Protein AF-A0A935DJ49-F1 (afdb_monomer_lite)

Radius of gyration: 26.98 Å; chains: 1; bounding box: 98×71×63 Å

Structure (mmCIF, N/CA/C/O backbone):
data_AF-A0A935DJ49-F1
#
_entry.id   AF-A0A935DJ49-F1
#
loop_
_atom_site.group_PDB
_atom_site.id
_atom_site.type_symbol
_atom_site.label_atom_id
_atom_site.label_alt_id
_atom_site.label_comp_id
_atom_site.label_asym_id
_atom_site.label_entity_id
_atom_site.label_seq_id
_atom_site.pdbx_PDB_ins_code
_atom_site.Cartn_x
_atom_site.Cartn_y
_atom_site.Cartn_z
_atom_site.occupancy
_atom_site.B_iso_or_equiv
_atom_site.auth_seq_id
_atom_site.auth_comp_id
_atom_site.auth_asym_id
_atom_site.auth_atom_id
_atom_site.pdbx_PDB_model_num
ATOM 1 N N . MET A 1 1 ? 67.390 17.756 31.911 1.00 33.75 1 MET A N 1
ATOM 2 C CA . MET A 1 1 ? 68.077 18.635 30.942 1.00 33.75 1 MET A CA 1
ATOM 3 C C . MET A 1 1 ? 67.073 19.658 30.453 1.00 33.75 1 MET A C 1
ATOM 5 O O . MET A 1 1 ? 66.155 19.300 29.731 1.00 33.75 1 MET A O 1
ATOM 9 N N . ALA A 1 2 ? 67.195 20.887 30.945 1.00 29.69 2 ALA A N 1
ATOM 10 C CA . ALA A 1 2 ? 66.489 22.046 30.417 1.00 29.69 2 ALA A CA 1
ATOM 11 C C . ALA A 1 2 ? 67.155 22.497 29.107 1.00 29.69 2 ALA A C 1
ATOM 13 O O . ALA A 1 2 ? 68.348 22.257 28.943 1.00 29.69 2 ALA A O 1
ATOM 14 N N . ILE A 1 3 ? 66.407 23.162 28.224 1.00 24.52 3 ILE A N 1
ATOM 15 C CA . ILE A 1 3 ? 66.715 24.508 27.707 1.00 24.52 3 ILE A CA 1
ATOM 16 C C . ILE A 1 3 ? 65.558 24.952 26.797 1.00 24.52 3 ILE A C 1
ATOM 18 O O . ILE A 1 3 ? 65.216 24.312 25.807 1.00 24.52 3 ILE A O 1
ATOM 22 N N . VAL A 1 4 ? 64.959 26.066 27.205 1.00 26.98 4 VAL A N 1
ATOM 23 C CA . VAL A 1 4 ? 64.055 26.952 26.466 1.00 26.98 4 VAL A CA 1
ATOM 24 C C . VAL A 1 4 ? 64.914 27.930 25.660 1.00 26.98 4 VAL A C 1
ATOM 26 O O . VAL A 1 4 ? 65.897 28.411 26.215 1.00 26.98 4 VAL A O 1
ATOM 29 N N . PHE A 1 5 ? 64.525 28.311 24.436 1.00 23.11 5 PHE A N 1
ATOM 30 C CA . PHE A 1 5 ? 64.880 29.628 23.883 1.00 23.11 5 PHE A CA 1
ATOM 31 C C . PHE A 1 5 ? 63.825 30.181 22.907 1.00 23.11 5 PHE A C 1
ATOM 33 O O . PHE A 1 5 ? 63.095 29.442 22.254 1.00 23.11 5 PHE A O 1
ATOM 40 N N . TRP A 1 6 ? 63.747 31.512 22.913 1.00 22.95 6 TRP A N 1
ATOM 41 C CA . TRP A 1 6 ? 62.678 32.421 22.493 1.00 22.95 6 TRP A CA 1
ATOM 42 C C . TRP A 1 6 ? 62.769 32.948 21.039 1.00 22.95 6 TRP A C 1
ATOM 44 O O . TRP A 1 6 ? 63.859 33.157 20.524 1.00 22.95 6 TRP A O 1
ATOM 54 N N . ILE A 1 7 ? 61.587 33.211 20.454 1.00 27.03 7 ILE A N 1
ATOM 55 C CA . ILE A 1 7 ? 61.077 34.393 19.697 1.00 27.03 7 ILE A CA 1
ATOM 56 C C . ILE A 1 7 ? 62.074 35.383 19.037 1.00 27.03 7 ILE A C 1
ATOM 58 O O . ILE A 1 7 ? 62.896 35.954 19.743 1.00 27.03 7 ILE A O 1
ATOM 62 N N . ALA A 1 8 ? 61.842 35.758 17.758 1.00 23.67 8 ALA A N 1
ATOM 63 C CA . ALA A 1 8 ? 61.531 37.148 17.329 1.00 23.67 8 ALA A CA 1
ATOM 64 C C . ALA A 1 8 ? 61.262 37.342 15.815 1.00 23.67 8 ALA A C 1
ATOM 66 O O . ALA A 1 8 ? 61.704 36.584 14.961 1.00 23.67 8 ALA A O 1
ATOM 67 N N . ILE A 1 9 ? 60.483 38.400 15.571 1.00 27.84 9 ILE A N 1
ATOM 68 C CA . ILE A 1 9 ? 59.769 38.921 14.391 1.00 27.84 9 ILE A CA 1
ATOM 69 C C . ILE A 1 9 ? 60.650 39.811 13.487 1.00 27.84 9 ILE A C 1
ATOM 71 O O . ILE A 1 9 ? 61.538 40.468 14.019 1.00 27.84 9 ILE A O 1
ATOM 75 N N . ALA A 1 10 ? 60.302 39.921 12.184 1.00 23.78 10 ALA A N 1
ATOM 76 C CA . ALA A 1 10 ? 60.216 41.146 11.330 1.00 23.78 10 ALA A CA 1
ATOM 77 C C . ALA A 1 10 ? 60.457 40.808 9.831 1.00 23.78 10 ALA A C 1
ATOM 79 O O . ALA A 1 10 ? 61.258 39.927 9.556 1.00 23.78 10 ALA A O 1
ATOM 80 N N . LEU A 1 11 ? 59.926 41.449 8.775 1.00 23.69 11 LEU A N 1
ATOM 81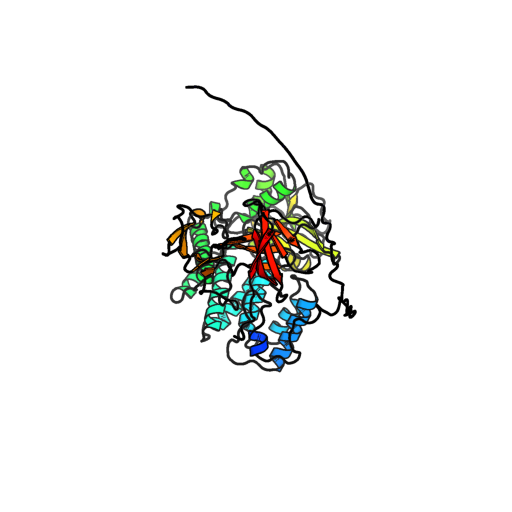 C CA . LEU A 1 11 ? 58.821 42.385 8.480 1.00 23.69 11 LEU A CA 1
ATOM 82 C C . LEU A 1 11 ? 58.802 42.582 6.930 1.00 23.69 11 LEU A C 1
ATOM 84 O O . LEU A 1 11 ? 59.857 42.551 6.308 1.00 23.69 11 LEU A O 1
ATOM 88 N N . MET A 1 12 ? 57.623 42.908 6.371 1.00 23.84 12 MET A N 1
ATOM 89 C CA . MET A 1 12 ? 57.362 43.748 5.169 1.00 23.84 12 MET A CA 1
ATOM 90 C C . MET A 1 12 ? 57.567 43.194 3.736 1.00 23.84 12 MET A C 1
ATOM 92 O O . MET A 1 12 ? 58.690 43.079 3.258 1.00 23.84 12 MET A O 1
ATOM 96 N N . SER A 1 13 ? 56.471 43.106 2.958 1.00 24.27 13 SER A N 1
ATOM 97 C CA . SER A 1 13 ? 56.093 44.084 1.895 1.00 24.27 13 SER A CA 1
ATOM 98 C C . SER A 1 13 ? 55.241 43.453 0.779 1.00 24.27 13 SER A C 1
ATOM 100 O O . SER A 1 13 ? 55.626 42.429 0.227 1.00 24.27 13 SER A O 1
ATOM 102 N N . GLY A 1 14 ? 54.163 44.132 0.356 1.00 23.94 14 GLY A N 1
ATOM 103 C CA . GLY A 1 14 ? 53.674 44.036 -1.031 1.00 23.94 14 GLY A CA 1
ATOM 104 C C . GLY A 1 14 ? 52.169 43.849 -1.234 1.00 23.94 14 GLY A C 1
ATOM 105 O O . GLY A 1 14 ? 51.689 42.732 -1.372 1.00 23.94 14 GLY A O 1
ATOM 106 N N . CYS A 1 15 ? 51.438 44.962 -1.331 1.00 23.39 15 CYS A N 1
ATOM 107 C CA . CYS A 1 15 ? 50.070 45.042 -1.850 1.00 23.39 15 CYS A CA 1
ATOM 108 C C . CYS A 1 15 ? 49.938 44.499 -3.284 1.00 23.39 15 CYS A C 1
ATOM 110 O O . CYS A 1 15 ? 50.751 44.819 -4.147 1.00 23.39 15 CYS A O 1
ATOM 112 N N . GLY A 1 16 ? 48.818 43.829 -3.564 1.00 24.50 16 GLY A N 1
ATOM 113 C CA . GLY A 1 16 ? 48.353 43.537 -4.919 1.00 24.50 16 GLY A CA 1
ATOM 114 C C . GLY A 1 16 ? 46.878 43.143 -4.929 1.00 24.50 16 GLY A C 1
ATOM 115 O O . GLY A 1 16 ? 46.548 41.965 -4.943 1.00 24.50 16 GLY A O 1
ATOM 116 N N . ARG A 1 17 ? 45.979 44.136 -4.902 1.00 29.77 17 ARG A N 1
ATOM 117 C CA . ARG A 1 17 ? 44.556 43.947 -5.226 1.00 29.77 17 ARG A CA 1
ATOM 118 C C . ARG A 1 17 ? 44.451 43.465 -6.674 1.00 29.77 17 ARG A C 1
ATOM 120 O O . ARG A 1 17 ? 44.937 44.151 -7.567 1.00 29.77 17 ARG A O 1
ATOM 127 N N . THR A 1 18 ? 43.761 42.357 -6.918 1.00 25.70 18 THR A N 1
ATOM 128 C CA . THR A 1 18 ? 43.187 42.065 -8.238 1.00 25.70 18 THR A CA 1
ATOM 129 C C . THR A 1 18 ? 41.728 41.676 -8.085 1.00 25.70 18 THR A C 1
ATOM 131 O O . THR A 1 18 ? 41.335 40.963 -7.167 1.00 25.70 18 THR A O 1
ATOM 134 N N . ALA A 1 19 ? 40.934 42.310 -8.937 1.00 23.75 19 ALA A N 1
ATOM 135 C CA . ALA A 1 19 ? 39.502 42.457 -8.845 1.00 23.75 19 ALA A CA 1
ATOM 136 C C . ALA A 1 19 ? 38.754 41.157 -9.149 1.00 23.75 19 ALA A C 1
ATOM 138 O O . ALA A 1 19 ? 39.134 40.399 -10.042 1.00 23.75 19 ALA A O 1
ATOM 139 N N . LEU A 1 20 ? 37.634 40.986 -8.444 1.00 28.36 20 LEU A N 1
ATOM 140 C CA . LEU A 1 20 ? 36.473 40.246 -8.921 1.00 28.36 20 LEU A CA 1
ATOM 141 C C . LEU A 1 20 ? 36.170 40.700 -10.354 1.00 28.36 20 LEU A C 1
ATOM 143 O O . LEU A 1 20 ? 35.945 41.887 -10.595 1.00 28.36 20 LEU A O 1
ATOM 147 N N . ARG A 1 21 ? 36.210 39.763 -11.300 1.00 22.92 21 ARG A N 1
ATOM 148 C CA . ARG A 1 21 ? 35.606 39.944 -12.615 1.00 22.92 21 ARG A CA 1
ATOM 149 C C . ARG A 1 21 ? 34.290 39.193 -12.626 1.00 22.92 21 ARG A C 1
ATOM 151 O O . ARG A 1 21 ? 34.273 37.967 -12.546 1.00 22.92 21 ARG A O 1
ATOM 158 N N . ASP A 1 22 ? 33.234 39.986 -12.725 1.00 26.08 22 ASP A N 1
ATOM 159 C CA . ASP A 1 22 ? 31.904 39.595 -13.156 1.00 26.08 22 ASP A CA 1
ATOM 160 C C . ASP A 1 22 ? 31.997 38.709 -14.403 1.00 26.08 22 ASP A C 1
ATOM 162 O O . ASP A 1 22 ? 32.525 39.117 -15.441 1.00 26.08 22 ASP A O 1
ATOM 166 N N . ALA A 1 23 ? 31.479 37.487 -14.293 1.00 25.34 23 ALA A N 1
ATOM 167 C CA . ALA A 1 23 ? 31.025 36.742 -15.452 1.00 25.34 23 ALA A CA 1
ATOM 168 C C . ALA A 1 23 ? 29.587 37.192 -15.699 1.00 25.34 23 ALA A C 1
ATOM 170 O O . ALA A 1 23 ? 28.657 36.837 -14.977 1.00 25.34 23 ALA A O 1
ATOM 171 N N . THR A 1 24 ? 29.474 38.068 -16.686 1.00 24.20 24 THR A N 1
ATOM 172 C CA . THR A 1 24 ? 28.256 38.659 -17.213 1.00 24.20 24 THR A CA 1
ATOM 173 C C . THR A 1 24 ? 27.217 37.603 -17.556 1.00 24.20 24 THR A C 1
ATOM 175 O O . THR A 1 24 ? 27.500 36.626 -18.253 1.00 24.20 24 THR A O 1
ATOM 178 N N . SER A 1 25 ? 26.002 37.881 -17.102 1.00 28.88 25 SER A N 1
ATOM 179 C CA . SER A 1 25 ? 24.752 37.373 -17.635 1.00 28.88 25 SER A CA 1
ATOM 180 C C . SER A 1 25 ? 24.723 37.415 -19.167 1.00 28.88 25 SER A C 1
ATOM 182 O O . SER A 1 25 ? 25.029 38.429 -19.791 1.00 28.88 25 SER A O 1
ATOM 184 N N . SER A 1 26 ? 24.281 36.313 -19.767 1.00 25.38 26 SER A N 1
ATOM 185 C CA . SER A 1 26 ? 23.452 36.390 -20.968 1.00 25.38 26 SER A CA 1
ATOM 186 C C . SER A 1 26 ? 22.130 35.723 -20.618 1.00 25.38 26 SER A C 1
ATOM 188 O O . SER A 1 26 ? 21.976 34.506 -20.654 1.00 25.38 26 SER A O 1
ATOM 190 N N . GLU A 1 27 ? 21.221 36.565 -20.133 1.00 30.17 27 GLU A N 1
ATOM 191 C CA . GLU A 1 27 ? 19.792 36.321 -20.196 1.00 30.17 27 GLU A CA 1
ATOM 192 C C . GLU A 1 27 ? 19.414 36.341 -21.678 1.00 30.17 27 GLU A C 1
ATOM 194 O O . GLU A 1 27 ? 19.455 37.393 -22.308 1.00 30.17 27 GLU A O 1
ATOM 199 N N . ASP A 1 28 ? 19.033 35.192 -22.223 1.00 25.48 28 ASP A N 1
ATOM 200 C CA . ASP A 1 28 ? 17.935 35.166 -23.182 1.00 25.48 28 ASP A CA 1
ATOM 201 C C . ASP A 1 28 ? 16.747 34.562 -22.436 1.00 25.48 28 ASP A C 1
ATOM 203 O O . ASP A 1 28 ? 16.471 33.362 -22.455 1.00 25.48 28 ASP A O 1
ATOM 207 N N . ALA A 1 29 ? 16.091 35.439 -21.674 1.00 31.44 29 ALA A N 1
ATOM 208 C CA . ALA A 1 29 ? 14.797 35.202 -21.064 1.00 31.44 29 ALA A CA 1
ATOM 209 C C . ALA A 1 29 ? 13.737 35.152 -22.174 1.00 31.44 29 ALA A C 1
ATOM 211 O O . ALA A 1 29 ? 12.980 36.096 -22.402 1.00 31.44 29 ALA A O 1
ATOM 212 N N . GLY A 1 30 ? 13.683 34.021 -22.876 1.00 24.80 30 GLY A N 1
ATOM 213 C CA . GLY A 1 30 ? 12.467 33.597 -23.544 1.00 24.80 30 GLY A CA 1
ATOM 214 C C . GLY A 1 30 ? 11.434 33.308 -22.463 1.00 24.80 30 GLY A C 1
ATOM 215 O O . GLY A 1 30 ? 11.563 32.343 -21.719 1.00 24.80 30 GLY A O 1
ATOM 216 N N . THR A 1 31 ? 10.427 34.167 -22.355 1.00 31.95 31 THR A N 1
ATOM 217 C CA . THR A 1 31 ? 9.243 33.976 -21.513 1.00 31.95 31 THR A CA 1
ATOM 218 C C . THR A 1 31 ? 8.425 32.791 -22.037 1.00 31.95 31 THR A C 1
ATOM 220 O O . THR A 1 31 ? 7.358 32.949 -22.628 1.00 31.95 31 THR A O 1
ATOM 223 N N . SER A 1 32 ? 8.921 31.567 -21.845 1.00 30.00 32 SER A N 1
ATOM 224 C CA . SER A 1 32 ? 8.104 30.369 -21.987 1.00 30.00 32 SER A CA 1
ATOM 225 C C . SER A 1 32 ? 7.261 30.251 -20.730 1.00 30.00 32 SER A C 1
ATOM 227 O O . SER A 1 32 ? 7.734 29.825 -19.689 1.00 30.00 32 SER A O 1
ATOM 229 N N . ASN A 1 33 ? 6.021 30.707 -20.845 1.00 30.30 33 ASN A N 1
ATOM 230 C CA . ASN A 1 33 ? 4.882 30.407 -19.988 1.00 30.30 33 ASN A CA 1
ATOM 231 C C . ASN A 1 33 ? 5.116 29.180 -19.064 1.00 30.30 33 ASN A C 1
ATOM 233 O O . ASN A 1 33 ? 4.889 28.044 -19.477 1.00 30.30 33 ASN A O 1
ATOM 237 N N . ASP A 1 34 ? 5.559 29.401 -17.819 1.00 32.19 34 ASP A N 1
ATOM 238 C CA . ASP A 1 34 ? 5.919 28.345 -16.848 1.00 32.19 34 ASP A CA 1
ATOM 239 C C . ASP A 1 34 ? 4.732 27.441 -16.453 1.00 32.19 34 ASP A C 1
ATOM 241 O O . ASP A 1 34 ? 4.893 26.392 -15.832 1.00 32.19 34 ASP A O 1
ATOM 245 N N . ALA A 1 35 ? 3.514 27.802 -16.866 1.00 27.73 35 ALA A N 1
ATOM 246 C CA . ALA A 1 35 ? 2.332 26.953 -16.759 1.00 27.73 35 ALA A CA 1
ATOM 247 C C . ALA A 1 35 ? 2.246 25.867 -17.856 1.00 27.73 35 ALA A C 1
ATOM 249 O O . ALA A 1 35 ? 1.513 24.894 -17.686 1.00 27.73 35 ALA A O 1
ATOM 250 N N . ALA A 1 36 ? 2.973 26.010 -18.971 1.00 27.17 36 ALA A N 1
ATOM 251 C CA . ALA A 1 36 ? 2.923 25.098 -20.118 1.00 27.17 36 ALA A CA 1
ATOM 252 C C . ALA A 1 36 ? 4.004 24.001 -20.086 1.00 27.17 36 ALA A C 1
ATOM 254 O O . ALA A 1 36 ? 3.791 22.931 -20.649 1.00 27.17 36 ALA A O 1
ATOM 255 N N . ALA A 1 37 ? 5.125 24.217 -19.388 1.00 31.08 37 ALA A N 1
ATOM 256 C CA . ALA A 1 37 ? 6.254 23.275 -19.361 1.00 31.08 37 ALA A CA 1
ATOM 257 C C . ALA A 1 37 ? 5.952 21.940 -18.646 1.00 31.08 37 ALA A C 1
ATOM 259 O O . ALA A 1 37 ? 6.693 20.977 -18.792 1.00 31.08 37 ALA A O 1
ATOM 260 N N . TYR A 1 38 ? 4.840 21.864 -17.910 1.00 37.03 38 TYR A N 1
ATOM 261 C CA . TYR A 1 38 ? 4.446 20.689 -17.129 1.00 37.03 38 TYR A CA 1
ATOM 262 C C . TYR A 1 38 ? 3.087 20.094 -17.540 1.00 37.03 38 TYR A C 1
ATOM 264 O O . TYR A 1 38 ? 2.445 19.402 -16.743 1.00 37.03 38 TYR A O 1
ATOM 272 N N . ALA A 1 39 ? 2.602 20.421 -18.741 1.00 40.47 39 ALA A N 1
ATOM 273 C CA . ALA A 1 39 ? 1.349 19.885 -19.280 1.00 40.47 39 ALA A CA 1
ATOM 274 C C . ALA A 1 39 ? 1.555 18.680 -20.211 1.00 40.47 39 ALA A C 1
ATOM 276 O O . ALA A 1 39 ? 0.587 17.984 -20.517 1.00 40.47 39 ALA A O 1
ATOM 277 N N . ASP A 1 40 ? 2.790 18.412 -20.638 1.00 55.97 40 ASP A N 1
ATOM 278 C CA . ASP A 1 40 ? 3.089 17.274 -21.492 1.00 55.97 40 ASP A CA 1
ATOM 279 C C . ASP A 1 40 ? 3.688 16.139 -20.658 1.00 55.97 40 ASP A C 1
ATOM 281 O O . ASP A 1 40 ? 4.811 16.214 -20.171 1.00 55.97 40 ASP A O 1
ATOM 285 N N . VAL A 1 41 ? 2.910 15.073 -20.482 1.00 65.69 41 VAL A N 1
ATOM 286 C CA . VAL A 1 41 ? 3.333 13.797 -19.878 1.00 65.69 41 VAL A CA 1
ATOM 287 C C . VAL A 1 41 ? 4.375 13.087 -20.776 1.00 65.69 41 VAL A C 1
ATOM 289 O O . VAL A 1 41 ? 4.796 11.974 -20.482 1.00 65.69 41 VAL A O 1
ATOM 292 N N . GLY A 1 42 ? 4.795 13.713 -21.884 1.00 75.88 42 GLY A N 1
ATOM 293 C CA . GLY A 1 42 ? 5.776 13.188 -22.832 1.00 75.88 42 GLY A CA 1
ATOM 294 C C . GLY A 1 42 ? 5.216 12.053 -23.686 1.00 75.88 42 GLY A C 1
ATOM 295 O O . GLY A 1 42 ? 5.970 11.342 -24.344 1.00 75.88 42 GLY A O 1
ATOM 296 N N . LEU A 1 43 ? 3.893 11.859 -23.657 1.00 86.06 43 LEU A N 1
ATOM 297 C CA . LEU A 1 43 ? 3.201 10.813 -24.395 1.00 86.06 43 LEU A CA 1
ATOM 298 C C . LEU A 1 43 ? 2.682 11.364 -25.728 1.00 86.06 43 LEU A C 1
ATOM 300 O O . LEU A 1 43 ? 1.843 12.270 -25.705 1.00 86.06 43 LEU A O 1
ATOM 304 N N . PRO A 1 44 ? 3.082 10.776 -26.872 1.00 89.06 44 PRO A N 1
ATOM 305 C CA . PRO A 1 44 ? 2.505 11.110 -28.168 1.00 89.06 44 PRO A CA 1
ATOM 306 C C . PRO A 1 44 ? 0.982 10.929 -28.187 1.00 89.06 44 PRO A C 1
ATOM 308 O O . PRO A 1 44 ? 0.425 10.104 -27.458 1.00 89.06 44 PRO A O 1
ATOM 311 N N . ASP A 1 45 ? 0.296 11.660 -29.069 1.00 89.50 45 ASP A N 1
ATOM 312 C CA . ASP A 1 45 ? -1.143 11.461 -29.282 1.00 89.50 45 ASP A CA 1
ATOM 313 C C . ASP A 1 45 ? -1.459 10.080 -29.874 1.00 89.50 45 ASP A C 1
ATOM 315 O O . ASP A 1 45 ? -2.495 9.500 -29.543 1.00 89.50 45 ASP A O 1
ATOM 319 N N . ASP A 1 46 ? -0.529 9.535 -30.665 1.00 93.94 46 ASP A N 1
ATOM 320 C CA . ASP A 1 46 ? -0.643 8.271 -31.394 1.00 93.94 46 ASP A CA 1
ATOM 321 C C . ASP A 1 46 ? 0.470 7.281 -31.001 1.00 93.94 46 ASP A C 1
ATOM 323 O O . ASP A 1 46 ? 1.286 6.917 -31.850 1.00 93.94 46 ASP A O 1
ATOM 327 N N . PRO A 1 47 ? 0.554 6.852 -29.730 1.00 95.38 47 PRO A N 1
ATOM 328 C CA . PRO A 1 47 ? 1.716 6.115 -29.272 1.00 95.38 47 PRO A CA 1
ATOM 329 C C . PRO A 1 47 ? 1.706 4.661 -29.753 1.00 95.38 47 PRO A C 1
ATOM 331 O O . PRO A 1 47 ? 0.678 3.975 -29.800 1.00 95.38 47 PRO A O 1
ATOM 334 N N . THR A 1 48 ? 2.894 4.180 -30.079 1.00 96.06 48 THR A N 1
ATOM 335 C CA . THR A 1 48 ? 3.213 2.776 -30.325 1.00 96.06 48 THR A CA 1
ATOM 336 C C . THR A 1 48 ? 3.254 1.979 -29.019 1.00 96.06 48 THR A C 1
ATOM 338 O O . THR A 1 48 ? 3.306 2.539 -27.920 1.00 96.06 48 THR A O 1
ATOM 341 N N . ASP A 1 49 ? 3.260 0.650 -29.140 1.00 96.00 49 ASP A N 1
ATOM 342 C CA . ASP A 1 49 ? 3.470 -0.241 -27.994 1.00 96.00 49 ASP A CA 1
ATOM 343 C C . ASP A 1 49 ? 4.795 0.078 -27.293 1.00 96.00 49 ASP A C 1
ATOM 345 O O . ASP A 1 49 ? 4.822 0.239 -26.076 1.00 96.00 49 ASP A O 1
ATOM 349 N N . ASP A 1 50 ? 5.873 0.254 -28.061 1.00 94.06 50 ASP A N 1
ATOM 350 C CA . ASP A 1 50 ? 7.209 0.533 -27.530 1.00 94.06 50 ASP A CA 1
ATOM 351 C C . ASP A 1 50 ? 7.280 1.861 -26.772 1.00 94.06 50 ASP A C 1
ATOM 353 O O . ASP A 1 50 ? 7.937 1.937 -25.733 1.00 94.06 50 ASP A O 1
ATOM 357 N N . GLU A 1 51 ? 6.596 2.902 -27.248 1.00 92.75 51 GLU A N 1
ATOM 358 C CA . GLU A 1 51 ? 6.533 4.186 -26.544 1.00 92.75 51 GLU A CA 1
ATOM 359 C C . GLU A 1 51 ? 5.830 4.040 -25.193 1.00 92.75 51 GLU A C 1
ATOM 361 O O . GLU A 1 51 ? 6.344 4.529 -24.191 1.00 92.75 51 GLU A O 1
ATOM 366 N N . LEU A 1 52 ? 4.719 3.297 -25.117 1.00 93.56 52 LEU A N 1
ATOM 367 C CA . LEU A 1 52 ? 4.038 3.041 -23.843 1.00 93.56 52 LEU A CA 1
ATOM 368 C C . LEU A 1 52 ? 4.851 2.124 -22.914 1.00 93.56 52 LEU A C 1
ATOM 370 O O . LEU A 1 52 ? 4.911 2.380 -21.709 1.00 93.56 52 LEU A O 1
ATOM 374 N N . LEU A 1 53 ? 5.520 1.097 -23.451 1.00 92.50 53 LEU A N 1
ATOM 375 C CA . LEU A 1 53 ? 6.370 0.166 -22.690 1.00 92.50 53 LEU A CA 1
ATOM 376 C C . LEU A 1 53 ? 7.591 0.840 -22.047 1.00 92.50 53 LEU A C 1
ATOM 378 O O . LEU A 1 53 ? 8.120 0.323 -21.057 1.00 92.50 53 LEU A O 1
ATOM 382 N N . ARG A 1 54 ? 8.065 1.956 -22.613 1.00 86.94 54 ARG A N 1
ATOM 383 C CA . ARG A 1 54 ? 9.215 2.722 -22.104 1.00 86.94 54 ARG A CA 1
ATOM 384 C C . ARG A 1 54 ? 8.852 3.689 -20.977 1.00 86.94 54 ARG A C 1
ATOM 386 O O . ARG A 1 54 ? 9.752 4.164 -20.293 1.00 86.94 54 ARG A O 1
ATOM 393 N N . THR A 1 55 ? 7.567 3.960 -20.765 1.00 86.75 55 THR A N 1
ATOM 394 C CA . THR A 1 55 ? 7.118 4.924 -19.751 1.00 86.75 55 THR A CA 1
ATOM 395 C C . THR A 1 55 ? 7.319 4.415 -18.324 1.00 86.75 55 THR A C 1
ATOM 397 O O . THR A 1 55 ? 7.239 3.214 -18.051 1.00 86.75 55 THR A O 1
ATOM 400 N N . SER A 1 56 ? 7.532 5.340 -17.382 1.00 83.88 56 SER A N 1
ATOM 401 C CA . SER A 1 56 ? 7.773 5.029 -15.964 1.00 83.88 56 SER A CA 1
ATOM 402 C C . SER A 1 56 ? 6.722 5.638 -15.021 1.00 83.88 56 SER A C 1
ATOM 404 O O . SER A 1 56 ? 7.024 5.984 -13.882 1.00 83.88 56 SER A O 1
ATOM 406 N N . PHE A 1 57 ? 5.462 5.754 -15.463 1.00 87.31 57 PHE A N 1
ATOM 407 C CA . PHE A 1 57 ? 4.404 6.403 -14.668 1.00 87.31 57 PHE A CA 1
ATOM 408 C C . PHE A 1 57 ? 3.930 5.597 -13.456 1.00 87.31 57 PHE A C 1
ATOM 410 O O . PHE A 1 57 ? 3.334 6.154 -12.534 1.00 87.31 57 PHE A O 1
ATOM 417 N N . PHE A 1 58 ? 4.129 4.283 -13.477 1.00 89.88 58 PHE A N 1
ATOM 418 C CA . PHE A 1 58 ? 3.548 3.355 -12.515 1.00 89.88 58 PHE A CA 1
ATOM 419 C C . PHE A 1 58 ? 4.615 2.657 -11.663 1.00 89.88 58 PHE A C 1
ATOM 421 O O . PHE A 1 58 ? 5.818 2.692 -11.953 1.00 89.88 58 PHE A O 1
ATOM 428 N N . HIS A 1 59 ? 4.167 1.985 -10.596 1.00 88.56 59 HIS A N 1
ATOM 429 C CA . HIS A 1 59 ? 5.055 1.192 -9.752 1.00 88.56 59 HIS A CA 1
ATOM 430 C C . HIS A 1 59 ? 5.673 0.036 -10.546 1.00 88.56 59 HIS A C 1
ATOM 432 O O . HIS A 1 59 ? 6.895 -0.092 -10.574 1.00 88.56 59 HIS A O 1
ATOM 438 N N . GLU A 1 60 ? 4.851 -0.794 -11.187 1.00 92.62 60 GLU A N 1
ATOM 439 C CA . GLU A 1 60 ? 5.303 -1.775 -12.174 1.00 92.62 60 GLU A CA 1
ATOM 440 C C . GLU A 1 60 ? 5.222 -1.174 -13.580 1.00 92.62 60 GLU A C 1
ATOM 442 O O . GLU A 1 60 ? 4.258 -0.461 -13.868 1.00 92.62 60 GLU A O 1
ATOM 447 N N . PRO A 1 61 ? 6.161 -1.484 -14.486 1.00 92.19 61 PRO A N 1
ATOM 448 C CA . PRO A 1 61 ? 6.043 -1.068 -15.878 1.00 92.19 61 PRO A CA 1
ATOM 449 C C . PRO A 1 61 ? 4.771 -1.602 -16.534 1.00 92.19 61 PRO A C 1
ATOM 451 O O . PRO A 1 61 ? 4.259 -2.666 -16.168 1.00 92.19 61 PRO A O 1
ATOM 454 N N . LEU A 1 62 ? 4.299 -0.891 -17.556 1.00 94.88 62 LEU A N 1
ATOM 455 C CA . LEU A 1 62 ? 3.299 -1.444 -18.459 1.00 94.88 62 LEU A CA 1
ATOM 456 C C . LEU A 1 62 ? 3.879 -2.656 -19.190 1.00 94.88 62 LEU A C 1
ATOM 458 O O . LEU A 1 62 ? 5.067 -2.702 -19.515 1.00 94.88 62 LEU A O 1
ATOM 462 N N . ALA A 1 63 ? 3.020 -3.638 -19.443 1.00 95.50 63 ALA A N 1
ATOM 463 C CA . ALA A 1 63 ? 3.369 -4.811 -20.222 1.00 95.50 63 ALA A CA 1
ATOM 464 C C . ALA A 1 63 ? 2.145 -5.361 -20.955 1.00 95.50 63 ALA A C 1
ATOM 466 O O . ALA A 1 63 ? 1.010 -5.258 -20.476 1.00 95.50 63 ALA A O 1
ATOM 467 N N . LEU A 1 64 ? 2.411 -5.970 -22.106 1.00 95.81 64 LEU A N 1
ATOM 468 C CA . LEU A 1 64 ? 1.414 -6.597 -22.961 1.00 95.81 64 LEU A CA 1
ATOM 469 C C . LEU A 1 64 ? 1.239 -8.066 -22.569 1.00 95.81 64 LEU A C 1
ATOM 471 O O . LEU A 1 64 ? 2.198 -8.838 -22.535 1.00 95.81 64 LEU A O 1
ATOM 475 N N . VAL A 1 65 ? -0.000 -8.475 -22.313 1.00 95.50 65 VAL A N 1
ATOM 476 C CA . VAL A 1 65 ? -0.364 -9.875 -22.075 1.00 95.50 65 VAL A CA 1
ATOM 477 C C . VAL A 1 65 ? -1.384 -10.300 -23.123 1.00 95.50 65 VAL A C 1
ATOM 479 O O . VAL A 1 65 ? -2.455 -9.716 -23.228 1.00 95.50 65 VAL A O 1
ATOM 482 N N . GLY A 1 66 ? -1.062 -11.346 -23.885 1.00 87.94 66 GLY A N 1
ATOM 483 C CA . GLY A 1 66 ? -1.970 -11.902 -24.896 1.00 87.94 66 GLY A CA 1
ATOM 484 C C . GLY A 1 66 ? -1.782 -11.374 -26.323 1.00 87.94 66 GLY A C 1
ATOM 485 O O . GLY A 1 66 ? -2.559 -11.757 -27.191 1.00 87.94 66 GLY A O 1
ATOM 486 N N . GLY A 1 67 ? -0.749 -10.566 -26.593 1.00 89.56 67 GLY A N 1
ATOM 487 C CA . GLY A 1 67 ? -0.375 -10.128 -27.945 1.00 89.56 67 GLY A CA 1
ATOM 488 C C . GLY A 1 67 ? -0.082 -8.630 -28.045 1.00 89.56 67 GLY A C 1
ATOM 489 O O . GLY A 1 67 ? -0.065 -7.935 -27.032 1.00 89.56 67 GLY A O 1
ATOM 490 N N . ALA A 1 68 ? 0.156 -8.154 -29.270 1.00 91.69 68 ALA A N 1
ATOM 491 C CA . ALA A 1 68 ? 0.312 -6.730 -29.569 1.00 91.69 68 ALA A CA 1
ATOM 492 C C . ALA A 1 68 ? -1.011 -5.980 -29.381 1.00 91.69 68 ALA A C 1
ATOM 494 O O . ALA A 1 68 ? -2.089 -6.559 -29.557 1.00 91.69 68 ALA A O 1
ATOM 495 N N . SER A 1 69 ? -0.931 -4.698 -29.035 1.00 95.00 69 SER A N 1
ATOM 496 C CA . SER A 1 69 ? -2.126 -3.872 -28.878 1.00 95.00 69 SER A CA 1
ATOM 497 C C . SER A 1 69 ? -2.631 -3.326 -30.226 1.00 95.00 69 SER A C 1
ATOM 499 O O . SER A 1 69 ? -2.084 -3.606 -31.296 1.00 95.00 69 SER A O 1
ATOM 501 N N . THR A 1 70 ? -3.700 -2.529 -30.180 1.00 96.38 70 THR A N 1
ATOM 502 C CA . THR A 1 70 ? -4.145 -1.724 -31.320 1.00 96.38 70 THR A CA 1
ATOM 503 C C . THR A 1 70 ? -3.817 -0.249 -31.094 1.00 96.38 70 THR A C 1
ATOM 505 O O . THR A 1 70 ? -3.884 0.246 -29.971 1.00 96.38 70 THR A O 1
ATOM 508 N N . LEU A 1 71 ? -3.580 0.510 -32.172 1.00 95.38 71 LEU A N 1
ATOM 509 C CA . LEU A 1 71 ? -3.400 1.968 -32.074 1.00 95.38 71 LEU A CA 1
ATOM 510 C C . LEU A 1 71 ? -4.593 2.656 -31.383 1.00 95.38 71 LEU A C 1
ATOM 512 O O . LEU A 1 71 ? -4.424 3.648 -30.680 1.00 95.38 71 LEU A O 1
ATOM 516 N N . SER A 1 72 ? -5.808 2.127 -31.563 1.00 95.44 72 SER A N 1
ATOM 517 C CA . SER A 1 72 ? -7.000 2.636 -30.879 1.00 95.44 72 SER A CA 1
ATOM 518 C C . SER A 1 72 ? -6.916 2.448 -29.363 1.00 95.44 72 SER A C 1
ATOM 520 O O . SER A 1 72 ? -7.231 3.382 -28.623 1.00 95.44 72 SER A O 1
ATOM 522 N N . ASP A 1 73 ? -6.479 1.273 -28.899 1.00 95.19 73 ASP A N 1
ATOM 523 C CA . ASP A 1 73 ? -6.265 1.017 -27.472 1.00 95.19 73 ASP A CA 1
ATOM 524 C C . ASP A 1 73 ? -5.156 1.911 -26.916 1.00 95.19 73 ASP A C 1
ATOM 526 O O . ASP A 1 73 ? -5.348 2.527 -25.871 1.00 95.19 73 ASP A O 1
ATOM 530 N N . ASN A 1 74 ? -4.043 2.063 -27.637 1.00 97.56 74 ASN A N 1
ATOM 531 C CA . ASN A 1 74 ? -2.930 2.912 -27.209 1.00 97.56 74 ASN A CA 1
ATOM 532 C C . ASN A 1 74 ? -3.328 4.382 -27.084 1.00 97.56 74 ASN A C 1
ATOM 534 O O . ASN A 1 74 ? -3.054 5.010 -26.063 1.00 97.56 74 ASN A O 1
ATOM 538 N N . ARG A 1 75 ? -4.050 4.922 -28.073 1.00 97.00 75 ARG A N 1
ATOM 539 C CA . ARG A 1 75 ? -4.620 6.279 -28.015 1.00 97.00 75 ARG A CA 1
ATOM 540 C C . ARG A 1 75 ? -5.558 6.451 -26.824 1.00 97.00 75 ARG A C 1
ATOM 542 O O . ARG A 1 75 ? -5.573 7.499 -26.176 1.00 97.00 75 ARG A O 1
ATOM 549 N N . ALA A 1 76 ? -6.396 5.454 -26.546 1.00 97.38 76 ALA A N 1
ATOM 550 C CA . ALA A 1 76 ? -7.323 5.499 -25.421 1.00 97.38 76 ALA A CA 1
ATOM 551 C C . ALA A 1 76 ? -6.586 5.442 -24.072 1.00 97.38 76 ALA A C 1
ATOM 553 O O . ALA A 1 76 ? -6.863 6.276 -23.208 1.00 97.38 76 ALA A O 1
ATOM 554 N N . LEU A 1 77 ? -5.594 4.559 -23.928 1.00 97.69 77 LEU A N 1
ATOM 555 C CA . LEU A 1 77 ? -4.770 4.453 -22.726 1.00 97.69 77 LEU A CA 1
ATOM 556 C C . LEU A 1 77 ? -3.956 5.727 -22.481 1.00 97.69 77 LEU A C 1
ATOM 558 O O . LEU A 1 77 ? -3.990 6.280 -21.385 1.00 97.69 77 LEU A O 1
ATOM 562 N N . ALA A 1 78 ? -3.280 6.248 -23.505 1.00 96.00 78 ALA A N 1
ATOM 563 C CA . ALA A 1 78 ? -2.490 7.469 -23.392 1.00 96.00 78 ALA A CA 1
ATOM 564 C C . ALA A 1 78 ? -3.347 8.681 -23.006 1.00 96.00 78 ALA A C 1
ATOM 566 O O . ALA A 1 78 ? -2.926 9.509 -22.198 1.00 96.00 78 ALA A O 1
ATOM 567 N N . ARG A 1 79 ? -4.578 8.783 -23.528 1.00 95.69 79 ARG A N 1
ATOM 568 C CA . ARG A 1 79 ? -5.539 9.807 -23.084 1.00 95.69 79 ARG A CA 1
ATOM 569 C C . ARG A 1 79 ? -5.954 9.618 -21.629 1.00 95.69 79 ARG A C 1
ATOM 571 O O . ARG A 1 79 ? -6.034 10.615 -20.914 1.00 95.69 79 ARG A O 1
ATOM 578 N N . ALA A 1 80 ? -6.201 8.387 -21.184 1.00 96.62 80 ALA A N 1
ATOM 579 C CA . ALA A 1 80 ? -6.549 8.108 -19.792 1.00 96.62 80 ALA A CA 1
ATOM 580 C C . ALA A 1 80 ? -5.408 8.496 -18.835 1.00 96.62 80 ALA A C 1
ATOM 582 O O . ALA A 1 80 ? -5.639 9.245 -17.887 1.00 96.62 80 ALA A O 1
ATOM 583 N N . ILE A 1 81 ? -4.171 8.091 -19.149 1.00 94.44 81 ILE A N 1
ATOM 584 C CA . ILE A 1 81 ? -2.963 8.456 -18.392 1.00 94.44 81 ILE A CA 1
ATOM 585 C C . ILE A 1 81 ? -2.806 9.978 -18.328 1.00 94.44 81 ILE A C 1
ATOM 587 O O . ILE A 1 81 ? -2.702 10.532 -17.236 1.00 94.44 81 ILE A O 1
ATOM 591 N N . ARG A 1 82 ? -2.851 10.673 -19.477 1.00 92.31 82 ARG A N 1
ATOM 592 C CA . ARG A 1 82 ? -2.756 12.142 -19.522 1.00 92.31 82 ARG A CA 1
ATOM 593 C C . ARG A 1 82 ? -3.841 12.811 -18.686 1.00 92.31 82 ARG A C 1
ATOM 595 O O . ARG A 1 82 ? -3.551 13.747 -17.952 1.00 92.31 82 ARG A O 1
ATOM 602 N N . THR A 1 83 ? -5.075 12.322 -18.778 1.00 92.94 83 THR A N 1
ATOM 603 C CA . THR A 1 83 ? -6.219 12.897 -18.060 1.00 92.94 83 THR A CA 1
ATOM 604 C C . THR A 1 83 ? -6.049 12.784 -16.550 1.00 92.94 83 THR A C 1
ATOM 606 O O . THR A 1 83 ? -6.255 13.770 -15.846 1.00 92.94 83 THR A O 1
ATOM 609 N N . ASP A 1 84 ? -5.672 11.610 -16.041 1.00 92.25 84 ASP A N 1
ATOM 610 C CA . ASP A 1 84 ? -5.507 11.416 -14.600 1.00 92.25 84 ASP A CA 1
ATOM 611 C C . ASP A 1 84 ? -4.240 12.117 -14.072 1.00 92.25 84 ASP A C 1
ATOM 613 O O . ASP A 1 84 ? -4.312 12.804 -13.052 1.00 92.25 84 ASP A O 1
ATOM 617 N N . LEU A 1 85 ? -3.109 12.064 -14.791 1.00 88.12 85 LEU A N 1
ATOM 618 C CA . LEU A 1 85 ? -1.877 12.755 -14.380 1.00 88.12 85 LEU A CA 1
ATOM 619 C C . LEU A 1 85 ? -1.999 14.284 -14.427 1.00 88.12 85 LEU A C 1
ATOM 621 O O . LEU A 1 85 ? -1.470 14.963 -13.545 1.00 88.12 85 LEU A O 1
ATOM 625 N N . ALA A 1 86 ? -2.746 14.843 -15.386 1.00 87.56 86 ALA A N 1
ATOM 626 C CA . ALA A 1 86 ? -2.988 16.286 -15.465 1.00 87.56 86 ALA A CA 1
ATOM 627 C C . ALA A 1 86 ? -3.712 16.839 -14.226 1.00 87.56 86 ALA A C 1
ATOM 629 O O . ALA A 1 86 ? -3.541 18.012 -13.891 1.00 87.56 86 ALA A O 1
ATOM 630 N N . ARG A 1 87 ? -4.480 16.006 -13.505 1.00 84.56 87 ARG A N 1
ATOM 631 C CA . ARG A 1 87 ? -5.127 16.409 -12.245 1.00 84.56 87 ARG A CA 1
ATOM 632 C C . ARG A 1 87 ? -4.139 16.580 -11.094 1.00 84.56 87 ARG A C 1
ATOM 634 O O . ARG A 1 87 ? -4.471 17.267 -10.131 1.00 84.56 87 ARG A O 1
ATOM 641 N N . ARG A 1 88 ? -2.938 15.990 -11.197 1.00 78.38 88 ARG A N 1
ATOM 642 C CA . ARG A 1 88 ? -1.886 15.998 -10.160 1.00 78.38 88 ARG A CA 1
ATOM 643 C C . ARG A 1 88 ? -2.411 15.562 -8.799 1.00 78.38 88 ARG A C 1
ATOM 645 O O . ARG A 1 88 ? -2.118 16.160 -7.764 1.00 78.38 88 ARG A O 1
ATOM 652 N N . ASP A 1 89 ? -3.228 14.525 -8.842 1.00 78.56 89 ASP A N 1
ATOM 653 C CA . ASP A 1 89 ? -4.044 14.091 -7.734 1.00 78.56 89 ASP A CA 1
ATOM 654 C C . ASP A 1 89 ? -3.988 12.569 -7.640 1.00 78.56 89 ASP A C 1
ATOM 656 O O . ASP A 1 89 ? -4.588 11.846 -8.436 1.00 78.56 89 ASP A O 1
ATOM 660 N N . ARG A 1 90 ? -3.275 12.077 -6.626 1.00 79.50 90 ARG A N 1
ATOM 661 C CA . ARG A 1 90 ? -3.088 10.639 -6.416 1.00 79.50 90 ARG A CA 1
ATOM 662 C C . ARG A 1 90 ? -4.384 9.878 -6.119 1.00 79.50 90 ARG A C 1
ATOM 664 O O . ARG A 1 90 ? -4.397 8.653 -6.165 1.00 79.50 90 ARG A O 1
ATOM 671 N N . TYR A 1 91 ? -5.468 10.576 -5.782 1.00 83.75 91 TYR A N 1
ATOM 672 C CA . TYR A 1 91 ? -6.759 9.960 -5.485 1.00 83.75 91 TYR A CA 1
ATOM 673 C C . TYR A 1 91 ? -7.657 9.833 -6.716 1.00 83.75 91 TYR A C 1
ATOM 675 O O . TYR A 1 91 ? -8.737 9.248 -6.599 1.00 83.75 91 TYR A O 1
ATOM 683 N N . THR A 1 92 ? -7.245 10.371 -7.869 1.00 83.88 92 THR A N 1
ATOM 684 C CA . THR A 1 92 ? -8.004 10.285 -9.120 1.00 83.88 92 THR A CA 1
ATOM 685 C C . THR A 1 92 ? -7.403 9.254 -10.055 1.00 83.88 92 THR A C 1
ATOM 687 O O . THR A 1 92 ? -6.297 9.412 -10.557 1.00 83.88 92 THR A O 1
ATOM 690 N N . THR A 1 93 ? -8.185 8.211 -10.297 1.00 92.50 93 THR A N 1
ATOM 691 C CA . THR A 1 93 ? -7.926 7.140 -11.270 1.00 92.50 93 THR A CA 1
ATOM 692 C C . THR A 1 93 ? -9.130 6.966 -12.198 1.00 92.50 93 THR A C 1
ATOM 694 O O . THR A 1 93 ? -9.265 5.947 -12.858 1.00 92.50 93 THR A O 1
ATOM 697 N N . ASP A 1 94 ? -10.050 7.942 -12.234 1.00 94.44 94 ASP A N 1
ATOM 698 C CA . ASP A 1 94 ? -11.351 7.796 -12.895 1.00 94.44 94 ASP A CA 1
ATOM 699 C C . ASP A 1 94 ? -11.215 7.527 -14.407 1.00 94.44 94 ASP A C 1
ATOM 701 O O . ASP A 1 94 ? -12.011 6.765 -14.957 1.00 94.44 94 ASP A O 1
ATOM 705 N N . ALA A 1 95 ? -10.223 8.115 -15.093 1.00 97.25 95 ALA A N 1
ATOM 706 C CA . ALA A 1 95 ? -10.034 7.875 -16.525 1.00 97.25 95 ALA A CA 1
ATOM 707 C C . ALA A 1 95 ? -9.410 6.498 -16.799 1.00 97.25 95 ALA A C 1
ATOM 709 O O . ALA A 1 95 ? -9.805 5.830 -17.756 1.00 97.25 95 ALA A O 1
ATOM 710 N N . LEU A 1 96 ? -8.472 6.049 -15.959 1.00 97.44 96 LEU A N 1
ATOM 711 C CA . LEU A 1 96 ? -7.931 4.690 -16.023 1.00 97.44 96 LEU A CA 1
ATOM 712 C C . LEU A 1 96 ? -8.981 3.628 -15.666 1.00 97.44 96 LEU A C 1
ATOM 714 O O . LEU A 1 96 ? -9.080 2.619 -16.366 1.00 97.44 96 LEU A O 1
ATOM 718 N N . ASP A 1 97 ? -9.792 3.867 -14.633 1.00 97.00 97 ASP A N 1
ATOM 719 C CA . ASP A 1 97 ? -10.907 3.004 -14.225 1.00 97.00 97 ASP A CA 1
ATOM 720 C C . ASP A 1 97 ? -11.890 2.832 -15.398 1.00 97.00 97 ASP A C 1
ATOM 722 O O . ASP A 1 97 ? -12.307 1.715 -15.723 1.00 97.00 97 ASP A O 1
ATOM 726 N N . GLU A 1 98 ? -12.215 3.931 -16.084 1.00 98.06 98 GLU A N 1
ATOM 727 C CA . GLU A 1 98 ? -13.063 3.921 -17.275 1.00 98.06 98 GLU A CA 1
ATOM 728 C C . GLU A 1 98 ? -12.420 3.176 -18.449 1.00 98.06 98 GLU A C 1
ATOM 730 O O . GLU A 1 98 ? -13.083 2.352 -19.080 1.00 98.06 98 GLU A O 1
ATOM 735 N N . PHE A 1 99 ? -11.134 3.408 -18.724 1.00 98.25 99 PHE A N 1
ATOM 736 C CA . PHE A 1 99 ? -10.410 2.703 -19.783 1.00 98.25 99 PHE A CA 1
ATOM 737 C C . PHE A 1 99 ? -10.439 1.187 -19.563 1.00 98.25 99 PHE A C 1
ATOM 739 O O . PHE A 1 99 ? -10.825 0.435 -20.458 1.00 98.25 99 PHE A O 1
ATOM 746 N N . VAL A 1 100 ? -10.100 0.729 -18.355 1.00 97.69 100 VAL A N 1
ATOM 747 C CA . VAL A 1 100 ? -10.116 -0.697 -18.006 1.00 97.69 100 VAL A CA 1
ATOM 748 C C . VAL A 1 100 ? -11.527 -1.273 -18.147 1.00 97.69 100 VAL A C 1
ATOM 750 O O . VAL A 1 100 ? -11.685 -2.408 -18.596 1.00 97.69 100 VAL A O 1
ATOM 753 N N . ARG A 1 101 ? -12.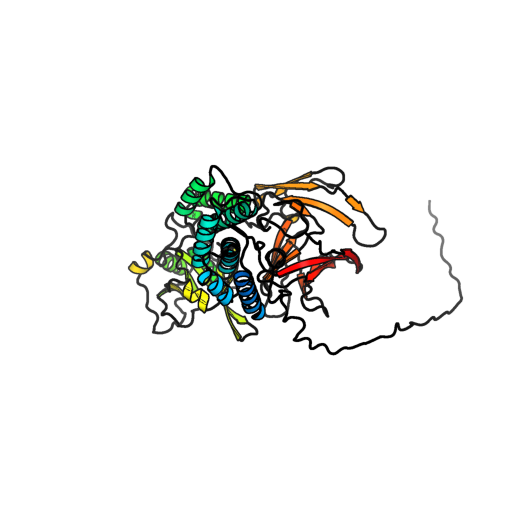575 -0.514 -17.821 1.00 97.06 101 ARG A N 1
ATOM 754 C CA . ARG A 1 101 ? -13.964 -0.955 -18.003 1.00 97.06 101 ARG A CA 1
ATOM 755 C C . ARG A 1 101 ? -14.375 -1.035 -19.479 1.00 97.06 101 ARG A C 1
ATOM 757 O O . ARG A 1 101 ? -15.061 -1.981 -19.862 1.00 97.06 101 ARG A O 1
ATOM 764 N N . ALA A 1 102 ? -13.994 -0.051 -20.289 1.00 97.69 102 ALA A N 1
ATOM 765 C CA . ALA A 1 102 ? -14.389 0.064 -21.693 1.00 97.69 102 ALA A CA 1
ATOM 766 C C . ALA A 1 102 ? -13.572 -0.837 -22.637 1.00 97.69 102 ALA A C 1
ATOM 768 O O . ALA A 1 102 ? -14.071 -1.216 -23.695 1.00 97.69 102 ALA A O 1
ATOM 769 N N . HIS A 1 103 ? -12.355 -1.226 -22.244 1.00 97.00 103 HIS A N 1
ATOM 770 C CA . HIS A 1 103 ? -11.436 -2.036 -23.048 1.00 97.00 103 HIS A CA 1
ATOM 771 C C . HIS A 1 103 ? -11.098 -3.378 -22.359 1.00 97.00 103 HIS A C 1
ATOM 773 O O . HIS A 1 103 ? -9.938 -3.642 -22.042 1.00 97.00 103 HIS A O 1
ATOM 779 N N . PRO A 1 104 ? -12.072 -4.278 -22.113 1.00 95.81 104 PRO A N 1
ATOM 780 C CA . PRO A 1 104 ? -11.838 -5.505 -21.344 1.00 95.81 104 PRO A CA 1
ATOM 781 C C . PRO A 1 104 ? -10.901 -6.515 -22.023 1.00 95.81 104 PRO A C 1
ATOM 783 O O . PRO A 1 104 ? -10.334 -7.365 -21.345 1.00 95.81 104 PRO A O 1
ATOM 786 N N . ALA A 1 105 ? -10.720 -6.426 -23.341 1.00 94.88 105 ALA A N 1
ATOM 787 C CA . ALA A 1 105 ? -9.850 -7.317 -24.109 1.00 94.88 105 ALA A CA 1
ATOM 788 C C . ALA A 1 105 ? -8.458 -6.725 -24.400 1.00 94.88 105 ALA A C 1
ATOM 790 O O . ALA A 1 105 ? -7.668 -7.362 -25.093 1.00 94.88 105 ALA A O 1
ATOM 791 N N . THR A 1 106 ? -8.151 -5.515 -23.914 1.00 96.81 106 THR A N 1
ATOM 792 C CA . THR A 1 106 ? -6.863 -4.876 -24.216 1.00 96.81 106 THR A CA 1
ATOM 793 C C . THR A 1 106 ? -5.691 -5.672 -23.623 1.00 96.81 106 THR A C 1
ATOM 795 O O . THR A 1 106 ? -5.752 -6.049 -22.446 1.00 96.81 106 THR A O 1
ATOM 798 N N . PRO A 1 107 ? -4.589 -5.884 -24.368 1.00 96.81 107 PRO A N 1
ATOM 799 C CA . PRO A 1 107 ? -3.410 -6.567 -23.833 1.00 96.81 107 PRO A CA 1
ATOM 800 C C . PRO A 1 107 ? -2.751 -5.851 -22.644 1.00 96.81 107 PRO A C 1
ATOM 802 O O . PRO A 1 107 ? -2.044 -6.483 -21.860 1.00 96.81 107 PRO A O 1
ATOM 805 N N . TRP A 1 108 ? -3.011 -4.552 -22.457 1.00 97.75 108 TRP A N 1
ATOM 806 C CA . TRP A 1 108 ? -2.520 -3.773 -21.313 1.00 97.75 108 TRP A CA 1
ATOM 807 C C . TRP A 1 108 ? -3.188 -4.138 -19.985 1.00 97.75 108 TRP A C 1
ATOM 809 O O . TRP A 1 108 ? -2.651 -3.834 -18.916 1.00 97.75 108 TRP A O 1
ATOM 819 N N . ARG A 1 109 ? -4.359 -4.790 -20.032 1.00 97.88 109 ARG A N 1
ATOM 820 C CA . ARG A 1 109 ? -5.266 -4.968 -18.891 1.00 97.88 109 ARG A CA 1
ATOM 821 C C . ARG A 1 109 ? -4.574 -5.523 -17.653 1.00 97.88 109 ARG A C 1
ATOM 823 O O . ARG A 1 109 ? -4.735 -4.964 -16.575 1.00 97.88 109 ARG A O 1
ATOM 830 N N . ALA A 1 110 ? -3.798 -6.595 -17.798 1.00 98.00 110 ALA A N 1
ATOM 831 C CA . ALA A 1 110 ? -3.150 -7.245 -16.662 1.00 98.00 110 ALA A CA 1
ATOM 832 C C . ALA A 1 110 ? -2.196 -6.294 -15.915 1.00 98.00 110 ALA A C 1
ATOM 834 O O . ALA A 1 110 ? -2.282 -6.177 -14.694 1.00 98.00 110 ALA A O 1
ATOM 835 N N . SER A 1 111 ? -1.330 -5.576 -16.640 1.00 97.62 111 SER A N 1
ATOM 836 C CA . SER A 1 111 ? -0.399 -4.606 -16.045 1.00 97.62 111 SER A CA 1
ATOM 837 C C . SER A 1 111 ? -1.114 -3.413 -15.401 1.00 97.62 111 SER A C 1
ATOM 839 O O . SER A 1 111 ? -0.712 -2.957 -14.328 1.00 97.62 111 SER A O 1
ATOM 841 N N . LEU A 1 112 ? -2.216 -2.947 -15.998 1.00 98.19 112 LEU A N 1
ATOM 842 C CA . LEU A 1 112 ? -3.021 -1.853 -15.452 1.00 98.19 112 LEU A CA 1
ATOM 843 C C . LEU A 1 112 ? -3.747 -2.261 -14.175 1.00 98.19 112 LEU A C 1
ATOM 845 O O . LEU A 1 112 ? -3.697 -1.525 -13.199 1.00 98.19 112 LEU A O 1
ATOM 849 N N . LEU A 1 113 ? -4.362 -3.444 -14.144 1.00 98.62 113 LEU A N 1
ATOM 850 C CA . LEU A 1 113 ? -5.025 -3.967 -12.949 1.00 98.62 113 LEU A CA 1
ATOM 851 C C . LEU A 1 113 ? -4.038 -4.163 -11.787 1.00 98.62 113 LEU A C 1
ATOM 853 O O . LEU A 1 113 ? -4.354 -3.806 -10.653 1.00 98.62 113 LEU A O 1
ATOM 857 N N . VAL A 1 114 ? -2.820 -4.655 -12.061 1.00 98.50 114 VAL A N 1
ATOM 858 C CA . VAL A 1 114 ? -1.752 -4.743 -11.047 1.00 98.50 114 VAL A CA 1
ATOM 859 C C . VAL A 1 114 ? -1.448 -3.373 -10.447 1.00 98.50 114 VAL A C 1
ATOM 861 O O . VAL A 1 114 ? -1.440 -3.227 -9.223 1.00 98.50 114 VAL A O 1
ATOM 864 N N . ASN A 1 115 ? -1.217 -2.373 -11.298 1.00 96.94 115 ASN A N 1
ATOM 865 C CA . ASN A 1 115 ? -0.846 -1.031 -10.863 1.00 96.94 115 ASN A CA 1
ATOM 866 C C . ASN A 1 115 ? -1.993 -0.276 -10.184 1.00 96.94 115 ASN A C 1
ATOM 868 O O . ASN A 1 115 ? -1.772 0.350 -9.148 1.00 96.94 115 ASN A O 1
ATOM 872 N N . LEU A 1 116 ? -3.219 -0.385 -10.699 1.00 97.44 116 LEU A N 1
ATOM 873 C CA . LEU A 1 116 ? -4.409 0.174 -10.060 1.00 97.44 116 LEU A CA 1
ATOM 874 C C . LEU A 1 116 ? -4.616 -0.423 -8.672 1.00 97.44 116 LEU A C 1
ATOM 876 O O . LEU A 1 116 ? -4.882 0.325 -7.741 1.00 97.44 116 LEU A O 1
ATOM 880 N N . GLY A 1 117 ? -4.412 -1.731 -8.486 1.00 97.44 117 GLY A N 1
ATOM 881 C CA . GLY A 1 117 ? -4.516 -2.337 -7.158 1.00 97.44 117 GLY A CA 1
ATOM 882 C C . GLY A 1 117 ? -3.486 -1.790 -6.162 1.00 97.44 117 GLY A C 1
ATOM 883 O O . GLY A 1 117 ? -3.824 -1.560 -5.000 1.00 97.44 117 GLY A O 1
ATOM 884 N N . ILE A 1 118 ? -2.258 -1.495 -6.615 1.00 93.94 118 ILE A N 1
ATOM 885 C CA . ILE A 1 118 ? -1.223 -0.855 -5.781 1.00 93.94 118 ILE A CA 1
ATOM 886 C C . ILE A 1 118 ? -1.685 0.542 -5.352 1.00 93.94 118 ILE A C 1
ATOM 888 O O . ILE A 1 118 ? -1.696 0.830 -4.155 1.00 93.94 118 ILE A O 1
ATOM 892 N N . LEU A 1 119 ? -2.147 1.362 -6.302 1.00 92.12 119 LEU A N 1
ATOM 893 C CA . LEU A 1 119 ? -2.666 2.707 -6.027 1.00 92.12 119 LEU A CA 1
ATOM 894 C C . LEU A 1 119 ? -3.890 2.669 -5.104 1.00 92.12 119 LEU A C 1
ATOM 896 O O . LEU A 1 119 ? -3.978 3.431 -4.145 1.00 92.12 119 LEU A O 1
ATOM 900 N N . TYR A 1 120 ? -4.824 1.751 -5.353 1.00 94.94 120 TYR A N 1
ATOM 901 C CA . TYR A 1 120 ? -6.022 1.563 -4.543 1.00 94.94 120 TYR A CA 1
ATOM 902 C C . TYR A 1 120 ? -5.683 1.219 -3.098 1.00 94.94 120 TYR A C 1
ATOM 904 O O . TYR A 1 120 ? -6.264 1.814 -2.191 1.00 94.94 120 TYR A O 1
ATOM 912 N N . ARG A 1 121 ? -4.725 0.312 -2.864 1.00 92.50 121 ARG A N 1
ATOM 913 C CA . ARG A 1 121 ? -4.271 -0.004 -1.506 1.00 92.50 121 ARG A CA 1
ATOM 914 C C . ARG A 1 121 ? -3.727 1.238 -0.800 1.00 92.50 121 ARG A C 1
ATOM 916 O O . ARG A 1 121 ? -4.079 1.463 0.353 1.00 92.50 121 ARG A O 1
ATOM 923 N N . GLU A 1 122 ? -2.902 2.040 -1.473 1.00 87.19 122 GLU A N 1
ATOM 924 C CA . GLU A 1 122 ? -2.278 3.237 -0.884 1.00 87.19 122 GLU A CA 1
ATOM 925 C C . GLU A 1 122 ? -3.290 4.302 -0.438 1.00 87.19 122 GLU A C 1
ATOM 927 O O . GLU A 1 122 ? -3.020 5.054 0.501 1.00 87.19 122 GLU A O 1
ATOM 932 N N . ILE A 1 123 ? -4.462 4.352 -1.079 1.00 87.94 123 ILE A N 1
ATOM 933 C CA . ILE A 1 123 ? -5.539 5.303 -0.761 1.00 87.94 123 ILE A CA 1
ATOM 934 C C . ILE A 1 123 ? -6.705 4.677 0.023 1.00 87.94 123 ILE A C 1
ATOM 936 O O . ILE A 1 123 ? -7.742 5.324 0.196 1.00 87.94 123 ILE A O 1
ATOM 940 N N . GLY A 1 124 ? -6.563 3.434 0.493 1.00 90.12 124 GLY A N 1
ATOM 941 C CA . GLY A 1 124 ? -7.550 2.748 1.337 1.00 90.12 124 GLY A CA 1
ATOM 942 C C . GLY A 1 124 ? -8.709 2.075 0.598 1.00 90.12 124 GLY A C 1
ATOM 943 O O . GLY A 1 124 ? -9.668 1.652 1.236 1.00 90.12 124 GLY A O 1
ATOM 944 N N . ARG A 1 125 ? -8.636 1.934 -0.733 1.00 94.56 125 ARG A N 1
ATOM 945 C CA . ARG A 1 125 ? -9.598 1.186 -1.567 1.00 94.56 125 ARG A CA 1
ATOM 946 C C . ARG A 1 125 ? -9.334 -0.325 -1.528 1.00 94.56 125 ARG A C 1
ATOM 948 O O . ARG A 1 125 ? -9.094 -0.955 -2.559 1.00 94.56 125 ARG A O 1
ATOM 955 N N . TYR A 1 126 ? -9.314 -0.913 -0.329 1.00 94.69 126 TYR A N 1
ATOM 956 C CA . TYR A 1 126 ? -8.849 -2.289 -0.113 1.00 94.69 126 TYR A CA 1
ATOM 957 C C . TYR A 1 126 ? -9.674 -3.340 -0.853 1.00 94.69 126 TYR A C 1
ATOM 959 O O . TYR A 1 126 ? -9.101 -4.261 -1.435 1.00 94.69 126 TYR A O 1
ATOM 967 N N . ARG A 1 127 ? -11.007 -3.214 -0.865 1.00 96.25 127 ARG A N 1
ATOM 968 C CA . ARG A 1 127 ? -11.863 -4.163 -1.586 1.00 96.25 127 ARG A CA 1
ATOM 969 C C . ARG A 1 127 ? -11.572 -4.118 -3.080 1.00 96.25 127 ARG A C 1
ATOM 971 O O . ARG A 1 127 ? -11.346 -5.157 -3.688 1.00 96.25 127 ARG A O 1
ATOM 978 N N . ARG A 1 128 ? -11.499 -2.912 -3.650 1.00 96.50 128 ARG A N 1
ATOM 979 C CA . ARG A 1 128 ? -11.170 -2.734 -5.070 1.00 96.50 128 ARG A CA 1
ATOM 980 C C . ARG A 1 128 ? -9.774 -3.245 -5.409 1.00 96.50 128 ARG A C 1
ATOM 982 O O . ARG A 1 128 ? -9.616 -3.832 -6.471 1.00 96.50 128 ARG A O 1
ATOM 989 N N . ALA A 1 129 ? -8.789 -3.050 -4.529 1.00 97.81 129 ALA A N 1
ATOM 990 C CA . ALA A 1 129 ? -7.436 -3.574 -4.713 1.00 97.81 129 ALA A CA 1
ATOM 991 C C . ALA A 1 129 ? -7.428 -5.108 -4.816 1.00 97.81 129 ALA A C 1
ATOM 993 O O . ALA A 1 129 ? -6.823 -5.659 -5.733 1.00 97.81 129 ALA A O 1
ATOM 994 N N . LEU A 1 130 ? -8.155 -5.791 -3.924 1.00 98.25 130 LEU A N 1
ATOM 995 C CA . LEU A 1 130 ? -8.327 -7.245 -3.989 1.00 98.25 130 LEU A CA 1
ATOM 996 C C . LEU A 1 130 ? -9.002 -7.679 -5.296 1.00 98.25 130 LEU A C 1
ATOM 998 O O . LEU A 1 130 ? -8.497 -8.587 -5.950 1.00 98.25 130 LEU A O 1
ATOM 1002 N N . ASP A 1 131 ? -10.092 -7.01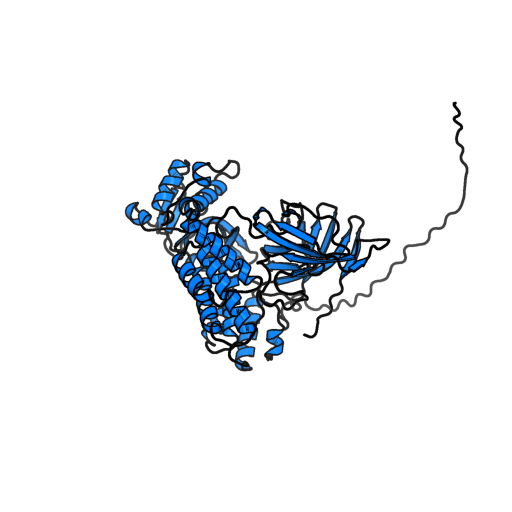5 -5.694 1.00 97.94 131 ASP A N 1
ATOM 1003 C CA . ASP A 1 131 ? -10.847 -7.360 -6.907 1.00 97.94 131 ASP A CA 1
ATOM 1004 C C . ASP A 1 131 ? -9.961 -7.297 -8.167 1.00 97.94 131 ASP A C 1
ATOM 1006 O O . ASP A 1 131 ? -9.912 -8.248 -8.951 1.00 97.94 131 ASP A O 1
ATOM 1010 N N . VAL A 1 132 ? -9.215 -6.199 -8.355 1.00 98.56 132 VAL A N 1
ATOM 1011 C CA . VAL A 1 132 ? -8.367 -6.028 -9.549 1.00 98.56 132 VAL A CA 1
ATOM 1012 C C . VAL A 1 132 ? -7.141 -6.937 -9.534 1.00 98.56 132 VAL A C 1
ATOM 1014 O O . VAL A 1 132 ? -6.717 -7.402 -10.592 1.00 98.56 132 VAL A O 1
ATOM 1017 N N . TRP A 1 133 ? -6.574 -7.245 -8.363 1.00 98.69 133 TRP A N 1
ATOM 1018 C CA . TRP A 1 133 ? -5.459 -8.186 -8.281 1.00 98.69 133 TRP A CA 1
ATOM 1019 C C . TRP A 1 133 ? -5.884 -9.641 -8.500 1.00 98.69 133 TRP A C 1
ATOM 1021 O O . TRP A 1 133 ? -5.131 -10.377 -9.138 1.00 98.69 133 TRP A O 1
ATOM 1031 N N . GLU A 1 134 ? -7.069 -10.059 -8.040 1.00 98.50 134 GLU A N 1
ATOM 1032 C CA . GLU A 1 134 ? -7.647 -11.375 -8.370 1.00 98.50 134 GLU A CA 1
ATOM 1033 C C . GLU A 1 134 ? -7.809 -11.520 -9.885 1.00 98.50 134 GLU A C 1
ATOM 1035 O O . GLU A 1 134 ? -7.389 -12.520 -10.474 1.00 98.50 134 GLU A O 1
ATOM 1040 N N . GLU A 1 135 ? -8.344 -10.488 -10.540 1.00 98.38 135 GLU A N 1
ATOM 1041 C CA . GLU A 1 135 ? -8.494 -10.487 -11.990 1.00 98.38 135 GLU A CA 1
ATOM 1042 C C . GLU A 1 135 ? -7.133 -10.515 -12.709 1.00 98.38 135 GLU A C 1
ATOM 1044 O O . GLU A 1 135 ? -6.918 -11.340 -13.600 1.00 98.38 135 GLU A O 1
ATOM 1049 N N . ALA A 1 136 ? -6.179 -9.673 -12.300 1.00 98.38 136 ALA A N 1
ATOM 1050 C CA . ALA A 1 136 ? -4.835 -9.666 -12.874 1.00 98.38 136 ALA A CA 1
ATOM 1051 C C . ALA A 1 136 ? -4.129 -11.022 -12.717 1.00 98.38 136 ALA A C 1
ATOM 1053 O O . ALA A 1 136 ? -3.492 -11.512 -13.656 1.00 98.38 136 ALA A O 1
ATOM 1054 N N . TYR A 1 137 ? -4.261 -11.654 -11.548 1.00 98.06 137 TYR A N 1
ATOM 1055 C CA . TYR A 1 137 ? -3.729 -12.987 -11.295 1.00 98.06 137 TYR A CA 1
ATOM 1056 C C . TYR A 1 137 ? -4.388 -14.028 -12.206 1.00 98.06 137 TYR A C 1
ATOM 1058 O O . TYR A 1 137 ? -3.686 -14.828 -12.826 1.00 98.06 137 TYR A O 1
ATOM 1066 N N . ALA A 1 138 ? -5.713 -13.990 -12.367 1.00 96.94 138 ALA A N 1
ATOM 1067 C CA . ALA A 1 138 ? -6.436 -14.898 -13.255 1.00 96.94 138 ALA A CA 1
ATOM 1068 C C . ALA A 1 138 ? -5.989 -14.769 -14.724 1.00 96.94 138 ALA A C 1
ATOM 1070 O O . ALA A 1 138 ? -5.722 -15.789 -15.365 1.00 96.94 138 ALA A O 1
ATOM 1071 N N . LEU A 1 139 ? -5.840 -13.537 -15.228 1.00 96.94 139 LEU A N 1
ATOM 1072 C CA . LEU A 1 139 ? -5.394 -13.246 -16.599 1.00 96.94 139 LEU A CA 1
ATOM 1073 C C . LEU A 1 139 ? -3.967 -13.741 -16.876 1.00 96.94 139 LEU A C 1
ATOM 1075 O O . LEU A 1 139 ? -3.656 -14.185 -17.979 1.00 96.94 139 LEU A O 1
ATOM 1079 N N . THR A 1 140 ? -3.091 -13.680 -15.875 1.00 97.00 140 THR A N 1
ATOM 1080 C CA . THR A 1 140 ? -1.657 -13.971 -16.036 1.00 97.00 140 THR A CA 1
ATOM 1081 C C . THR A 1 140 ? -1.271 -15.400 -15.652 1.00 97.00 140 THR A C 1
ATOM 1083 O O . THR A 1 140 ? -0.202 -15.875 -16.038 1.00 97.00 140 THR A O 1
ATOM 1086 N N . ARG A 1 141 ? -2.136 -16.132 -14.937 1.00 92.62 141 ARG A N 1
ATOM 1087 C CA . ARG A 1 141 ? -1.846 -17.467 -14.382 1.00 92.62 141 ARG A CA 1
ATOM 1088 C C . ARG A 1 141 ? -1.346 -18.477 -15.417 1.00 92.62 141 ARG A C 1
ATOM 1090 O O . ARG A 1 141 ? -0.395 -19.206 -15.134 1.00 92.62 141 ARG A O 1
ATOM 1097 N N . ALA A 1 142 ? -1.987 -18.525 -16.585 1.00 89.81 142 ALA A N 1
ATOM 1098 C CA . ALA A 1 142 ? -1.652 -19.446 -17.677 1.00 89.81 142 ALA A CA 1
ATOM 1099 C C . ALA A 1 142 ? -0.985 -18.752 -18.876 1.00 89.81 142 ALA A C 1
ATOM 1101 O O . ALA A 1 142 ? -0.618 -19.419 -19.842 1.00 89.81 142 ALA A O 1
ATOM 1102 N N . ALA A 1 143 ? -0.823 -17.428 -18.825 1.00 93.00 143 ALA A N 1
ATOM 1103 C CA . ALA A 1 143 ? -0.225 -16.680 -19.918 1.00 93.00 143 ALA A CA 1
ATOM 1104 C C . ALA A 1 143 ? 1.289 -16.974 -20.014 1.00 93.00 143 ALA A C 1
ATOM 1106 O O . ALA A 1 143 ? 1.983 -17.034 -18.989 1.00 93.00 143 ALA A O 1
ATOM 1107 N N . PRO A 1 144 ? 1.818 -17.194 -21.231 1.00 92.25 144 PRO A N 1
ATOM 1108 C CA . PRO A 1 144 ? 3.240 -17.424 -21.440 1.00 92.25 144 PRO A CA 1
ATOM 1109 C C . PRO A 1 144 ? 4.033 -16.110 -21.370 1.00 92.25 144 PRO A C 1
ATOM 1111 O O . PRO A 1 144 ? 3.476 -15.019 -21.456 1.00 92.25 144 PRO A O 1
ATOM 1114 N N . GLY A 1 145 ? 5.357 -16.226 -21.268 1.00 92.06 145 GLY A N 1
ATOM 1115 C CA . GLY A 1 145 ? 6.273 -15.083 -21.306 1.00 92.06 145 GLY A CA 1
ATOM 1116 C C . GLY A 1 145 ? 6.744 -14.601 -19.932 1.00 92.06 145 GLY A C 1
ATOM 1117 O O . GLY A 1 145 ? 6.185 -14.947 -18.886 1.00 92.06 145 GLY A O 1
ATOM 1118 N N . ALA A 1 146 ? 7.835 -13.834 -19.946 1.00 91.44 146 ALA A N 1
ATOM 1119 C CA . ALA A 1 146 ? 8.448 -13.289 -18.739 1.00 91.44 146 ALA A CA 1
ATOM 1120 C C . ALA A 1 146 ? 7.558 -12.220 -18.090 1.00 91.44 146 ALA A C 1
ATOM 1122 O O . ALA A 1 146 ? 7.333 -12.283 -16.886 1.00 91.44 146 ALA A O 1
ATOM 1123 N N . ASP A 1 147 ? 6.969 -11.324 -18.882 1.00 92.62 147 ASP A N 1
ATOM 1124 C CA . ASP A 1 147 ? 6.117 -10.244 -18.372 1.00 92.62 147 ASP A CA 1
ATOM 1125 C C . ASP A 1 147 ? 4.863 -10.774 -17.673 1.00 92.62 147 ASP A C 1
ATOM 1127 O O . ASP A 1 147 ? 4.573 -10.402 -16.536 1.00 92.62 147 ASP A O 1
ATOM 1131 N N . ALA A 1 148 ? 4.163 -11.728 -18.296 1.00 95.81 148 ALA A N 1
ATOM 1132 C CA . ALA A 1 148 ? 3.019 -12.389 -17.676 1.00 95.81 148 ALA A CA 1
ATOM 1133 C C . ALA A 1 148 ? 3.405 -13.082 -16.360 1.00 95.81 148 ALA A C 1
ATOM 1135 O O . ALA A 1 148 ? 2.674 -12.993 -15.374 1.00 95.81 148 ALA A O 1
ATOM 1136 N N . ARG A 1 149 ? 4.575 -13.736 -16.308 1.00 95.38 149 ARG A N 1
ATOM 1137 C CA . ARG A 1 149 ? 5.095 -14.338 -15.071 1.00 95.38 149 ARG A CA 1
ATOM 1138 C C . ARG A 1 149 ? 5.350 -13.280 -13.996 1.00 95.38 149 ARG A C 1
ATOM 1140 O O . ARG A 1 149 ? 4.929 -13.494 -12.865 1.00 95.38 149 ARG A O 1
ATOM 1147 N N . SER A 1 150 ? 6.004 -12.173 -14.334 1.00 94.69 150 SER A N 1
ATOM 1148 C CA . SER A 1 150 ? 6.308 -11.094 -13.389 1.00 94.69 150 SER A CA 1
ATOM 1149 C C . SER A 1 150 ? 5.039 -10.445 -12.837 1.00 94.69 150 SER A C 1
ATOM 1151 O O . SER A 1 150 ? 4.907 -10.286 -11.625 1.00 94.69 150 SER A O 1
ATOM 1153 N N . LEU A 1 151 ? 4.060 -10.148 -13.698 1.00 97.69 151 LEU A N 1
ATOM 1154 C CA . LEU A 1 151 ? 2.765 -9.597 -13.286 1.00 97.69 151 LEU A CA 1
ATOM 1155 C C . LEU A 1 151 ? 1.972 -10.570 -12.410 1.00 97.69 151 LEU A C 1
ATOM 1157 O O . LEU A 1 151 ? 1.394 -10.159 -11.406 1.00 97.69 151 LEU A O 1
ATOM 1161 N N . ARG A 1 152 ? 1.983 -11.863 -12.748 1.00 97.62 152 ARG A N 1
ATOM 1162 C CA . ARG A 1 152 ? 1.375 -12.916 -11.929 1.00 97.62 152 ARG A CA 1
ATOM 1163 C C . ARG A 1 152 ? 1.986 -12.957 -10.535 1.00 97.62 152 ARG A C 1
ATOM 1165 O O . ARG A 1 152 ? 1.252 -13.007 -9.553 1.00 97.62 152 ARG A O 1
ATOM 1172 N N . ASP A 1 153 ? 3.315 -12.959 -10.454 1.00 97.44 153 ASP A N 1
ATOM 1173 C CA . ASP A 1 153 ? 4.051 -13.029 -9.190 1.00 97.44 153 ASP A CA 1
ATOM 1174 C C . ASP A 1 153 ? 3.752 -11.799 -8.332 1.00 97.44 153 ASP A C 1
ATOM 1176 O O . ASP A 1 153 ? 3.439 -11.931 -7.147 1.00 97.44 153 ASP A O 1
ATOM 1180 N N . ARG A 1 154 ? 3.748 -10.612 -8.951 1.00 97.12 154 ARG A N 1
ATOM 1181 C CA . ARG A 1 154 ? 3.340 -9.364 -8.308 1.00 97.12 154 ARG A CA 1
ATOM 1182 C C . ARG A 1 154 ? 1.920 -9.451 -7.755 1.00 97.12 154 ARG A C 1
ATOM 1184 O O . ARG A 1 154 ? 1.759 -9.298 -6.547 1.00 97.12 154 ARG A O 1
ATOM 1191 N N . ALA A 1 155 ? 0.929 -9.734 -8.604 1.00 98.19 155 ALA A N 1
ATOM 1192 C CA . ALA A 1 155 ? -0.482 -9.802 -8.221 1.00 98.19 155 ALA A CA 1
ATOM 1193 C C . ALA A 1 155 ? -0.716 -10.820 -7.097 1.00 98.19 155 ALA A C 1
ATOM 1195 O O . ALA A 1 155 ? -1.335 -10.498 -6.088 1.00 98.19 155 ALA A O 1
ATOM 1196 N N . ALA A 1 156 ? -0.155 -12.025 -7.227 1.00 97.94 156 ALA A N 1
ATOM 1197 C CA . ALA A 1 156 ? -0.286 -13.079 -6.227 1.00 97.94 156 ALA A CA 1
ATOM 1198 C C . ALA A 1 156 ? 0.331 -12.688 -4.879 1.00 97.94 156 ALA A C 1
ATOM 1200 O O . ALA A 1 156 ? -0.250 -12.953 -3.828 1.00 97.94 156 ALA A O 1
ATOM 1201 N N . SER A 1 157 ? 1.504 -12.048 -4.901 1.00 97.06 157 SER A N 1
ATOM 1202 C CA . SER A 1 157 ? 2.170 -11.604 -3.677 1.00 97.06 157 SER A CA 1
ATOM 1203 C C . SER A 1 157 ? 1.447 -10.440 -2.995 1.00 97.06 157 SER A C 1
ATOM 1205 O O . SER A 1 157 ? 1.407 -10.396 -1.769 1.00 97.06 157 SER A O 1
ATOM 1207 N N . GLU A 1 158 ? 0.828 -9.541 -3.767 1.00 97.31 158 GLU A N 1
ATOM 1208 C CA . GLU A 1 158 ? 0.009 -8.449 -3.237 1.00 97.31 158 GLU A CA 1
ATOM 1209 C C . GLU A 1 158 ? -1.312 -8.954 -2.648 1.00 97.31 158 GLU A C 1
ATOM 1211 O O . GLU A 1 158 ? -1.689 -8.549 -1.547 1.00 97.31 158 GLU A O 1
ATOM 1216 N N . LEU A 1 159 ? -1.968 -9.912 -3.316 1.00 97.88 159 LEU A N 1
ATOM 1217 C CA . LEU A 1 159 ? -3.121 -10.621 -2.759 1.00 97.88 159 LEU A CA 1
ATOM 1218 C C . LEU A 1 159 ? -2.761 -11.310 -1.450 1.00 97.88 159 LEU A C 1
ATOM 1220 O O . LEU A 1 159 ? -3.492 -11.166 -0.473 1.00 97.88 159 LEU A O 1
ATOM 1224 N N . ALA A 1 160 ? -1.652 -12.050 -1.416 1.00 97.00 160 ALA A N 1
ATOM 1225 C CA . ALA A 1 160 ? -1.218 -12.737 -0.210 1.00 97.00 160 ALA A CA 1
ATOM 1226 C C . ALA A 1 160 ? -0.958 -11.735 0.922 1.00 97.00 160 ALA A C 1
ATOM 1228 O O . ALA A 1 160 ? -1.494 -11.894 2.014 1.00 97.00 160 ALA A O 1
ATOM 1229 N N . LEU A 1 161 ? -0.210 -10.663 0.656 1.00 94.19 161 LEU A N 1
ATOM 1230 C CA . LEU A 1 161 ? 0.114 -9.669 1.674 1.00 94.19 161 LEU A CA 1
ATOM 1231 C C . LEU A 1 161 ? -1.136 -8.961 2.215 1.00 94.19 161 LEU A C 1
ATOM 1233 O O . LEU A 1 161 ? -1.312 -8.889 3.428 1.00 94.19 161 LEU A O 1
ATOM 1237 N N . LEU A 1 162 ? -2.039 -8.498 1.344 1.00 94.88 162 LEU A N 1
ATOM 1238 C CA . LEU A 1 162 ? -3.253 -7.810 1.790 1.00 94.88 162 LEU A CA 1
ATOM 1239 C C . LEU A 1 162 ? -4.223 -8.763 2.509 1.00 94.88 162 LEU A C 1
ATOM 1241 O O . LEU A 1 162 ? -4.840 -8.375 3.497 1.00 94.88 162 LEU A O 1
ATOM 1245 N N . ASN A 1 163 ? -4.342 -10.024 2.079 1.00 95.69 163 ASN A N 1
ATOM 1246 C CA . ASN A 1 163 ? -5.149 -11.008 2.810 1.00 95.69 163 ASN A CA 1
ATOM 1247 C C . ASN A 1 163 ? -4.543 -11.352 4.179 1.00 95.69 163 ASN A C 1
ATOM 1249 O O . ASN A 1 163 ? -5.304 -11.579 5.118 1.00 95.69 163 ASN A O 1
ATOM 1253 N N . ALA A 1 164 ? -3.213 -11.354 4.316 1.00 93.31 164 ALA A N 1
ATOM 1254 C CA . ALA A 1 164 ? -2.550 -11.513 5.608 1.00 93.31 164 ALA A CA 1
ATOM 1255 C C . ALA A 1 164 ? -2.861 -10.321 6.522 1.00 93.31 164 ALA A C 1
ATOM 1257 O O . ALA A 1 164 ? -3.438 -10.492 7.592 1.00 93.31 164 ALA A O 1
ATOM 1258 N N . GLN A 1 165 ? -2.669 -9.101 6.027 1.00 91.06 165 GLN A N 1
ATOM 1259 C CA . GLN A 1 165 ? -3.012 -7.882 6.761 1.00 91.06 165 GLN A CA 1
ATOM 1260 C C . GLN A 1 165 ? -4.487 -7.847 7.189 1.00 91.06 165 GLN A C 1
ATOM 1262 O O . GLN A 1 165 ? -4.787 -7.470 8.312 1.00 91.06 165 GLN A O 1
ATOM 1267 N N . LEU A 1 166 ? -5.417 -8.324 6.360 1.00 92.50 166 LEU A N 1
ATOM 1268 C CA . LEU A 1 166 ? -6.851 -8.385 6.682 1.00 92.50 166 LEU A CA 1
ATOM 1269 C C . LEU A 1 166 ? -7.270 -9.624 7.497 1.00 92.50 166 LEU A C 1
ATOM 1271 O O . LEU A 1 166 ? -8.458 -9.843 7.731 1.00 92.50 166 LEU A O 1
ATOM 1275 N N . GLY A 1 167 ? -6.333 -10.484 7.904 1.00 91.56 167 GLY A N 1
ATOM 1276 C CA . GLY A 1 167 ? -6.643 -11.682 8.685 1.00 91.56 167 GLY A CA 1
ATOM 1277 C C . GLY A 1 167 ? -7.431 -12.764 7.932 1.00 91.56 167 GLY A C 1
ATOM 1278 O O . GLY A 1 167 ? -8.085 -13.610 8.546 1.00 91.56 167 GLY A O 1
ATOM 1279 N N . ARG A 1 168 ? -7.404 -12.757 6.595 1.00 92.75 168 ARG A N 1
ATOM 1280 C CA . ARG A 1 168 ? -8.179 -13.655 5.721 1.00 92.75 168 ARG A CA 1
ATOM 1281 C C . ARG A 1 168 ? -7.447 -14.974 5.483 1.00 92.75 168 ARG A C 1
ATOM 1283 O O . ARG A 1 168 ? -7.103 -15.317 4.352 1.00 92.75 168 ARG A O 1
ATOM 1290 N N . LYS A 1 169 ? -7.231 -15.735 6.560 1.00 90.94 169 LYS A N 1
ATOM 1291 C CA . LYS A 1 169 ? -6.444 -16.982 6.553 1.00 90.94 169 LYS A CA 1
ATOM 1292 C C . LYS A 1 169 ? -6.865 -17.975 5.458 1.00 90.94 169 LYS A C 1
ATOM 1294 O O . LYS A 1 169 ? -6.000 -18.494 4.764 1.00 90.94 169 LYS A O 1
ATOM 1299 N N . SER A 1 170 ? -8.165 -18.184 5.242 1.00 92.00 170 SER A N 1
ATOM 1300 C CA . SER A 1 170 ? -8.654 -19.115 4.209 1.00 92.00 170 SER A CA 1
ATOM 1301 C C . SER A 1 170 ? -8.185 -18.744 2.800 1.00 92.00 170 SER A C 1
ATOM 1303 O O . SER A 1 170 ? -7.772 -19.613 2.040 1.00 92.00 170 SER A O 1
ATOM 1305 N N . ARG A 1 171 ? -8.161 -17.450 2.460 1.00 95.12 171 ARG A N 1
ATOM 1306 C CA . ARG A 1 171 ? -7.634 -16.980 1.170 1.00 95.12 171 ARG A CA 1
ATOM 1307 C C . ARG A 1 171 ? -6.131 -17.210 1.047 1.00 95.12 171 ARG A C 1
ATOM 1309 O O . ARG A 1 171 ? -5.651 -17.507 -0.042 1.00 95.12 171 ARG A O 1
ATOM 1316 N N . LEU A 1 172 ? -5.391 -17.111 2.151 1.00 94.88 172 LEU A N 1
ATOM 1317 C CA . LEU A 1 172 ? -3.965 -17.444 2.170 1.00 94.88 172 LEU A CA 1
ATOM 1318 C C . LEU A 1 172 ? -3.733 -18.944 1.974 1.00 94.88 172 LEU A C 1
ATOM 1320 O O . LEU A 1 172 ? -2.792 -19.322 1.282 1.00 94.88 172 LEU A O 1
ATOM 1324 N N . ASP A 1 173 ? -4.587 -19.794 2.547 1.00 94.62 173 ASP A N 1
ATOM 1325 C CA . ASP A 1 173 ? -4.530 -21.245 2.345 1.00 94.62 173 ASP A CA 1
ATOM 1326 C C . ASP A 1 173 ? -4.769 -21.605 0.869 1.00 94.62 173 ASP A C 1
ATOM 1328 O O . ASP A 1 173 ? -3.986 -22.361 0.287 1.00 94.62 173 ASP A O 1
ATOM 1332 N N . ASP A 1 174 ? -5.772 -20.988 0.235 1.00 95.56 174 ASP A N 1
ATOM 1333 C CA . ASP A 1 174 ? -6.053 -21.152 -1.197 1.00 95.56 174 ASP A CA 1
ATOM 1334 C C . ASP A 1 174 ? -4.858 -20.721 -2.066 1.00 95.56 174 ASP A C 1
ATOM 1336 O O . ASP A 1 174 ? -4.430 -21.454 -2.965 1.00 95.56 174 ASP A O 1
ATOM 1340 N N . LEU A 1 175 ? -4.277 -19.547 -1.783 1.00 95.62 175 LEU A N 1
ATOM 1341 C CA . LEU A 1 175 ? -3.096 -19.043 -2.494 1.00 95.62 175 LEU A CA 1
ATOM 1342 C C . LEU A 1 175 ? -1.878 -19.950 -2.288 1.00 95.62 175 LEU A C 1
ATOM 1344 O O . LEU A 1 175 ? -1.142 -20.208 -3.241 1.00 95.62 175 LEU A O 1
ATOM 1348 N N . ALA A 1 176 ? -1.682 -20.486 -1.082 1.00 95.19 176 ALA A N 1
ATOM 1349 C CA . ALA A 1 176 ? -0.575 -21.389 -0.791 1.00 95.19 176 ALA A CA 1
ATOM 1350 C C . ALA A 1 176 ? -0.671 -22.710 -1.559 1.00 95.19 176 ALA A C 1
ATOM 1352 O O . ALA A 1 176 ? 0.349 -23.252 -1.992 1.00 95.19 176 ALA A O 1
ATOM 1353 N N . VAL A 1 177 ? -1.888 -23.215 -1.775 1.00 95.94 177 VAL A N 1
ATOM 1354 C CA . VAL A 1 177 ? -2.122 -24.355 -2.666 1.00 95.94 177 VAL A CA 1
ATOM 1355 C C . VAL A 1 177 ? -1.834 -23.964 -4.116 1.00 95.94 177 VAL A C 1
ATOM 1357 O O . VAL A 1 177 ? -1.076 -24.664 -4.786 1.00 95.94 177 VAL A O 1
ATOM 1360 N N . ALA A 1 178 ? -2.374 -22.837 -4.586 1.00 94.06 178 ALA A N 1
ATOM 1361 C CA . ALA A 1 178 ? -2.238 -22.395 -5.975 1.00 94.06 178 ALA A CA 1
ATOM 1362 C C . ALA A 1 178 ? -0.787 -22.082 -6.392 1.00 94.06 178 ALA A C 1
ATOM 1364 O O . ALA A 1 178 ? -0.429 -22.238 -7.560 1.00 94.06 178 ALA A O 1
ATOM 1365 N N . LEU A 1 179 ? 0.051 -21.635 -5.454 1.00 95.19 179 LEU A N 1
ATOM 1366 C CA . LEU A 1 179 ? 1.434 -21.223 -5.712 1.00 95.19 179 LEU A CA 1
ATOM 1367 C C . LEU A 1 179 ? 2.473 -22.306 -5.398 1.00 95.19 179 LEU A C 1
ATOM 1369 O O . LEU A 1 179 ? 3.655 -22.077 -5.647 1.00 95.19 179 LEU A O 1
ATOM 1373 N N . ARG A 1 180 ? 2.062 -23.475 -4.890 1.00 94.31 180 ARG A N 1
ATOM 1374 C CA . ARG A 1 180 ? 2.965 -24.540 -4.417 1.00 94.31 180 ARG A CA 1
ATOM 1375 C C . ARG A 1 180 ? 4.041 -24.920 -5.434 1.00 94.31 180 ARG A C 1
ATOM 1377 O O . ARG A 1 180 ? 5.221 -24.922 -5.101 1.00 94.31 180 ARG A O 1
ATOM 1384 N N . ASP A 1 181 ? 3.630 -25.214 -6.663 1.00 93.19 181 ASP A N 1
ATOM 1385 C CA . ASP A 1 181 ? 4.532 -25.741 -7.696 1.00 93.19 181 ASP A CA 1
ATOM 1386 C C . ASP A 1 181 ? 5.269 -24.634 -8.459 1.00 93.19 181 ASP A C 1
ATOM 1388 O O . ASP A 1 181 ? 6.199 -24.891 -9.224 1.00 93.19 181 ASP A O 1
ATOM 1392 N N . ARG A 1 182 ? 4.842 -23.379 -8.288 1.00 91.19 182 ARG A N 1
ATOM 1393 C CA . ARG A 1 182 ? 5.422 -22.237 -8.994 1.00 91.19 182 ARG A CA 1
ATOM 1394 C C . ARG A 1 182 ? 5.369 -20.980 -8.121 1.00 91.19 182 ARG A C 1
ATOM 1396 O O . ARG A 1 182 ? 4.639 -20.045 -8.484 1.00 91.19 182 ARG A O 1
ATOM 1403 N N . PRO A 1 183 ? 6.131 -20.957 -7.009 1.00 93.88 183 PRO A N 1
ATOM 1404 C CA . PRO A 1 183 ? 6.134 -19.838 -6.079 1.00 93.88 183 PRO A CA 1
ATOM 1405 C C . PRO A 1 183 ? 6.594 -18.549 -6.775 1.00 93.88 183 PRO A C 1
ATOM 1407 O O . PRO A 1 183 ? 7.295 -18.622 -7.793 1.00 93.88 183 PRO A O 1
ATOM 1410 N N . PRO A 1 184 ? 6.205 -17.373 -6.250 1.00 95.12 184 PRO A N 1
ATOM 1411 C CA . PRO A 1 184 ? 6.701 -16.103 -6.762 1.00 95.12 184 PRO A CA 1
ATOM 1412 C C . PRO A 1 184 ? 8.228 -16.020 -6.667 1.00 95.12 184 PRO A C 1
ATOM 1414 O O . PRO A 1 184 ? 8.832 -16.690 -5.831 1.00 95.12 184 PRO A O 1
ATOM 1417 N N . LEU A 1 185 ? 8.852 -15.186 -7.497 1.00 92.12 185 LEU A N 1
ATOM 1418 C CA . LEU A 1 185 ? 10.295 -14.924 -7.462 1.00 92.12 185 LEU A CA 1
ATOM 1419 C C . LEU A 1 185 ? 10.600 -13.468 -7.082 1.00 92.12 185 LEU A C 1
ATOM 1421 O O . LEU A 1 185 ? 9.700 -12.640 -6.939 1.00 92.12 185 LEU A O 1
ATOM 1425 N N . GLY A 1 186 ? 11.883 -13.161 -6.865 1.00 91.06 186 GLY A N 1
ATOM 1426 C CA . GLY A 1 186 ? 12.354 -11.791 -6.642 1.00 91.06 186 GLY A CA 1
ATOM 1427 C C . GLY A 1 186 ? 11.638 -11.072 -5.485 1.00 91.06 186 GLY A C 1
ATOM 1428 O O . GLY A 1 186 ? 11.319 -11.693 -4.464 1.00 91.06 186 GLY A O 1
ATOM 1429 N N . PRO A 1 187 ? 11.350 -9.767 -5.606 1.00 90.69 187 PRO A N 1
ATOM 1430 C CA . PRO A 1 187 ? 10.640 -9.015 -4.569 1.00 90.69 187 PRO A CA 1
ATOM 1431 C C . PRO A 1 187 ? 9.239 -9.566 -4.238 1.00 90.69 187 PRO A C 1
ATOM 1433 O O . PRO A 1 187 ? 8.707 -9.302 -3.161 1.00 90.69 187 PRO A O 1
ATOM 1436 N N . ALA A 1 188 ? 8.602 -10.330 -5.137 1.00 95.31 188 ALA A N 1
ATOM 1437 C CA . ALA A 1 188 ? 7.281 -10.920 -4.881 1.00 95.31 188 ALA A CA 1
ATOM 1438 C C . ALA A 1 188 ? 7.390 -12.128 -3.951 1.00 95.31 188 ALA A C 1
ATOM 1440 O O . ALA A 1 188 ? 6.530 -12.318 -3.093 1.00 95.31 188 ALA A O 1
ATOM 1441 N N . ALA A 1 189 ? 8.472 -12.906 -4.060 1.00 94.06 189 ALA A N 1
ATOM 1442 C CA . ALA A 1 189 ? 8.750 -13.989 -3.116 1.00 94.06 189 ALA A CA 1
ATOM 1443 C C . ALA A 1 189 ? 8.840 -13.484 -1.673 1.00 94.06 189 ALA A C 1
ATOM 1445 O O . ALA A 1 189 ? 8.435 -14.198 -0.766 1.00 94.06 189 ALA A O 1
ATOM 1446 N N . GLU A 1 190 ? 9.350 -12.270 -1.452 1.00 91.44 190 GLU A N 1
ATOM 1447 C CA . GLU A 1 190 ? 9.510 -11.728 -0.101 1.00 91.44 190 GLU A CA 1
ATOM 1448 C C . GLU A 1 190 ? 8.166 -11.269 0.469 1.00 91.44 190 GLU A C 1
ATOM 1450 O O . GLU A 1 190 ? 7.798 -11.644 1.579 1.00 91.44 190 GLU A O 1
ATOM 1455 N N . ARG A 1 191 ? 7.375 -10.539 -0.329 1.00 92.00 191 ARG A N 1
ATOM 1456 C CA . ARG A 1 191 ? 5.988 -10.188 0.026 1.00 92.00 191 ARG A CA 1
ATOM 1457 C C . ARG A 1 191 ? 5.165 -11.430 0.360 1.00 92.00 191 ARG A C 1
ATOM 1459 O O . ARG A 1 191 ? 4.453 -11.455 1.360 1.00 92.00 191 ARG A O 1
ATOM 1466 N N . TYR A 1 192 ? 5.306 -12.476 -0.451 1.00 95.12 192 TYR A N 1
ATOM 1467 C CA . TYR A 1 192 ? 4.639 -13.748 -0.218 1.00 95.12 192 TYR A CA 1
ATOM 1468 C C . TYR A 1 192 ? 5.156 -14.452 1.045 1.00 95.12 192 TYR A C 1
ATOM 1470 O O . TYR A 1 192 ? 4.351 -14.884 1.862 1.00 95.12 192 TYR A O 1
ATOM 1478 N N . ALA A 1 193 ? 6.472 -14.523 1.265 1.00 92.25 193 ALA A N 1
ATOM 1479 C CA . ALA A 1 193 ? 7.043 -15.110 2.478 1.00 92.25 193 ALA A CA 1
ATOM 1480 C C . ALA A 1 193 ? 6.519 -14.421 3.750 1.00 92.25 193 ALA A C 1
ATOM 1482 O O . ALA A 1 193 ? 6.125 -15.103 4.695 1.00 92.25 193 ALA A O 1
ATOM 1483 N N . ARG A 1 194 ? 6.411 -13.088 3.741 1.00 89.44 194 ARG A N 1
ATOM 1484 C CA . ARG A 1 194 ? 5.813 -12.307 4.835 1.00 89.44 194 ARG A CA 1
ATOM 1485 C C . ARG A 1 194 ? 4.349 -12.649 5.064 1.00 89.44 194 ARG A C 1
ATOM 1487 O O . ARG A 1 194 ? 3.966 -12.909 6.199 1.00 89.44 194 ARG A O 1
ATOM 1494 N N . ALA A 1 195 ? 3.555 -12.746 4.000 1.00 92.81 195 ALA A N 1
ATOM 1495 C CA . ALA A 1 195 ? 2.170 -13.198 4.109 1.00 92.81 195 ALA A CA 1
ATOM 1496 C C . ALA A 1 195 ? 2.063 -14.599 4.740 1.00 92.81 195 ALA A C 1
ATOM 1498 O O . ALA A 1 195 ? 1.159 -14.861 5.533 1.00 92.81 195 ALA A O 1
ATOM 1499 N N . GLN A 1 196 ? 3.011 -15.496 4.445 1.00 91.94 196 GLN A N 1
ATOM 1500 C CA . GLN A 1 196 ? 3.050 -16.831 5.043 1.00 91.94 196 GLN A CA 1
ATOM 1501 C C . GLN A 1 196 ? 3.482 -16.819 6.516 1.00 91.94 196 GLN A C 1
ATOM 1503 O O . GLN A 1 196 ? 2.965 -17.630 7.286 1.00 91.94 196 GLN A O 1
ATOM 1508 N N . ILE A 1 197 ? 4.375 -15.910 6.923 1.00 89.31 197 ILE A N 1
ATOM 1509 C CA . ILE A 1 197 ? 4.701 -15.670 8.339 1.00 89.31 197 ILE A CA 1
ATOM 1510 C C . ILE A 1 197 ? 3.456 -15.172 9.077 1.00 89.31 197 ILE A C 1
ATOM 1512 O O . ILE A 1 197 ? 3.120 -15.706 10.135 1.00 89.31 197 ILE A O 1
ATOM 1516 N N . GLY A 1 198 ? 2.724 -14.224 8.491 1.00 88.38 198 GLY A N 1
ATOM 1517 C CA . GLY A 1 198 ? 1.467 -13.741 9.052 1.00 88.38 198 GLY A CA 1
ATOM 1518 C C . GLY A 1 198 ? 0.418 -14.835 9.178 1.00 88.38 198 GLY A C 1
ATOM 1519 O O . GLY A 1 198 ? -0.152 -15.038 10.249 1.00 88.38 198 GLY A O 1
ATOM 1520 N N . ARG A 1 199 ? 0.250 -15.656 8.136 1.00 91.12 199 ARG A N 1
ATOM 1521 C CA . ARG A 1 199 ? -0.612 -16.849 8.166 1.00 91.12 199 ARG A CA 1
ATOM 1522 C C . ARG A 1 199 ? -0.227 -17.822 9.284 1.00 91.12 199 ARG A C 1
ATOM 1524 O O . ARG A 1 199 ? -1.103 -18.328 9.980 1.00 91.12 199 ARG A O 1
ATOM 1531 N N . ALA A 1 200 ? 1.066 -18.102 9.450 1.00 89.88 200 ALA A N 1
ATOM 1532 C CA . ALA A 1 200 ? 1.558 -18.980 10.510 1.00 89.88 200 ALA A CA 1
ATOM 1533 C C . ALA A 1 200 ? 1.316 -18.376 11.903 1.00 89.88 200 ALA A C 1
ATOM 1535 O O . ALA A 1 200 ? 0.939 -19.093 12.826 1.00 89.88 200 ALA A O 1
ATOM 1536 N N . THR A 1 201 ? 1.462 -17.058 12.037 1.00 88.31 201 THR A N 1
ATOM 1537 C CA . THR A 1 201 ? 1.207 -16.322 13.282 1.00 88.31 201 THR A CA 1
ATOM 1538 C C . THR A 1 201 ? -0.274 -16.341 13.648 1.00 88.31 201 THR A C 1
ATOM 1540 O O . THR A 1 201 ? -0.606 -16.571 14.805 1.00 88.31 201 THR A O 1
ATOM 1543 N N . MET A 1 202 ? -1.175 -16.189 12.675 1.00 88.81 202 MET A N 1
ATOM 1544 C CA . MET A 1 202 ? -2.619 -16.349 12.888 1.00 88.81 202 MET A CA 1
ATOM 1545 C C . MET A 1 202 ? -2.997 -17.736 13.401 1.00 88.81 202 MET A C 1
ATOM 1547 O O . MET A 1 202 ? -3.955 -17.856 14.159 1.00 88.81 202 MET A O 1
ATOM 1551 N N . GLU A 1 203 ? -2.273 -18.771 12.974 1.00 88.94 203 GLU A N 1
ATOM 1552 C CA . GLU A 1 203 ? -2.527 -20.144 13.407 1.00 88.94 203 GLU A CA 1
ATOM 1553 C C . GLU A 1 203 ? -1.959 -20.432 14.796 1.00 88.94 203 GLU A C 1
ATOM 1555 O O . GLU A 1 203 ? -2.636 -21.014 15.639 1.00 88.94 203 GLU A O 1
ATOM 1560 N N . ALA A 1 204 ? -0.712 -20.029 15.036 1.00 90.81 204 ALA A N 1
ATOM 1561 C CA . ALA A 1 204 ? -0.013 -20.327 16.280 1.00 90.81 204 ALA A CA 1
ATOM 1562 C C . ALA A 1 204 ? -0.428 -19.403 17.437 1.00 90.81 204 ALA A C 1
ATOM 1564 O O . ALA A 1 204 ? -0.449 -19.839 18.587 1.00 90.81 204 ALA A O 1
ATOM 1565 N N . HIS A 1 205 ? -0.737 -18.140 17.130 1.00 90.31 205 HIS A N 1
ATOM 1566 C CA . HIS A 1 205 ? -0.957 -17.060 18.095 1.00 90.31 205 HIS A CA 1
ATOM 1567 C C . HIS A 1 205 ? -2.137 -16.147 17.700 1.00 90.31 205 HIS A C 1
ATOM 1569 O O . HIS A 1 205 ? -1.961 -14.928 17.547 1.00 90.31 205 HIS A O 1
ATOM 1575 N N . PRO A 1 206 ? -3.360 -16.684 17.513 1.00 88.44 206 PRO A N 1
ATOM 1576 C CA . PRO A 1 206 ? -4.529 -15.887 17.127 1.00 88.44 206 PRO A CA 1
ATOM 1577 C C . PRO A 1 206 ? -4.835 -14.745 18.112 1.00 88.44 206 PRO A C 1
ATOM 1579 O O . PRO A 1 206 ? -5.319 -13.685 17.713 1.00 88.44 206 PRO A O 1
ATOM 1582 N N . GLU A 1 207 ? -4.498 -14.916 19.390 1.00 87.62 207 GLU A N 1
ATOM 1583 C CA . GLU A 1 207 ? -4.658 -13.914 20.442 1.00 87.62 207 GLU A CA 1
ATOM 1584 C C . GLU A 1 207 ? -3.777 -12.675 20.247 1.00 87.62 207 GLU A C 1
ATOM 1586 O O . GLU A 1 207 ? -4.100 -11.602 20.763 1.00 87.62 207 GLU A O 1
ATOM 1591 N N . ARG A 1 208 ? -2.693 -12.805 19.472 1.00 85.06 208 ARG A N 1
ATOM 1592 C CA . ARG A 1 208 ? -1.765 -11.720 19.129 1.00 85.06 208 ARG A CA 1
ATOM 1593 C C . ARG A 1 208 ? -1.856 -11.282 17.670 1.00 85.06 208 ARG A C 1
ATOM 1595 O O . ARG A 1 208 ? -1.443 -10.171 17.360 1.00 85.06 208 ARG A O 1
ATOM 1602 N N . ALA A 1 209 ? -2.397 -12.120 16.790 1.00 83.69 209 ALA A N 1
ATOM 1603 C CA . ALA A 1 209 ? -2.470 -11.818 15.369 1.00 83.69 209 ALA A CA 1
ATOM 1604 C C . ALA A 1 209 ? -3.565 -10.791 15.049 1.00 83.69 209 ALA A C 1
ATOM 1606 O O . ALA A 1 209 ? -3.297 -9.836 14.337 1.00 83.69 209 ALA A O 1
ATOM 1607 N N . PHE A 1 210 ? -4.783 -10.939 15.581 1.00 89.62 210 PHE A N 1
ATOM 1608 C CA . PHE A 1 210 ? -5.958 -10.201 15.091 1.00 89.62 210 PHE A CA 1
ATOM 1609 C C . PHE A 1 210 ? -6.309 -8.942 15.905 1.00 89.62 210 PHE A C 1
ATOM 1611 O O . PHE A 1 210 ? -7.393 -8.868 16.489 1.00 89.62 210 PHE A O 1
ATOM 1618 N N . ARG A 1 211 ? -5.418 -7.944 15.969 1.00 90.44 211 ARG A N 1
ATOM 1619 C CA . ARG A 1 211 ? -5.527 -6.824 16.937 1.00 90.44 211 ARG A CA 1
ATOM 1620 C C . ARG A 1 211 ? -5.896 -5.461 16.339 1.00 90.44 211 ARG A C 1
ATOM 1622 O O . ARG A 1 211 ? -5.808 -4.455 17.041 1.00 90.44 211 ARG A O 1
ATOM 1629 N N . CYS A 1 212 ? -6.358 -5.411 15.086 1.00 93.12 212 CYS A N 1
ATOM 1630 C CA . CYS A 1 212 ? -6.771 -4.155 14.437 1.00 93.12 212 CYS A CA 1
ATOM 1631 C C . CYS A 1 212 ? -7.756 -3.319 15.284 1.00 93.12 212 CYS A C 1
ATOM 1633 O O . CYS A 1 212 ? -7.570 -2.118 15.444 1.00 93.12 212 CYS A O 1
ATOM 1635 N N . GLY A 1 213 ? -8.752 -3.957 15.912 1.00 94.56 213 GLY A N 1
ATOM 1636 C CA . GLY A 1 213 ? -9.747 -3.289 16.755 1.00 94.56 213 GLY A CA 1
ATOM 1637 C C . GLY A 1 213 ? -9.146 -2.626 18.000 1.00 94.56 213 GLY A C 1
ATOM 1638 O O . GLY A 1 213 ? -9.246 -1.405 18.138 1.00 94.56 213 GLY A O 1
ATOM 1639 N N . PRO A 1 214 ? -8.501 -3.385 18.907 1.00 94.44 214 PRO A N 1
ATOM 1640 C CA . PRO A 1 214 ? -7.867 -2.809 20.089 1.00 94.44 214 PRO A CA 1
ATOM 1641 C C . PRO A 1 214 ? -6.834 -1.723 19.774 1.00 94.44 214 PRO A C 1
ATOM 1643 O O . PRO A 1 214 ? -6.815 -0.688 20.440 1.00 94.44 214 PRO A O 1
ATOM 1646 N N . LEU A 1 215 ? -6.021 -1.906 18.727 1.00 93.12 215 LEU A N 1
ATOM 1647 C CA . LEU A 1 215 ? -5.035 -0.900 18.333 1.00 93.12 215 LEU A CA 1
ATOM 1648 C C . LEU A 1 215 ? -5.660 0.337 17.665 1.00 93.12 215 LEU A C 1
ATOM 1650 O O . LEU A 1 215 ? -5.107 1.435 17.774 1.00 93.12 215 LEU A O 1
ATOM 1654 N N . ALA A 1 216 ? -6.829 0.210 17.033 1.00 95.38 216 ALA A N 1
ATOM 1655 C CA . ALA A 1 216 ? -7.600 1.366 16.587 1.00 95.38 216 ALA A CA 1
ATOM 1656 C C . ALA A 1 216 ? -8.145 2.164 17.784 1.00 95.38 216 ALA A C 1
ATOM 1658 O O . ALA A 1 216 ? -8.047 3.391 17.799 1.00 95.38 216 ALA A O 1
ATOM 1659 N N . VAL A 1 217 ? -8.642 1.494 18.832 1.00 96.94 217 VAL A N 1
ATOM 1660 C CA . VAL A 1 217 ? -9.045 2.170 20.082 1.00 96.94 217 VAL A CA 1
ATOM 1661 C C . VAL A 1 217 ? -7.841 2.857 20.737 1.00 96.94 217 VAL A C 1
ATOM 1663 O O . VAL A 1 217 ? -7.949 4.014 21.136 1.00 96.94 217 VAL A O 1
ATOM 1666 N N . ALA A 1 218 ? -6.681 2.193 20.780 1.00 94.81 218 ALA A N 1
ATOM 1667 C CA . ALA A 1 218 ? -5.426 2.781 21.253 1.00 94.81 218 ALA A CA 1
ATOM 1668 C C . ALA A 1 218 ? -5.045 4.046 20.463 1.00 94.81 218 ALA A C 1
ATOM 1670 O O . ALA A 1 218 ? -4.744 5.078 21.052 1.00 94.81 218 ALA A O 1
ATOM 1671 N N . SER A 1 219 ? -5.156 4.007 19.134 1.00 94.06 219 SER A N 1
ATOM 1672 C CA . SER A 1 219 ? -4.845 5.152 18.269 1.00 94.06 219 SER A CA 1
ATOM 1673 C C . SER A 1 219 ? -5.816 6.327 18.457 1.00 94.06 219 SER A C 1
ATOM 1675 O O . SER A 1 219 ? -5.402 7.485 18.389 1.00 94.06 219 SER A O 1
ATOM 1677 N N . VAL A 1 220 ? -7.103 6.054 18.713 1.00 96.25 220 VAL A N 1
ATOM 1678 C CA . VAL A 1 220 ? -8.077 7.089 19.107 1.00 96.25 220 VAL A CA 1
ATOM 1679 C C . VAL A 1 220 ? -7.727 7.660 20.479 1.00 96.25 220 VAL A C 1
ATOM 1681 O O . VAL A 1 220 ? -7.776 8.876 20.658 1.00 96.25 220 VAL A O 1
ATOM 1684 N N . TRP A 1 221 ? -7.346 6.810 21.434 1.00 96.38 221 TRP A N 1
ATOM 1685 C CA . TRP A 1 221 ? -6.927 7.245 22.762 1.00 96.38 221 TRP A CA 1
ATOM 1686 C C . TRP A 1 221 ? -5.715 8.180 22.683 1.00 96.38 221 TRP A C 1
ATOM 1688 O O . TRP A 1 221 ? -5.755 9.254 23.281 1.00 96.38 221 TRP A O 1
ATOM 1698 N N . ASP A 1 222 ? -4.702 7.837 21.882 1.00 93.69 222 ASP A N 1
ATOM 1699 C CA . ASP A 1 222 ? -3.504 8.663 21.672 1.00 93.69 222 ASP A CA 1
ATOM 1700 C C . ASP A 1 222 ? -3.844 10.020 21.047 1.00 93.69 222 ASP A C 1
ATOM 1702 O O . ASP A 1 222 ? -3.259 11.044 21.399 1.00 93.69 222 ASP A O 1
ATOM 1706 N N . ALA A 1 223 ? -4.813 10.046 20.126 1.00 93.00 223 ALA A N 1
ATOM 1707 C CA . ALA A 1 223 ? -5.295 11.286 19.526 1.00 93.00 223 ALA A CA 1
ATOM 1708 C C . ALA A 1 223 ? -6.022 12.187 20.543 1.00 93.00 223 ALA A C 1
ATOM 1710 O O . ALA A 1 223 ? -5.960 13.411 20.435 1.00 93.00 223 ALA A O 1
ATOM 1711 N N . LEU A 1 224 ? -6.699 11.595 21.533 1.00 94.88 224 LEU A N 1
ATOM 1712 C CA . LEU A 1 224 ? -7.395 12.317 22.602 1.00 94.88 224 LEU A CA 1
ATOM 1713 C C . LEU A 1 224 ? -6.456 12.749 23.742 1.00 94.88 224 LEU A C 1
ATOM 1715 O O . LEU A 1 224 ? -6.708 13.783 24.360 1.00 94.88 224 LEU A O 1
ATOM 1719 N N . HIS A 1 225 ? -5.374 12.003 23.989 1.00 95.00 225 HIS A N 1
ATOM 1720 C CA . HIS A 1 225 ? -4.452 12.206 25.114 1.00 95.00 225 HIS A CA 1
ATOM 1721 C C . HIS A 1 225 ? -2.983 12.290 24.657 1.00 95.00 225 HIS A C 1
ATOM 1723 O O . HIS A 1 225 ? -2.141 11.510 25.100 1.00 95.00 225 HIS A O 1
ATOM 1729 N N . PRO A 1 226 ? -2.604 13.275 23.821 1.00 91.69 226 PRO A N 1
ATOM 1730 C CA . PRO A 1 226 ? -1.290 13.320 23.163 1.00 91.69 226 PRO A CA 1
ATOM 1731 C C . PRO A 1 226 ? -0.084 13.493 24.106 1.00 91.69 226 PRO A C 1
ATOM 1733 O O . PRO A 1 226 ? 1.058 13.496 23.652 1.00 91.69 226 PRO A O 1
ATOM 1736 N N . ARG A 1 227 ? -0.315 13.709 25.406 1.00 94.06 227 ARG A N 1
ATOM 1737 C CA . ARG A 1 227 ? 0.726 13.896 26.432 1.00 94.06 227 ARG A CA 1
ATOM 1738 C C . ARG A 1 227 ? 0.790 12.752 27.438 1.00 94.06 227 ARG A C 1
ATOM 1740 O O . ARG A 1 227 ? 1.589 12.815 28.369 1.00 94.06 227 ARG A O 1
ATOM 1747 N N . GLU A 1 228 ? -0.054 11.745 27.279 1.00 93.69 228 GLU A N 1
ATOM 1748 C CA . GLU A 1 228 ? -0.143 10.617 28.190 1.00 93.69 228 GLU A CA 1
ATOM 1749 C C . GLU A 1 228 ? 0.271 9.337 27.461 1.00 93.69 228 GLU A C 1
ATOM 1751 O O . GLU A 1 228 ? 0.151 9.223 26.244 1.00 93.69 228 GLU A O 1
ATOM 1756 N N . ALA A 1 229 ? 0.804 8.372 28.207 1.00 92.31 229 ALA A N 1
ATOM 1757 C CA . ALA A 1 229 ? 1.160 7.081 27.639 1.00 92.31 229 ALA A CA 1
ATOM 1758 C C . ALA A 1 229 ? -0.093 6.216 27.478 1.00 92.31 229 ALA A C 1
ATOM 1760 O O . ALA A 1 229 ? -0.864 6.073 28.430 1.00 92.31 229 ALA A O 1
ATOM 1761 N N . THR A 1 230 ? -0.253 5.585 26.314 1.00 92.12 230 THR A N 1
ATOM 1762 C CA . THR A 1 230 ? -1.384 4.697 26.037 1.00 92.12 230 THR A CA 1
ATOM 1763 C C . THR A 1 230 ? -1.502 3.603 27.106 1.00 92.12 230 THR A C 1
ATOM 1765 O O . THR A 1 230 ? -0.509 2.905 27.380 1.00 92.12 230 THR A O 1
ATOM 1768 N N . PRO A 1 231 ? -2.697 3.392 27.693 1.00 94.62 231 PRO A N 1
ATOM 1769 C CA . PRO A 1 231 ? -2.910 2.380 28.713 1.00 94.62 231 PRO A CA 1
ATOM 1770 C C . PRO A 1 231 ? -2.444 1.002 28.244 1.00 94.62 231 PRO A C 1
ATOM 1772 O O . PRO A 1 231 ? -2.798 0.555 27.151 1.00 94.62 231 PRO A O 1
ATOM 1775 N N . ALA A 1 232 ? -1.691 0.297 29.094 1.00 92.56 232 ALA A N 1
ATOM 1776 C CA . ALA A 1 232 ? -1.206 -1.053 28.793 1.00 92.56 232 ALA A CA 1
ATOM 1777 C C . ALA A 1 232 ? -2.359 -2.005 28.427 1.00 92.56 232 ALA A C 1
ATOM 1779 O O . ALA A 1 232 ? -2.244 -2.772 27.484 1.00 92.56 232 ALA A O 1
ATOM 1780 N N . GLY A 1 233 ? -3.521 -1.865 29.076 1.00 92.00 233 GLY A N 1
ATOM 1781 C CA . GLY A 1 233 ? -4.717 -2.646 28.745 1.00 92.00 233 GLY A CA 1
ATOM 1782 C C . GLY A 1 233 ? -5.225 -2.470 27.306 1.00 92.00 233 GLY A C 1
ATOM 1783 O O . GLY A 1 233 ? -5.834 -3.395 26.789 1.00 92.00 233 GLY A O 1
ATOM 1784 N N . LEU A 1 234 ? -4.957 -1.333 26.647 1.00 91.75 234 LEU A N 1
ATOM 1785 C CA . LEU A 1 234 ? -5.223 -1.144 25.214 1.00 91.75 234 LEU A CA 1
ATOM 1786 C C . LEU A 1 234 ? -4.070 -1.682 24.361 1.00 91.75 234 LEU A C 1
ATOM 1788 O O . LEU A 1 234 ? -4.299 -2.429 23.412 1.00 91.75 234 LEU A O 1
ATOM 1792 N N . ARG A 1 235 ? -2.828 -1.322 24.715 1.00 87.44 235 ARG A N 1
ATOM 1793 C CA . ARG A 1 235 ? -1.624 -1.700 23.954 1.00 87.44 235 ARG A CA 1
ATOM 1794 C C . ARG A 1 235 ? -1.349 -3.193 23.939 1.00 87.44 235 ARG A C 1
ATOM 1796 O O . ARG A 1 235 ? -0.784 -3.664 22.961 1.00 87.44 235 ARG A O 1
ATOM 1803 N N . ASP A 1 236 ? -1.740 -3.912 24.985 1.00 89.62 236 ASP A N 1
ATOM 1804 C CA . ASP A 1 236 ? -1.458 -5.335 25.208 1.00 89.62 236 ASP A CA 1
ATOM 1805 C C . ASP A 1 236 ? -2.736 -6.189 25.103 1.00 89.62 236 ASP A C 1
ATOM 1807 O O . ASP A 1 236 ? -2.701 -7.399 25.321 1.00 89.62 236 ASP A O 1
ATOM 1811 N N . ALA A 1 237 ? -3.868 -5.575 24.726 1.00 91.38 237 ALA A N 1
ATOM 1812 C CA . ALA A 1 237 ? -5.138 -6.263 24.523 1.00 91.38 237 ALA A CA 1
ATOM 1813 C C . ALA A 1 237 ? -4.981 -7.433 23.545 1.00 91.38 237 ALA A C 1
ATOM 1815 O O . ALA A 1 237 ? -4.458 -7.264 22.435 1.00 91.38 237 ALA A O 1
ATOM 1816 N N . THR A 1 238 ? -5.458 -8.601 23.963 1.00 90.81 238 THR A N 1
ATOM 1817 C CA . THR A 1 238 ? -5.496 -9.814 23.150 1.00 90.81 238 THR A CA 1
ATOM 1818 C C . THR A 1 238 ? -6.804 -9.916 22.371 1.00 90.81 238 THR A C 1
ATOM 1820 O O . THR A 1 238 ? -7.787 -9.232 22.661 1.00 90.81 238 THR A O 1
ATOM 1823 N N . SER A 1 239 ? -6.800 -10.770 21.353 1.00 90.94 239 SER A N 1
ATOM 1824 C CA . SER A 1 239 ? -7.941 -11.029 20.476 1.00 90.94 239 SER A CA 1
ATOM 1825 C C . SER A 1 239 ? -8.318 -12.515 20.470 1.00 90.94 239 SER A C 1
ATOM 1827 O O . SER A 1 239 ? -7.854 -13.295 21.301 1.00 90.94 239 SER A O 1
ATOM 1829 N N . SER A 1 240 ? -9.179 -12.912 19.539 1.00 90.81 240 SER A N 1
ATOM 1830 C CA . SER A 1 240 ? -9.589 -14.299 19.308 1.00 90.81 240 SER A CA 1
ATOM 1831 C C . SER A 1 240 ? -9.309 -14.713 17.857 1.00 90.81 240 SER A C 1
ATOM 1833 O O . SER A 1 240 ? -9.049 -13.841 17.025 1.00 90.81 240 SER A O 1
ATOM 1835 N N . PRO A 1 241 ? -9.427 -16.004 17.492 1.00 89.44 241 PRO A N 1
ATOM 1836 C CA . PRO A 1 241 ? -9.380 -16.429 16.088 1.00 89.44 241 PRO A CA 1
ATOM 1837 C C . PRO A 1 241 ? -10.416 -15.734 15.183 1.00 89.44 241 PRO A C 1
ATOM 1839 O O . PRO A 1 241 ? -10.218 -15.627 13.975 1.00 89.44 241 PRO A O 1
ATOM 1842 N N . GLN A 1 242 ? -11.526 -15.255 15.752 1.00 89.94 242 GLN A N 1
ATOM 1843 C CA . GLN A 1 242 ? -12.555 -14.483 15.051 1.00 89.94 242 GLN A CA 1
ATOM 1844 C C . GLN A 1 242 ? -12.207 -12.988 14.945 1.00 89.94 242 GLN A C 1
ATOM 1846 O O . GLN A 1 242 ? -12.871 -12.257 14.215 1.00 89.94 242 GLN A O 1
ATOM 1851 N N . GLY A 1 243 ? -11.159 -12.532 15.633 1.00 93.25 243 GLY A N 1
ATOM 1852 C CA . GLY A 1 243 ? -10.812 -11.127 15.796 1.00 93.25 243 GLY A CA 1
ATOM 1853 C C . GLY A 1 243 ? -11.472 -10.505 17.021 1.00 93.25 243 GLY A C 1
ATOM 1854 O O . GLY A 1 243 ? -11.654 -11.160 18.052 1.00 93.25 243 GLY A O 1
ATOM 1855 N N . THR A 1 244 ? -11.806 -9.222 16.909 1.00 95.00 244 THR A N 1
ATOM 1856 C CA . THR A 1 244 ? -12.502 -8.456 17.950 1.00 95.00 244 THR A CA 1
ATOM 1857 C C . THR A 1 244 ? -13.810 -7.909 17.387 1.00 95.00 244 THR A C 1
ATOM 1859 O O . THR A 1 244 ? -13.843 -7.459 16.244 1.00 95.00 244 THR A O 1
ATOM 1862 N N . SER A 1 245 ? -14.885 -7.940 18.169 1.00 97.31 245 SER A N 1
ATOM 1863 C CA . SER A 1 245 ? -16.179 -7.357 17.800 1.00 97.31 245 SER A CA 1
ATOM 1864 C C . SER A 1 245 ? -16.298 -5.897 18.237 1.00 97.31 245 SER A C 1
ATOM 1866 O O . SER A 1 245 ? -15.643 -5.457 19.185 1.00 97.31 245 SER A O 1
ATOM 1868 N N . LEU A 1 246 ? -17.192 -5.139 17.601 1.00 98.12 246 LEU A N 1
ATOM 1869 C CA . LEU A 1 246 ? -17.479 -3.754 17.977 1.00 98.12 246 LEU A CA 1
ATOM 1870 C C . LEU A 1 246 ? -17.953 -3.639 19.439 1.00 98.12 246 LEU A C 1
ATOM 1872 O O . LEU A 1 246 ? -17.564 -2.700 20.132 1.00 98.12 246 LEU A O 1
ATOM 1876 N N . ALA A 1 247 ? -18.718 -4.615 19.940 1.00 98.19 247 ALA A N 1
ATOM 1877 C CA . ALA A 1 247 ? -19.130 -4.674 21.347 1.00 98.19 247 ALA A CA 1
ATOM 1878 C C . ALA A 1 247 ? -17.936 -4.845 22.304 1.00 98.19 247 ALA A C 1
ATOM 1880 O O . ALA A 1 247 ? -17.855 -4.172 23.334 1.00 98.19 247 ALA A O 1
ATOM 1881 N N . GLN A 1 248 ? -16.965 -5.693 21.947 1.00 97.69 248 GLN A N 1
ATOM 1882 C CA . GLN A 1 248 ? -15.728 -5.836 22.721 1.00 97.69 248 GLN A CA 1
ATOM 1883 C C . GLN A 1 248 ? -14.915 -4.536 22.730 1.00 97.69 248 GLN A C 1
ATOM 1885 O O . GLN A 1 248 ? -14.344 -4.195 23.763 1.00 97.69 248 GLN A O 1
ATOM 1890 N N . LEU A 1 249 ? -14.906 -3.772 21.632 1.00 97.94 249 LEU A N 1
ATOM 1891 C CA . LEU A 1 249 ? -14.238 -2.466 21.592 1.00 97.94 249 LEU A CA 1
ATOM 1892 C C . LEU A 1 249 ? -14.925 -1.422 22.483 1.00 97.94 249 LEU A C 1
ATOM 1894 O O . LEU A 1 249 ? -14.232 -0.655 23.153 1.00 97.94 249 LEU A O 1
ATOM 1898 N N . VAL A 1 250 ? -16.262 -1.423 22.560 1.00 98.38 250 VAL A N 1
ATOM 1899 C CA . VAL A 1 250 ? -17.010 -0.602 23.533 1.00 98.38 250 VAL A CA 1
ATOM 1900 C C . VAL A 1 250 ? -16.545 -0.928 24.955 1.00 98.38 250 VAL A C 1
ATOM 1902 O O . VAL A 1 250 ? -16.123 -0.028 25.684 1.00 98.38 250 VAL A O 1
ATOM 1905 N N . ALA A 1 251 ? -16.547 -2.208 25.336 1.00 97.75 251 ALA A N 1
ATOM 1906 C CA . ALA A 1 251 ? -16.127 -2.641 26.670 1.00 97.75 251 ALA A CA 1
ATOM 1907 C C . ALA A 1 251 ? -14.656 -2.295 26.968 1.00 97.75 251 ALA A C 1
ATOM 1909 O O . ALA A 1 251 ? -14.339 -1.796 28.050 1.00 97.75 251 ALA A O 1
ATOM 1910 N N . LEU A 1 252 ? -13.769 -2.503 25.992 1.00 97.31 252 LEU A N 1
ATOM 1911 C CA . LEU A 1 252 ? -12.344 -2.203 26.100 1.00 97.31 252 LEU A CA 1
ATOM 1912 C C . LEU A 1 252 ? -12.095 -0.702 26.322 1.00 97.31 252 LEU A C 1
ATOM 1914 O O . LEU A 1 252 ? -11.312 -0.327 27.195 1.00 97.31 252 LEU A O 1
ATOM 1918 N N . SER A 1 253 ? -12.799 0.159 25.584 1.00 97.69 253 SER A N 1
ATOM 1919 C CA . SER A 1 253 ? -12.698 1.616 25.736 1.00 97.69 253 SER A CA 1
ATOM 1920 C C . SER A 1 253 ? -13.152 2.093 27.125 1.00 97.69 253 SER A C 1
ATOM 1922 O O . SER A 1 253 ? -12.483 2.908 27.766 1.00 97.69 253 SER A O 1
ATOM 1924 N N . ALA A 1 254 ? -14.230 1.506 27.655 1.00 97.00 254 ALA A N 1
ATOM 1925 C CA . ALA A 1 254 ? -14.719 1.794 28.999 1.00 97.00 254 ALA A CA 1
ATOM 1926 C C . ALA A 1 254 ? -13.714 1.362 30.080 1.00 97.00 254 ALA A C 1
ATOM 1928 O O . ALA A 1 254 ? -13.443 2.125 31.009 1.00 97.00 254 ALA A O 1
ATOM 1929 N N . ALA A 1 255 ? -13.103 0.180 29.937 1.00 96.50 255 ALA A N 1
ATOM 1930 C CA . ALA A 1 255 ? -12.056 -0.300 30.843 1.00 96.50 255 ALA A CA 1
ATOM 1931 C C . ALA A 1 255 ? -10.808 0.603 30.829 1.00 96.50 255 ALA A C 1
ATOM 1933 O O . ALA A 1 255 ? -10.175 0.807 31.867 1.00 96.50 255 ALA A O 1
ATOM 1934 N N . ALA A 1 256 ? -10.496 1.203 29.677 1.00 95.69 256 ALA A N 1
ATOM 1935 C CA . ALA A 1 256 ? -9.426 2.185 29.515 1.00 95.69 256 ALA A CA 1
ATOM 1936 C C . ALA A 1 256 ? -9.783 3.599 30.016 1.00 95.69 256 ALA A C 1
ATOM 1938 O O . ALA A 1 256 ? -8.977 4.516 29.868 1.00 95.69 256 ALA A O 1
ATOM 1939 N N . ARG A 1 257 ? -10.963 3.779 30.631 1.00 95.12 257 ARG A N 1
ATOM 1940 C CA . ARG A 1 257 ? -11.486 5.062 31.134 1.00 95.12 257 ARG A CA 1
ATOM 1941 C C . ARG A 1 257 ? -11.705 6.1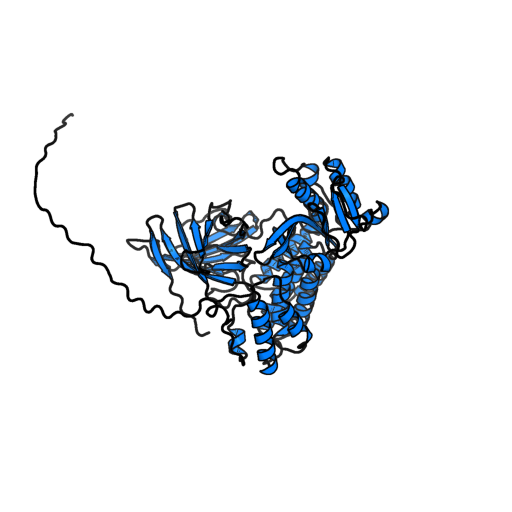25 30.052 1.00 95.12 257 ARG A C 1
ATOM 1943 O O . ARG A 1 257 ? -11.773 7.308 30.368 1.00 95.12 257 ARG A O 1
ATOM 1950 N N . GLU A 1 258 ? -11.887 5.706 28.805 1.00 96.50 258 GLU A N 1
ATOM 1951 C CA . GLU A 1 258 ? -12.280 6.572 27.691 1.00 96.50 258 GLU A CA 1
ATOM 1952 C C . GLU A 1 258 ? -13.498 5.941 26.997 1.00 96.50 258 GLU A C 1
ATOM 1954 O O . GLU A 1 258 ? -13.357 5.314 25.948 1.00 96.50 258 GLU A O 1
ATOM 1959 N N . PRO A 1 259 ? -14.692 5.991 27.624 1.00 97.56 259 PRO A N 1
ATOM 1960 C CA . PRO A 1 259 ? -15.857 5.262 27.146 1.00 97.56 259 PRO A CA 1
ATOM 1961 C C . PRO A 1 259 ? -16.280 5.747 25.760 1.00 97.56 259 PRO A C 1
ATOM 1963 O O . PRO A 1 259 ? -16.475 6.942 25.519 1.00 97.56 259 PRO A O 1
ATOM 1966 N N . MET A 1 260 ? -16.488 4.795 24.858 1.00 98.25 260 MET A N 1
ATOM 1967 C CA . MET A 1 260 ? -16.971 5.040 23.508 1.00 98.25 260 MET A CA 1
ATOM 1968 C C . MET A 1 260 ? -18.310 4.339 23.264 1.00 98.25 260 MET A C 1
ATOM 1970 O O . MET A 1 260 ? -18.668 3.384 23.951 1.00 98.25 260 MET A O 1
ATOM 1974 N N . ARG A 1 261 ? -19.058 4.814 22.268 1.00 97.31 261 ARG A N 1
ATOM 1975 C CA . ARG A 1 261 ? -20.362 4.276 21.866 1.00 97.31 261 ARG A CA 1
ATOM 1976 C C . ARG A 1 261 ? -20.343 3.810 20.417 1.00 97.31 261 ARG A C 1
ATOM 1978 O O . ARG A 1 261 ? -19.762 4.470 19.552 1.00 97.31 261 ARG A O 1
ATOM 1985 N N . ALA A 1 262 ? -20.975 2.667 20.175 1.00 98.44 262 ALA A N 1
ATOM 1986 C CA . ALA A 1 262 ? -21.135 2.093 18.849 1.00 98.44 262 ALA A CA 1
ATOM 1987 C C . ALA A 1 262 ? -22.296 2.783 18.123 1.00 98.44 262 ALA A C 1
ATOM 1989 O O . ALA A 1 262 ? -23.415 2.835 18.631 1.00 98.44 262 ALA A O 1
ATOM 1990 N N . MET A 1 263 ? -22.026 3.302 16.929 1.00 98.25 263 MET A N 1
ATOM 1991 C CA . MET A 1 263 ? -23.003 3.997 16.097 1.00 98.25 263 MET A CA 1
ATOM 1992 C C . MET A 1 263 ? -22.991 3.420 14.684 1.00 98.25 263 MET A C 1
ATOM 1994 O O . MET A 1 263 ? -21.953 2.998 14.173 1.00 98.25 263 MET A O 1
ATOM 1998 N N . GLN A 1 264 ? -24.140 3.471 14.023 1.00 98.06 264 GLN A N 1
ATOM 1999 C CA . GLN A 1 264 ? -24.254 3.301 12.587 1.00 98.06 264 GLN A CA 1
ATOM 2000 C C . GLN A 1 264 ? -24.465 4.683 11.978 1.00 98.06 264 GLN A C 1
ATOM 2002 O O . GLN A 1 264 ? -25.477 5.353 12.205 1.00 98.06 264 GLN A O 1
ATOM 2007 N N . ARG A 1 265 ? -23.466 5.121 11.221 1.00 96.62 265 ARG A N 1
ATOM 2008 C CA . ARG A 1 265 ? -23.469 6.398 10.524 1.00 96.62 265 ARG A CA 1
ATOM 2009 C C . ARG A 1 265 ? -24.423 6.345 9.325 1.00 96.62 265 ARG A C 1
ATOM 2011 O O . ARG A 1 265 ? -24.391 5.401 8.538 1.00 96.62 265 ARG A O 1
ATOM 2018 N N . ALA A 1 266 ? -25.204 7.408 9.133 1.00 94.94 266 ALA A N 1
ATOM 2019 C CA . ALA A 1 266 ? -25.970 7.602 7.903 1.00 94.94 266 ALA A CA 1
ATOM 2020 C C . ALA A 1 266 ? -25.052 8.035 6.735 1.00 94.94 266 ALA A C 1
ATOM 2022 O O . ALA A 1 266 ? -24.228 8.940 6.927 1.00 94.94 266 ALA A O 1
ATOM 2023 N N . PRO A 1 267 ? -25.195 7.452 5.528 1.00 93.19 267 PRO A N 1
ATOM 2024 C CA . PRO A 1 267 ? -24.417 7.847 4.353 1.00 93.19 267 PRO A CA 1
ATOM 2025 C C . PRO A 1 267 ? -24.497 9.351 4.054 1.00 93.19 267 PRO A C 1
ATOM 2027 O O . PRO A 1 267 ? -25.537 9.979 4.247 1.00 93.19 267 PRO A O 1
ATOM 2030 N N . GLY A 1 268 ? -23.395 9.935 3.581 1.00 90.81 268 GLY A N 1
ATOM 2031 C CA . GLY A 1 268 ? -23.304 11.359 3.226 1.00 90.81 268 GLY A CA 1
ATOM 2032 C C . GLY A 1 268 ? -23.250 12.343 4.406 1.00 90.81 268 GLY A C 1
ATOM 2033 O O . GLY A 1 268 ? -23.172 13.550 4.191 1.00 90.81 268 GLY A O 1
ATOM 2034 N N . THR A 1 269 ? -23.269 11.868 5.654 1.00 93.81 269 THR A N 1
ATOM 2035 C CA . THR A 1 269 ? -23.100 12.724 6.843 1.00 93.81 269 THR A CA 1
ATOM 2036 C C . THR A 1 269 ? -21.626 12.907 7.220 1.00 93.81 269 THR A C 1
ATOM 2038 O O . THR A 1 269 ? -20.790 12.060 6.916 1.00 93.81 269 THR A O 1
ATOM 2041 N N . ALA A 1 270 ? -21.267 13.994 7.905 1.00 92.12 270 ALA A N 1
ATOM 2042 C CA . ALA A 1 270 ? -19.871 14.228 8.285 1.00 92.12 270 ALA A CA 1
ATOM 2043 C C . ALA A 1 270 ? -19.323 13.125 9.214 1.00 92.12 270 ALA A C 1
ATOM 2045 O O . ALA A 1 270 ? -20.028 12.654 10.104 1.00 92.12 270 ALA A O 1
ATOM 2046 N N . TRP A 1 271 ? -18.059 12.745 9.024 1.00 94.19 271 TRP A N 1
ATOM 2047 C CA . TRP A 1 271 ? -17.352 11.800 9.893 1.00 94.19 271 TRP A CA 1
ATOM 2048 C C . TRP A 1 271 ? -17.027 12.413 11.260 1.00 94.19 271 TRP A C 1
ATOM 2050 O O . TRP A 1 271 ? -16.564 13.550 11.342 1.00 94.19 271 TRP A O 1
ATOM 2060 N N . ALA A 1 272 ? -17.231 11.639 12.328 1.00 95.00 272 ALA A N 1
ATOM 2061 C CA . ALA A 1 272 ? -16.807 12.007 13.676 1.00 95.00 272 ALA A CA 1
ATOM 2062 C C . ALA A 1 272 ? -15.305 11.738 13.848 1.00 95.00 272 ALA A C 1
ATOM 2064 O O . ALA A 1 272 ? -14.827 10.667 13.474 1.00 95.00 272 ALA A O 1
ATOM 2065 N N . ILE A 1 273 ? -14.565 12.692 14.416 1.00 95.44 273 ILE A N 1
ATOM 2066 C CA . ILE A 1 273 ? -13.109 12.604 14.591 1.00 95.44 273 ILE A CA 1
ATOM 2067 C C . ILE A 1 273 ? -12.737 13.038 16.024 1.00 95.44 273 ILE A C 1
ATOM 2069 O O . ILE A 1 273 ? -13.200 14.097 16.451 1.00 95.44 273 ILE A O 1
ATOM 2073 N N . PRO A 1 274 ? -11.899 12.275 16.753 1.00 96.75 274 PRO A N 1
ATOM 2074 C CA . PRO A 1 274 ? -11.418 10.948 16.382 1.00 96.75 274 PRO A CA 1
ATOM 2075 C C . PRO A 1 274 ? -12.512 9.877 16.553 1.00 96.75 274 PRO A C 1
ATOM 2077 O O . PRO A 1 274 ? -13.439 10.033 17.353 1.00 96.75 274 PRO A O 1
ATOM 2080 N N . SER A 1 275 ? -12.421 8.790 15.792 1.00 97.94 275 SER A N 1
ATOM 2081 C CA . SER A 1 275 ? -13.316 7.628 15.887 1.00 97.94 275 SER A CA 1
ATOM 2082 C C . SER A 1 275 ? -12.625 6.353 15.405 1.00 97.94 275 SER A C 1
ATOM 2084 O O . SER A 1 275 ? -11.607 6.417 14.724 1.00 97.94 275 SER A O 1
ATOM 2086 N N . VAL A 1 276 ? -13.168 5.185 15.745 1.00 98.12 276 VAL A N 1
ATOM 2087 C CA . VAL A 1 276 ? -12.823 3.933 15.053 1.00 98.12 276 VAL A CA 1
ATOM 2088 C C . VAL A 1 276 ? -13.818 3.730 13.918 1.00 98.12 276 VAL A C 1
ATOM 2090 O O . VAL A 1 276 ? -15.025 3.853 14.126 1.00 98.12 276 VAL A O 1
ATOM 2093 N N . VAL A 1 277 ? -13.320 3.397 12.733 1.00 97.56 277 VAL A N 1
ATOM 2094 C CA . VAL A 1 277 ? -14.110 3.097 11.537 1.00 97.56 277 VAL A CA 1
ATOM 2095 C C . VAL A 1 277 ? -14.013 1.608 11.236 1.00 97.56 277 VAL A C 1
ATOM 2097 O O . VAL A 1 277 ? -12.923 1.038 11.266 1.00 97.56 277 VAL A O 1
ATOM 2100 N N . HIS A 1 278 ? -15.149 0.983 10.928 1.00 97.88 278 HIS A N 1
ATOM 2101 C CA . HIS A 1 278 ? -15.197 -0.391 10.442 1.00 97.88 278 HIS A CA 1
ATOM 2102 C C . HIS A 1 278 ? -15.269 -0.426 8.912 1.00 97.88 278 HIS A C 1
ATOM 2104 O O . HIS A 1 278 ? -16.237 0.059 8.310 1.00 97.88 278 HIS A O 1
ATOM 2110 N N . TRP A 1 279 ? -14.273 -1.030 8.277 1.00 96.12 279 TRP A N 1
ATOM 2111 C CA . TRP A 1 279 ? -14.211 -1.264 6.839 1.00 96.12 279 TRP A CA 1
ATOM 2112 C C . TRP A 1 279 ? -15.067 -2.464 6.420 1.00 96.12 279 TRP A C 1
ATOM 2114 O O . TRP A 1 279 ? -15.217 -3.429 7.163 1.00 96.12 279 TRP A O 1
ATOM 2124 N N . ARG A 1 280 ? -15.577 -2.456 5.183 1.00 96.31 280 ARG A N 1
ATOM 2125 C CA . ARG A 1 280 ? -16.335 -3.574 4.577 1.00 96.31 280 ARG A CA 1
ATOM 2126 C C . ARG A 1 280 ? -15.521 -4.857 4.412 1.00 96.31 280 ARG A C 1
ATOM 2128 O O . ARG A 1 280 ? -16.080 -5.896 4.086 1.00 96.31 280 ARG A O 1
ATOM 2135 N N . VAL A 1 281 ? -14.206 -4.779 4.584 1.00 95.00 281 VAL A N 1
ATOM 2136 C CA . VAL A 1 281 ? -13.288 -5.913 4.475 1.00 95.00 281 VAL A CA 1
ATOM 2137 C C . VAL A 1 281 ? -13.084 -6.668 5.797 1.00 95.00 281 VAL A C 1
ATOM 2139 O O . VAL A 1 281 ? -12.161 -7.478 5.853 1.00 95.00 281 VAL A O 1
ATOM 2142 N N . ASP A 1 282 ? -13.957 -6.445 6.789 1.00 94.81 282 ASP A N 1
ATOM 2143 C CA . ASP A 1 282 ? -13.886 -6.943 8.173 1.00 94.81 282 ASP A CA 1
ATOM 2144 C C . ASP A 1 282 ? -12.639 -6.435 8.905 1.00 94.81 282 ASP A C 1
ATOM 2146 O O . ASP A 1 282 ? -11.823 -7.214 9.395 1.00 94.81 282 ASP A O 1
ATOM 2150 N N . HIS A 1 283 ? -12.451 -5.114 8.950 1.00 95.06 283 HIS A N 1
ATOM 2151 C CA . HIS A 1 283 ? -11.257 -4.490 9.526 1.00 95.06 283 HIS A CA 1
ATOM 2152 C C . HIS A 1 283 ? -11.597 -3.203 10.277 1.00 95.06 283 HIS A C 1
ATOM 2154 O O . HIS A 1 283 ? -12.503 -2.475 9.873 1.00 95.06 283 HIS A O 1
ATOM 2160 N N . PHE A 1 284 ? -10.849 -2.883 11.332 1.00 95.94 284 PHE A N 1
ATOM 2161 C CA . PHE A 1 284 ? -10.986 -1.621 12.062 1.00 95.94 284 PHE A CA 1
ATOM 2162 C C . PHE A 1 284 ? -9.748 -0.750 11.884 1.00 95.94 284 PHE A C 1
ATOM 2164 O O . PHE A 1 284 ? -8.636 -1.241 12.017 1.00 95.94 284 PHE A O 1
ATOM 2171 N N . ALA A 1 285 ? -9.954 0.550 11.685 1.00 95.25 285 ALA A N 1
ATOM 2172 C CA . ALA A 1 285 ? -8.892 1.553 11.711 1.00 95.25 285 ALA A CA 1
ATOM 2173 C C . ALA A 1 285 ? -9.332 2.777 12.516 1.00 95.25 285 ALA A C 1
ATOM 2175 O O . ALA A 1 285 ? -10.527 3.053 12.643 1.00 95.25 285 ALA A O 1
ATOM 2176 N N . ALA A 1 286 ? -8.381 3.542 13.045 1.00 96.75 286 ALA A N 1
ATOM 2177 C CA . ALA A 1 286 ? -8.690 4.793 13.722 1.00 96.75 286 ALA A CA 1
ATOM 2178 C C . ALA A 1 286 ? -8.721 5.941 12.721 1.00 96.75 286 ALA A C 1
ATOM 2180 O O . ALA A 1 286 ? -7.723 6.203 12.062 1.00 96.75 286 ALA A O 1
ATOM 2181 N N . LEU A 1 287 ? -9.823 6.674 12.642 1.00 96.81 287 LEU A N 1
ATOM 2182 C CA . LEU A 1 287 ? -9.874 7.971 11.988 1.00 96.81 287 LEU A CA 1
ATOM 2183 C C . LEU A 1 287 ? -9.470 9.047 13.000 1.00 96.81 287 LEU A C 1
ATOM 2185 O O . LEU A 1 287 ? -10.185 9.282 13.971 1.00 96.81 287 LEU A O 1
ATOM 2189 N N . VAL A 1 288 ? -8.329 9.699 12.782 1.00 94.88 288 VAL A N 1
ATOM 2190 C CA . VAL A 1 288 ? -7.703 10.584 13.783 1.00 94.88 288 VAL A CA 1
ATOM 2191 C C . VAL A 1 288 ? -7.656 12.049 13.373 1.00 94.88 288 VAL A C 1
ATOM 2193 O O . VAL A 1 288 ? -7.462 12.913 14.224 1.00 94.88 288 VAL A O 1
ATOM 2196 N N . GLY A 1 289 ? -7.859 12.352 12.092 1.00 93.12 289 GLY A N 1
ATOM 2197 C CA . GLY A 1 289 ? -7.753 13.717 11.597 1.00 93.12 289 GLY A CA 1
ATOM 2198 C C . GLY A 1 289 ? -8.445 13.939 10.262 1.00 93.12 289 GLY A C 1
ATOM 2199 O O . GLY A 1 289 ? -8.827 13.004 9.557 1.00 93.12 289 GLY A O 1
ATOM 2200 N N . VAL A 1 290 ? -8.588 15.213 9.918 1.00 92.31 290 VAL A N 1
ATOM 2201 C CA . VAL A 1 290 ? -8.957 15.667 8.581 1.00 92.31 290 VAL A CA 1
ATOM 2202 C C . VAL A 1 290 ? -8.075 16.852 8.217 1.00 92.31 290 VAL A C 1
ATOM 2204 O O . VAL A 1 290 ? -7.926 17.801 8.983 1.00 92.31 290 VAL A O 1
ATOM 2207 N N . GLU A 1 291 ? -7.489 16.780 7.037 1.00 88.81 291 GLU A N 1
ATOM 2208 C CA . GLU A 1 291 ? -6.648 17.799 6.438 1.00 88.81 291 GLU A CA 1
ATOM 2209 C C . GLU A 1 291 ? -7.386 18.439 5.260 1.00 88.81 291 GLU A C 1
ATOM 2211 O O . GLU A 1 291 ? -8.345 17.883 4.708 1.00 88.81 291 GLU A O 1
ATOM 2216 N N . ARG A 1 292 ? -6.942 19.634 4.870 1.00 85.94 292 ARG A N 1
ATOM 2217 C CA . ARG A 1 292 ? -7.370 20.285 3.633 1.00 85.94 292 ARG A CA 1
ATOM 2218 C C . ARG A 1 292 ? -6.173 20.425 2.715 1.00 85.94 292 ARG A C 1
ATOM 2220 O O . ARG A 1 292 ? -5.176 21.033 3.092 1.00 85.94 292 ARG A O 1
ATOM 2227 N N . GLU A 1 293 ? -6.296 19.879 1.517 1.00 75.81 293 GLU A N 1
ATOM 2228 C CA . GLU A 1 293 ? -5.317 20.098 0.459 1.00 75.81 293 GLU A CA 1
ATOM 2229 C C . GLU A 1 293 ? -5.393 21.535 -0.068 1.00 75.81 293 GLU A C 1
ATOM 2231 O O . GLU A 1 293 ? -6.390 22.233 0.128 1.00 75.81 293 GLU A O 1
ATOM 2236 N N . ALA A 1 294 ? -4.371 21.955 -0.820 1.00 71.94 294 ALA A N 1
ATOM 2237 C CA . ALA A 1 294 ? -4.365 23.242 -1.520 1.00 71.94 294 ALA A CA 1
ATOM 2238 C C . ALA A 1 294 ? -5.564 23.411 -2.478 1.00 71.94 294 ALA A C 1
ATOM 2240 O O . ALA A 1 294 ? -6.026 24.526 -2.699 1.00 71.94 294 ALA A O 1
ATOM 2241 N N . SER A 1 295 ? -6.110 22.304 -2.995 1.00 75.25 295 SER A N 1
ATOM 2242 C CA . SER A 1 295 ? -7.338 22.261 -3.805 1.00 75.25 295 SER A CA 1
ATOM 2243 C C . SER A 1 295 ? -8.620 22.573 -3.013 1.00 75.25 295 SER A C 1
ATOM 2245 O O . SER A 1 295 ? -9.696 22.688 -3.594 1.00 75.25 295 SER A O 1
ATOM 2247 N N . GLY A 1 296 ? -8.543 22.665 -1.681 1.00 81.31 296 GLY A N 1
ATOM 2248 C CA . GLY A 1 296 ? -9.682 22.817 -0.775 1.00 81.31 296 GLY A CA 1
ATOM 2249 C C . GLY A 1 296 ? -10.375 21.501 -0.401 1.00 81.31 296 GLY A C 1
ATOM 2250 O O . GLY A 1 296 ? -11.234 21.495 0.493 1.00 81.31 296 GLY A O 1
ATOM 2251 N N . ARG A 1 297 ? -9.994 20.380 -1.032 1.00 86.56 297 ARG A N 1
ATOM 2252 C CA . ARG A 1 297 ? -10.548 19.050 -0.758 1.00 86.56 297 ARG A CA 1
ATOM 2253 C C . ARG A 1 297 ? -10.172 18.558 0.639 1.00 86.56 297 ARG A C 1
ATOM 2255 O O . ARG A 1 297 ? -9.050 18.752 1.100 1.00 86.56 297 ARG A O 1
ATOM 2262 N N . ARG A 1 298 ? -11.125 17.890 1.298 1.00 89.19 298 ARG A N 1
ATOM 2263 C CA . ARG A 1 298 ? -10.907 17.204 2.576 1.00 89.19 298 ARG A CA 1
ATOM 2264 C C . ARG A 1 298 ? -10.231 15.854 2.359 1.00 89.19 298 ARG A C 1
ATOM 2266 O O . ARG A 1 298 ? -10.716 15.044 1.568 1.00 89.19 298 ARG A O 1
ATOM 2273 N N . VAL A 1 299 ? -9.173 15.612 3.118 1.00 90.25 299 VAL A N 1
ATOM 2274 C CA . VAL A 1 299 ? -8.459 14.337 3.175 1.00 90.25 299 VAL A CA 1
ATOM 2275 C C . VAL A 1 299 ? -8.489 13.843 4.609 1.00 90.25 299 VAL A C 1
ATOM 2277 O O . VAL A 1 299 ? -8.095 14.547 5.530 1.00 90.25 299 VAL A O 1
ATOM 2280 N N . TYR A 1 300 ? -8.994 12.639 4.811 1.00 92.75 300 TYR A N 1
ATOM 2281 C CA . TYR A 1 300 ? -9.106 12.009 6.115 1.00 92.75 300 TYR A CA 1
ATOM 2282 C C . TYR A 1 300 ? -7.819 11.259 6.444 1.00 92.75 300 TYR A C 1
ATOM 2284 O O . TYR A 1 300 ? -7.283 10.549 5.594 1.00 92.75 300 TYR A O 1
ATOM 2292 N N . VAL A 1 301 ? -7.338 11.423 7.677 1.00 92.06 301 VAL A N 1
ATOM 2293 C CA . VAL A 1 301 ? -6.119 10.789 8.189 1.00 92.06 301 VAL A CA 1
ATOM 2294 C C . VAL A 1 301 ? -6.520 9.641 9.101 1.00 92.06 301 VAL A C 1
ATOM 2296 O O . VAL A 1 301 ? -7.139 9.858 10.147 1.00 92.06 301 VAL A O 1
ATOM 2299 N N . LEU A 1 302 ? -6.165 8.424 8.705 1.00 92.62 302 LEU A N 1
ATOM 2300 C CA . LEU A 1 302 ? -6.367 7.216 9.490 1.00 92.62 302 LEU A CA 1
ATOM 2301 C C . LEU A 1 302 ? -5.051 6.713 10.065 1.00 92.62 302 LEU A C 1
ATOM 2303 O O . LEU A 1 302 ? -4.030 6.791 9.397 1.00 92.62 302 LEU A O 1
ATOM 2307 N N . ARG A 1 303 ? -5.078 6.150 11.270 1.00 90.62 303 ARG A N 1
ATOM 2308 C CA . ARG A 1 303 ? -3.985 5.373 11.860 1.00 90.62 303 ARG A CA 1
ATOM 2309 C C . ARG A 1 303 ? -4.384 3.911 11.901 1.00 90.62 303 ARG A C 1
ATOM 2311 O O . ARG A 1 303 ? -5.381 3.554 12.528 1.00 90.62 303 ARG A O 1
ATOM 2318 N N . ASP A 1 304 ? -3.582 3.091 11.236 1.00 86.88 304 ASP A N 1
ATOM 2319 C CA . ASP A 1 304 ? -3.787 1.654 11.168 1.00 86.88 304 ASP A CA 1
ATOM 2320 C C . ASP A 1 304 ? -2.443 0.920 11.273 1.00 86.88 304 ASP A C 1
ATOM 2322 O O . ASP A 1 304 ? -1.671 0.874 10.307 1.00 86.88 304 ASP A O 1
ATOM 2326 N N . PRO A 1 305 ? -2.124 0.363 12.453 1.00 76.31 305 PRO A N 1
ATOM 2327 C CA . PRO A 1 305 ? -0.881 -0.375 12.652 1.00 76.31 305 PRO A CA 1
ATOM 2328 C C . PRO A 1 305 ? -0.737 -1.609 11.752 1.00 76.31 305 PRO A C 1
ATOM 2330 O O . PRO A 1 305 ? 0.387 -2.017 11.481 1.00 76.31 305 PRO A O 1
ATOM 2333 N N . THR A 1 306 ? -1.837 -2.160 11.232 1.00 77.00 306 THR A N 1
ATOM 2334 C CA . THR A 1 306 ? -1.843 -3.294 10.290 1.00 77.00 306 THR A CA 1
ATOM 2335 C C . THR A 1 306 ? -1.136 -2.943 8.976 1.00 77.00 306 THR A C 1
ATOM 2337 O O . THR A 1 306 ? -0.380 -3.739 8.418 1.00 77.00 306 THR A O 1
ATOM 2340 N N . PHE A 1 307 ? -1.349 -1.717 8.487 1.00 73.62 307 PHE A N 1
ATOM 2341 C CA . PHE A 1 307 ? -0.756 -1.212 7.242 1.00 73.62 307 PHE A CA 1
ATOM 2342 C C . PHE A 1 307 ? 0.498 -0.364 7.480 1.00 73.62 307 PHE A C 1
ATOM 2344 O O . PHE A 1 307 ? 1.036 0.240 6.552 1.00 73.62 307 PHE A O 1
ATOM 2351 N N . GLY A 1 308 ? 0.997 -0.351 8.717 1.00 60.47 308 GLY A N 1
ATOM 2352 C CA . GLY A 1 308 ? 2.335 0.115 9.035 1.00 60.47 308 GLY A CA 1
ATOM 2353 C C . GLY A 1 308 ? 2.521 1.625 9.179 1.00 60.47 308 GLY A C 1
ATOM 2354 O O . GLY A 1 308 ? 3.689 2.002 9.265 1.00 60.47 308 GLY A O 1
ATOM 2355 N N . ARG A 1 309 ? 1.453 2.466 9.209 1.00 68.19 309 ARG A N 1
ATOM 2356 C CA . ARG A 1 309 ? 1.406 3.892 9.679 1.00 68.19 309 ARG A CA 1
ATOM 2357 C C . ARG A 1 309 ? 0.123 4.637 9.241 1.00 68.19 309 ARG A C 1
ATOM 2359 O O . ARG A 1 309 ? -0.860 4.025 8.841 1.00 68.19 309 ARG A O 1
ATOM 2366 N N . GLU A 1 310 ? 0.126 5.972 9.378 1.00 79.69 310 GLU A N 1
ATOM 2367 C CA . GLU A 1 310 ? -0.929 6.879 8.917 1.00 79.69 310 GLU A CA 1
ATOM 2368 C C . GLU A 1 310 ? -1.216 6.753 7.414 1.00 79.69 310 GLU A C 1
ATOM 2370 O O . GLU A 1 310 ? -0.331 6.921 6.574 1.00 79.69 310 GLU A O 1
ATOM 2375 N N . MET A 1 311 ? -2.485 6.543 7.083 1.00 84.69 311 MET A N 1
ATOM 2376 C CA . MET A 1 311 ? -3.017 6.559 5.730 1.00 84.69 311 MET A CA 1
ATOM 2377 C C . MET A 1 311 ? -3.852 7.818 5.521 1.00 84.69 311 MET A C 1
ATOM 2379 O O . MET A 1 311 ? -4.555 8.279 6.418 1.00 84.69 311 MET A O 1
ATOM 2383 N N . ARG A 1 312 ? -3.817 8.354 4.303 1.00 87.94 312 ARG A N 1
ATOM 2384 C CA . ARG A 1 312 ? -4.687 9.450 3.876 1.00 87.94 312 ARG A CA 1
ATOM 2385 C C . ARG A 1 312 ? -5.643 8.956 2.802 1.00 87.94 312 ARG A C 1
ATOM 2387 O O . ARG A 1 312 ? -5.206 8.304 1.858 1.00 87.94 312 ARG A O 1
ATOM 2394 N N . THR A 1 313 ? -6.920 9.290 2.928 1.00 90.38 313 THR A N 1
ATOM 2395 C CA . THR A 1 313 ? -7.960 8.924 1.958 1.00 90.38 313 THR A CA 1
ATOM 2396 C C . THR A 1 313 ? -8.961 10.061 1.762 1.00 90.38 313 THR A C 1
ATOM 2398 O O . THR A 1 313 ? -9.091 10.943 2.611 1.00 90.38 313 THR A O 1
ATOM 2401 N N . THR A 1 314 ? -9.676 10.074 0.640 1.00 91.94 314 THR A N 1
ATOM 2402 C CA . THR A 1 314 ? -10.724 11.079 0.399 1.00 91.94 314 THR A CA 1
ATOM 2403 C C . THR A 1 314 ? -12.041 10.651 1.033 1.00 91.94 314 THR A C 1
ATOM 2405 O O . THR A 1 314 ? -12.256 9.474 1.310 1.00 91.94 314 THR A O 1
ATOM 2408 N N . GLU A 1 315 ? -12.964 11.600 1.201 1.00 92.88 315 GLU A N 1
ATOM 2409 C CA . GLU A 1 315 ? -14.327 11.293 1.648 1.00 92.88 315 GLU A CA 1
ATOM 2410 C C . GLU A 1 315 ? -14.992 10.238 0.757 1.00 92.88 315 GLU A C 1
ATOM 2412 O O . GLU A 1 315 ? -15.493 9.242 1.262 1.00 92.88 315 GLU A O 1
ATOM 2417 N N . ARG A 1 316 ? -14.917 10.405 -0.572 1.00 92.06 316 ARG A N 1
ATOM 2418 C CA . ARG A 1 316 ? -15.497 9.474 -1.556 1.00 92.06 316 ARG A CA 1
ATOM 2419 C C . ARG A 1 316 ? -15.031 8.036 -1.324 1.00 92.06 316 ARG A C 1
ATOM 2421 O O . ARG A 1 316 ? -15.849 7.122 -1.346 1.00 92.06 316 ARG A O 1
ATOM 2428 N N . TRP A 1 317 ? -13.729 7.841 -1.124 1.00 92.88 317 TRP A N 1
ATOM 2429 C CA . TRP A 1 317 ? -13.149 6.508 -0.955 1.00 92.88 317 TRP A CA 1
ATOM 2430 C C . TRP A 1 317 ? -13.420 5.929 0.429 1.00 92.88 317 TRP A C 1
ATOM 2432 O O . TRP A 1 317 ? -13.745 4.749 0.532 1.00 92.88 317 TRP A O 1
ATOM 2442 N N . LEU A 1 318 ? -13.406 6.763 1.470 1.00 94.44 318 LEU A N 1
ATOM 2443 C CA . LEU A 1 318 ? -13.821 6.352 2.807 1.00 94.44 318 LEU A CA 1
ATOM 2444 C C . LEU A 1 318 ? -15.287 5.878 2.823 1.00 94.44 318 LEU A C 1
ATOM 2446 O O . LEU A 1 318 ? -15.581 4.847 3.419 1.00 94.44 318 LEU A O 1
ATOM 2450 N N . GLU A 1 319 ? -16.201 6.553 2.115 1.00 94.31 319 GLU A N 1
ATOM 2451 C CA . GLU A 1 319 ? -17.598 6.103 1.964 1.00 94.31 319 GLU A CA 1
ATOM 2452 C C . GLU A 1 319 ? -17.738 4.772 1.196 1.00 94.31 319 GLU A C 1
ATOM 2454 O O . GLU A 1 319 ? -18.556 3.920 1.562 1.00 94.31 319 GLU A O 1
ATOM 2459 N N . ASP A 1 320 ? -16.966 4.577 0.119 1.00 94.81 320 ASP A N 1
ATOM 2460 C CA . ASP A 1 320 ? -17.032 3.369 -0.730 1.00 94.81 320 ASP A CA 1
ATOM 2461 C C . ASP A 1 320 ? -16.442 2.118 -0.050 1.00 94.81 320 ASP A C 1
ATOM 2463 O O . ASP A 1 320 ? -16.758 0.976 -0.412 1.00 94.81 320 ASP A O 1
ATOM 2467 N N . GLU A 1 321 ? -15.649 2.299 0.999 1.00 95.62 321 GLU A N 1
ATOM 2468 C CA . GLU A 1 321 ? -14.945 1.202 1.670 1.00 95.62 321 GLU A CA 1
ATOM 2469 C C . GLU A 1 321 ? -15.409 0.984 3.113 1.00 95.62 321 GLU A C 1
ATOM 2471 O O . GLU A 1 321 ? -15.347 -0.142 3.609 1.00 95.62 321 GLU A O 1
ATOM 2476 N N . ALA A 1 322 ? -15.933 2.004 3.796 1.00 96.25 322 ALA A N 1
ATOM 2477 C CA . ALA A 1 322 ? -16.460 1.848 5.145 1.00 96.25 322 ALA A CA 1
ATOM 2478 C C . ALA A 1 322 ? -17.835 1.164 5.162 1.00 96.25 322 ALA A C 1
ATOM 2480 O O . ALA A 1 322 ? -18.700 1.389 4.317 1.00 96.25 322 ALA A O 1
ATOM 2481 N N . SER A 1 323 ? -18.068 0.343 6.182 1.00 96.94 323 SER A N 1
ATOM 2482 C CA . SER A 1 323 ? -19.352 -0.333 6.412 1.00 96.94 323 SER A CA 1
ATOM 2483 C C . SER A 1 323 ? -20.439 0.590 6.979 1.00 96.94 323 SER A C 1
ATOM 2485 O O . SER A 1 323 ? -21.615 0.243 6.951 1.00 96.94 323 SER A O 1
ATOM 2487 N N . GLY A 1 324 ? -20.046 1.751 7.512 1.00 96.38 324 GLY A N 1
ATOM 2488 C CA . GLY A 1 324 ? -20.920 2.675 8.240 1.00 96.38 324 GLY A CA 1
ATOM 2489 C C . GLY A 1 324 ? -20.956 2.443 9.754 1.00 96.38 324 GLY A C 1
ATOM 2490 O O . GLY A 1 324 ? -21.396 3.334 10.477 1.00 96.38 324 GLY A O 1
ATOM 2491 N N . TYR A 1 325 ? -20.452 1.311 10.256 1.00 98.50 325 TYR A N 1
ATOM 2492 C CA . TYR A 1 325 ? -20.251 1.117 11.693 1.00 98.50 325 TYR A CA 1
ATOM 2493 C C . TYR A 1 325 ? -19.039 1.909 12.178 1.00 98.50 325 TYR A C 1
ATOM 2495 O O . TYR A 1 325 ? -17.956 1.848 11.587 1.00 98.50 325 TYR A O 1
ATOM 2503 N N . VAL A 1 326 ? -19.228 2.650 13.266 1.00 98.06 326 VAL A N 1
ATOM 2504 C CA . VAL A 1 326 ? -18.189 3.468 13.887 1.00 98.06 326 VAL A CA 1
ATOM 2505 C C . VAL A 1 326 ? -18.260 3.376 15.405 1.00 98.06 326 VAL A C 1
ATOM 2507 O O . VAL A 1 326 ? -19.328 3.185 15.988 1.00 98.06 326 VAL A O 1
ATOM 2510 N N . LEU A 1 327 ? -17.116 3.559 16.052 1.00 98.25 327 LEU A N 1
ATOM 2511 C CA . LEU A 1 327 ? -17.012 3.749 17.492 1.00 98.25 327 LEU A CA 1
ATOM 2512 C C . LEU A 1 327 ? -16.591 5.195 17.747 1.00 98.25 327 LEU A C 1
ATOM 2514 O O . LEU A 1 327 ? -15.531 5.621 17.289 1.00 98.25 327 LEU A O 1
ATOM 2518 N N . VAL A 1 328 ? -17.399 5.959 18.476 1.00 97.88 328 VAL A N 1
ATOM 2519 C CA . VAL A 1 328 ? -17.109 7.371 18.780 1.00 97.88 328 VAL A CA 1
ATOM 2520 C C . VAL A 1 328 ? -16.968 7.582 20.282 1.00 97.88 328 VAL A C 1
ATOM 2522 O O . VAL A 1 328 ? -17.701 6.938 21.035 1.00 97.88 328 VAL A O 1
ATOM 2525 N N . PRO A 1 329 ? -16.090 8.486 20.756 1.00 98.06 329 PRO A N 1
ATOM 2526 C CA . PRO A 1 329 ? -16.063 8.859 22.169 1.00 98.06 329 PRO A CA 1
ATOM 2527 C C . PRO A 1 329 ? -17.464 9.247 22.647 1.00 98.06 329 PRO A C 1
ATOM 2529 O O . PRO A 1 329 ? -18.188 9.953 21.942 1.00 98.06 329 PRO A O 1
ATOM 2532 N N . ALA A 1 330 ? -17.873 8.792 23.833 1.00 96.81 330 ALA A N 1
ATOM 2533 C CA . ALA A 1 330 ? -19.247 8.972 24.311 1.00 96.81 330 ALA A CA 1
ATOM 2534 C C . ALA A 1 330 ? -19.649 10.456 24.404 1.00 96.81 330 ALA A C 1
ATOM 2536 O O . ALA A 1 330 ? -20.810 10.801 24.197 1.00 96.81 330 ALA A O 1
ATOM 2537 N N . ARG A 1 331 ? -18.668 11.340 24.640 1.00 94.69 331 ARG A N 1
ATOM 2538 C CA . ARG A 1 331 ? -18.828 12.804 24.667 1.00 94.69 331 ARG A CA 1
ATOM 2539 C C . ARG A 1 331 ? -19.002 13.459 23.293 1.00 94.69 331 ARG A C 1
ATOM 2541 O O . ARG A 1 331 ? -19.379 14.625 23.225 1.00 94.69 331 ARG A O 1
ATOM 2548 N N . THR A 1 332 ? -18.689 12.761 22.205 1.00 94.88 332 THR A N 1
ATOM 2549 C CA . THR A 1 332 ? -18.728 13.331 20.856 1.00 94.88 332 THR A CA 1
ATOM 2550 C C . THR A 1 332 ? -20.173 13.501 20.409 1.00 94.88 332 THR A C 1
ATOM 2552 O O . THR A 1 332 ? -20.918 12.524 20.311 1.00 94.88 332 THR A O 1
ATOM 2555 N N . ALA A 1 333 ? -20.572 14.738 20.110 1.00 93.19 333 ALA A N 1
ATOM 2556 C CA . ALA A 1 333 ? -21.852 15.016 19.472 1.00 93.19 333 ALA A CA 1
ATOM 2557 C C . ALA A 1 333 ? -21.866 14.419 18.057 1.00 93.19 333 ALA A C 1
ATOM 2559 O O . ALA A 1 333 ? -20.917 14.592 17.293 1.00 93.19 333 ALA A O 1
ATOM 2560 N N . VAL A 1 334 ? -22.944 13.719 17.713 1.00 93.62 334 VAL A N 1
ATOM 2561 C CA . VAL A 1 334 ? -23.130 13.088 16.399 1.00 93.62 334 VAL A CA 1
ATOM 2562 C C . VAL A 1 334 ? -24.432 13.578 15.767 1.00 93.62 334 VAL A C 1
ATOM 2564 O O . VAL A 1 334 ? -25.347 13.962 16.501 1.00 93.62 334 VAL A O 1
ATOM 2567 N N . PRO A 1 335 ? -24.536 13.588 14.426 1.00 93.00 335 PRO A N 1
ATOM 2568 C CA . PRO A 1 335 ? -25.767 13.966 13.745 1.00 93.00 335 PRO A CA 1
ATOM 2569 C C . PRO A 1 335 ? -26.968 13.115 14.200 1.00 93.00 335 PRO A C 1
ATOM 2571 O O . PRO A 1 335 ? -26.811 11.905 14.362 1.00 93.00 335 PRO A O 1
ATOM 2574 N N . PRO A 1 336 ? -28.183 13.689 14.319 1.00 91.94 336 PRO A N 1
ATOM 2575 C CA . PRO A 1 336 ? -29.386 12.938 14.706 1.00 91.94 336 PRO A CA 1
ATOM 2576 C C . PRO A 1 336 ? -29.766 11.802 13.748 1.00 91.94 336 PRO A C 1
ATOM 2578 O O . PRO A 1 336 ? -30.537 10.922 14.107 1.00 91.94 336 PRO A O 1
ATOM 2581 N N . SER A 1 337 ? -29.256 11.833 12.516 1.00 95.44 337 SER A N 1
ATOM 2582 C CA . SER A 1 337 ? -29.454 10.777 11.521 1.00 95.44 337 SER A CA 1
ATOM 2583 C C . SER A 1 337 ? -28.631 9.517 11.794 1.00 95.44 337 SER A C 1
ATOM 2585 O O . SER A 1 337 ? -28.828 8.510 11.120 1.00 95.44 337 SER A O 1
ATOM 2587 N N . TRP A 1 338 ? -27.694 9.556 12.743 1.00 97.12 338 TRP A N 1
ATOM 2588 C CA . TRP A 1 338 ? -26.947 8.377 13.165 1.00 97.12 338 TRP A CA 1
ATOM 2589 C C . TRP A 1 338 ? -27.787 7.542 14.122 1.00 97.12 338 TRP A C 1
ATOM 2591 O O . TRP A 1 338 ? -28.525 8.074 14.947 1.00 97.12 338 TRP A O 1
ATOM 2601 N N . ARG A 1 339 ? -27.636 6.223 14.035 1.00 97.25 339 ARG A N 1
ATOM 2602 C CA . ARG A 1 339 ? -28.377 5.271 14.861 1.00 97.25 339 ARG A CA 1
ATOM 2603 C C . ARG A 1 339 ? -27.453 4.651 15.901 1.00 97.25 339 ARG A C 1
ATOM 2605 O O . ARG A 1 339 ? -26.373 4.185 15.544 1.00 97.25 339 ARG A O 1
ATOM 2612 N N . ASP A 1 340 ? -27.872 4.614 17.163 1.00 97.19 340 ASP A N 1
ATOM 2613 C CA . ASP A 1 340 ? -27.175 3.829 18.184 1.00 97.19 340 ASP A CA 1
ATOM 2614 C C . ASP A 1 340 ? -27.204 2.337 17.813 1.00 97.19 340 ASP A C 1
ATOM 2616 O O . ASP A 1 340 ? -28.234 1.795 17.394 1.00 97.19 340 ASP A O 1
ATOM 2620 N N . VAL A 1 341 ? -26.062 1.668 17.959 1.00 98.31 341 VAL A N 1
ATOM 2621 C CA . VAL A 1 341 ? -25.933 0.235 17.680 1.00 98.31 341 VAL A CA 1
ATOM 2622 C C . VAL A 1 341 ? -26.021 -0.519 19.008 1.00 98.31 341 VAL A C 1
ATOM 2624 O O . VAL A 1 341 ? -25.127 -0.374 19.845 1.00 98.31 341 VAL A O 1
ATOM 2627 N N . PRO A 1 342 ? -27.085 -1.309 19.243 1.00 97.25 342 PRO A N 1
ATOM 2628 C CA . PRO A 1 342 ? -27.233 -2.069 20.481 1.00 97.25 342 PRO A CA 1
ATOM 2629 C C . PRO A 1 342 ? -26.178 -3.180 20.583 1.00 97.25 342 PRO A C 1
ATOM 2631 O O . PRO A 1 342 ? -25.686 -3.663 19.564 1.00 97.25 342 PRO A O 1
ATOM 2634 N N . SER A 1 343 ? -25.881 -3.640 21.808 1.00 96.00 343 SER A N 1
ATOM 2635 C CA . SER A 1 343 ? -24.847 -4.669 22.061 1.00 96.00 343 SER A CA 1
ATOM 2636 C C . SER A 1 343 ? -25.012 -5.904 21.176 1.00 96.00 343 SER A C 1
ATOM 2638 O O . SER A 1 343 ? -24.057 -6.314 20.528 1.00 96.00 343 SER A O 1
ATOM 2640 N N . ALA A 1 344 ? -26.238 -6.427 21.062 1.00 97.38 344 ALA A N 1
ATOM 2641 C CA . ALA A 1 344 ? -26.528 -7.613 20.257 1.00 97.38 344 ALA A CA 1
ATOM 2642 C C . ALA A 1 344 ? -26.173 -7.441 18.768 1.00 97.38 344 ALA A C 1
ATOM 2644 O O . ALA A 1 344 ? -25.779 -8.398 18.114 1.00 97.38 344 ALA A O 1
ATOM 2645 N N . GLU A 1 345 ? -26.290 -6.226 18.222 1.00 98.25 345 GLU A N 1
ATOM 2646 C CA . GLU A 1 345 ? -25.851 -5.934 16.855 1.00 98.25 345 GLU A CA 1
ATOM 2647 C C . GLU A 1 345 ? -24.331 -5.719 16.804 1.00 98.25 345 GLU A C 1
ATOM 2649 O O . GLU A 1 345 ? -23.659 -6.268 15.932 1.00 98.25 345 GLU A O 1
ATOM 2654 N N . ALA A 1 346 ? -23.763 -4.981 17.762 1.00 97.88 346 ALA A N 1
ATOM 2655 C CA . ALA A 1 346 ? -22.325 -4.724 17.845 1.00 97.88 346 ALA A CA 1
ATOM 2656 C C . ALA A 1 346 ? -21.486 -6.008 18.037 1.00 97.88 346 ALA A C 1
ATOM 2658 O O . ALA A 1 346 ? -20.326 -6.050 17.630 1.00 97.88 346 ALA A O 1
ATOM 2659 N N . GLU A 1 347 ? -22.065 -7.068 18.604 1.00 97.75 347 GLU A N 1
ATOM 2660 C CA . GLU A 1 347 ? -21.469 -8.409 18.716 1.00 97.75 347 GLU A CA 1
ATOM 2661 C C . GLU A 1 347 ? -21.317 -9.123 17.360 1.00 97.75 347 GLU A C 1
ATOM 2663 O O . GLU A 1 347 ? -20.560 -10.084 17.248 1.00 97.75 347 GLU A O 1
ATOM 2668 N N . THR A 1 348 ? -22.001 -8.650 16.313 1.00 97.25 348 THR A N 1
ATOM 2669 C CA . THR A 1 348 ? -21.939 -9.227 14.956 1.00 97.25 348 THR A CA 1
ATOM 2670 C C . THR A 1 348 ? -20.984 -8.493 14.017 1.00 97.25 348 THR A C 1
ATOM 2672 O O . THR A 1 348 ? -20.696 -8.985 12.928 1.00 97.25 348 THR A O 1
ATOM 2675 N N . VAL A 1 349 ? -20.468 -7.331 14.427 1.00 97.75 349 VAL A N 1
ATOM 2676 C CA . VAL A 1 349 ? -19.548 -6.515 13.626 1.00 97.75 349 VAL A CA 1
ATOM 2677 C C . VAL A 1 349 ? -18.119 -6.851 14.034 1.00 97.75 349 VAL A C 1
ATOM 2679 O O . VAL A 1 349 ? -17.659 -6.412 15.088 1.00 97.75 349 VAL A O 1
ATOM 2682 N N . TRP A 1 350 ? -17.432 -7.642 13.212 1.00 96.75 350 TRP A N 1
ATOM 2683 C CA . TRP A 1 350 ? -16.113 -8.200 13.513 1.00 96.75 350 TRP A CA 1
ATOM 2684 C C . TRP A 1 350 ? -15.013 -7.567 12.676 1.00 96.75 350 TRP A C 1
ATOM 2686 O O . TRP A 1 350 ? -15.139 -7.443 11.463 1.00 96.75 350 TRP A O 1
ATOM 2696 N N . GLY A 1 351 ? -13.892 -7.263 13.323 1.00 94.31 351 GLY A N 1
ATOM 2697 C CA . GLY A 1 351 ? -12.669 -6.842 12.658 1.00 94.31 351 GLY A CA 1
ATOM 2698 C C . GLY A 1 351 ? -11.534 -7.820 12.909 1.00 94.31 351 GLY A C 1
ATOM 2699 O O . GLY A 1 351 ? -11.289 -8.246 14.043 1.00 94.31 351 GLY A O 1
ATOM 2700 N N . ARG A 1 352 ? -10.811 -8.139 11.839 1.00 91.25 352 ARG A N 1
ATOM 2701 C CA . ARG A 1 352 ? -9.599 -8.950 11.837 1.00 91.25 352 ARG A CA 1
ATOM 2702 C C . ARG A 1 352 ? -8.501 -8.188 11.120 1.00 91.25 352 ARG A C 1
ATOM 2704 O O . ARG A 1 352 ? -8.717 -7.560 10.089 1.00 91.25 352 ARG A O 1
ATOM 2711 N N . GLY A 1 353 ? -7.304 -8.249 11.674 1.00 82.94 353 GLY A N 1
ATOM 2712 C CA . GLY A 1 353 ? -6.146 -7.750 10.963 1.00 82.94 353 GLY A CA 1
ATOM 2713 C C . GLY A 1 353 ? -4.858 -8.069 11.676 1.00 82.94 353 GLY A C 1
ATOM 2714 O O . GLY A 1 353 ? -4.811 -7.954 12.902 1.00 82.94 353 GLY A O 1
ATOM 2715 N N . GLU A 1 354 ? -3.878 -8.507 10.891 1.00 80.19 354 GLU A N 1
ATOM 2716 C CA . GLU A 1 354 ? -2.552 -8.876 11.360 1.00 80.19 354 GLU A CA 1
ATOM 2717 C C . GLU 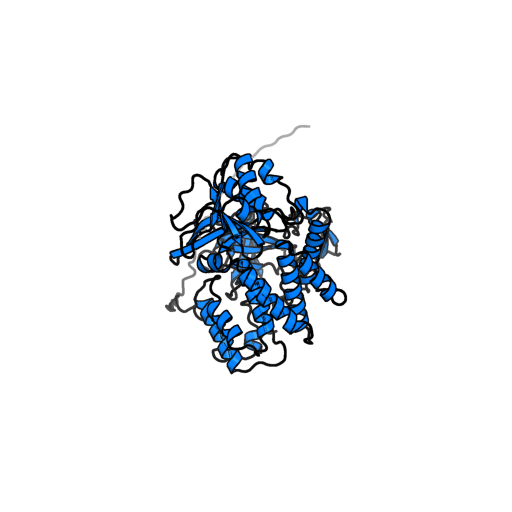A 1 354 ? -1.775 -7.640 11.791 1.00 80.19 354 GLU A C 1
ATOM 2719 O O . GLU A 1 354 ? -1.438 -6.778 10.983 1.00 80.19 354 GLU A O 1
ATOM 2724 N N . THR A 1 355 ? -1.431 -7.583 13.069 1.00 64.06 355 THR A N 1
ATOM 2725 C CA . THR A 1 355 ? -0.539 -6.551 13.589 1.00 64.06 355 THR A CA 1
ATOM 2726 C C . THR A 1 355 ? 0.777 -7.216 13.958 1.00 64.06 355 THR A C 1
ATOM 2728 O O . THR A 1 355 ? 0.834 -7.966 14.933 1.00 64.06 355 THR A O 1
ATOM 2731 N N . SER A 1 356 ? 1.821 -6.982 13.162 1.00 64.12 356 SER A N 1
ATOM 2732 C CA . SER A 1 356 ? 3.167 -7.484 13.451 1.00 64.12 356 SER A CA 1
ATOM 2733 C C . SER A 1 356 ? 3.997 -6.411 14.154 1.00 64.12 356 SER A C 1
ATOM 2735 O O . SER A 1 356 ? 3.923 -5.238 13.790 1.00 64.12 356 SER A O 1
ATOM 2737 N N . ASP A 1 357 ? 4.854 -6.821 15.088 1.00 62.38 357 ASP A N 1
ATOM 2738 C CA . ASP A 1 357 ? 5.850 -5.940 15.720 1.00 62.38 357 ASP A CA 1
ATOM 2739 C C . ASP A 1 357 ? 7.101 -5.743 14.830 1.00 62.38 357 ASP A C 1
ATOM 2741 O O . ASP A 1 357 ? 8.109 -5.168 15.256 1.00 62.38 357 ASP A O 1
ATOM 2745 N N . THR A 1 358 ? 7.073 -6.244 13.586 1.00 70.19 358 THR A N 1
ATOM 2746 C CA . THR A 1 358 ? 8.201 -6.158 12.655 1.00 70.19 358 THR A CA 1
ATOM 2747 C C . THR A 1 358 ? 8.071 -4.977 11.705 1.00 70.19 358 THR A C 1
ATOM 2749 O O . THR A 1 358 ? 7.060 -4.837 11.024 1.00 70.19 358 THR A O 1
ATOM 2752 N N . ASP A 1 359 ? 9.108 -4.140 11.631 1.00 76.50 359 ASP A N 1
ATOM 2753 C CA . ASP A 1 359 ? 9.202 -3.092 10.614 1.00 76.50 359 ASP A CA 1
ATOM 2754 C C . ASP A 1 359 ? 9.677 -3.744 9.311 1.00 76.50 359 ASP A C 1
ATOM 2756 O O . ASP A 1 359 ? 10.828 -4.192 9.251 1.00 76.50 359 ASP A O 1
ATOM 2760 N N . PRO A 1 360 ? 8.827 -3.840 8.272 1.00 77.25 360 PRO A N 1
ATOM 2761 C CA . PRO A 1 360 ? 9.191 -4.539 7.055 1.00 77.25 360 PRO A CA 1
ATOM 2762 C C . PRO A 1 360 ? 10.314 -3.854 6.281 1.00 77.25 360 PRO A C 1
ATOM 2764 O O . PRO A 1 360 ? 10.910 -4.494 5.416 1.00 77.25 360 PRO A O 1
ATOM 2767 N N . ASP A 1 361 ? 10.633 -2.604 6.612 1.00 78.69 361 ASP A N 1
ATOM 2768 C CA . ASP A 1 361 ? 11.644 -1.803 5.937 1.00 78.69 361 ASP A CA 1
ATOM 2769 C C . ASP A 1 361 ? 12.980 -1.718 6.687 1.00 78.69 361 ASP A C 1
ATOM 2771 O O . ASP A 1 361 ? 13.911 -1.070 6.204 1.00 78.69 361 ASP A O 1
ATOM 2775 N N . ALA A 1 362 ? 13.101 -2.434 7.811 1.00 80.50 362 ALA A N 1
ATOM 2776 C CA . ALA A 1 362 ? 14.305 -2.535 8.639 1.00 80.50 362 ALA A CA 1
ATOM 2777 C C . ALA A 1 362 ? 15.357 -3.508 8.060 1.00 80.50 362 ALA A C 1
ATOM 2779 O O . ALA A 1 362 ? 15.752 -4.488 8.695 1.00 80.50 362 ALA A O 1
ATOM 2780 N N . TRP A 1 363 ? 15.769 -3.268 6.816 1.00 82.00 363 TRP A N 1
ATOM 2781 C CA . TRP A 1 363 ? 16.818 -4.008 6.096 1.00 82.00 363 TRP A CA 1
ATOM 2782 C C . TRP A 1 363 ? 17.909 -3.067 5.560 1.00 82.00 363 TRP A C 1
ATOM 2784 O O . TRP A 1 363 ? 18.472 -3.289 4.485 1.00 82.00 363 TRP A O 1
ATOM 2794 N N . SER A 1 364 ? 18.173 -1.985 6.297 1.00 79.44 364 SER A N 1
ATOM 2795 C CA . SER A 1 364 ? 19.264 -1.049 6.033 1.00 79.44 364 SER A CA 1
ATOM 2796 C C . SER A 1 364 ? 20.559 -1.443 6.741 1.00 79.44 364 SER A C 1
ATOM 2798 O O . SER A 1 364 ? 20.605 -2.387 7.531 1.00 79.44 364 SER A O 1
ATOM 2800 N N . ASP A 1 365 ? 21.630 -0.696 6.466 1.00 78.00 365 ASP A N 1
ATOM 2801 C CA . ASP A 1 365 ? 22.930 -0.865 7.129 1.00 78.00 365 ASP A CA 1
ATOM 2802 C C . ASP A 1 365 ? 22.804 -0.694 8.657 1.00 78.00 365 ASP A C 1
ATOM 2804 O O . ASP A 1 365 ? 23.486 -1.392 9.407 1.00 78.00 365 ASP A O 1
ATOM 2808 N N . ASP A 1 366 ? 21.863 0.141 9.114 1.00 78.31 366 ASP A N 1
ATOM 2809 C CA . ASP A 1 366 ? 21.581 0.381 10.535 1.00 78.31 366 ASP A CA 1
ATOM 2810 C C . ASP A 1 366 ? 20.863 -0.799 11.223 1.00 78.31 366 ASP A C 1
ATOM 2812 O O . ASP A 1 366 ? 20.817 -0.863 12.451 1.00 78.31 366 ASP A O 1
ATOM 2816 N N . ASP A 1 367 ? 20.297 -1.736 10.452 1.00 79.94 367 ASP A N 1
ATOM 2817 C CA . ASP A 1 367 ? 19.495 -2.859 10.961 1.00 79.94 367 ASP A CA 1
ATOM 2818 C C . ASP A 1 367 ? 20.283 -4.187 11.010 1.00 79.94 367 ASP A C 1
ATOM 2820 O O . ASP A 1 367 ? 19.751 -5.239 11.389 1.00 79.94 367 ASP A O 1
ATOM 2824 N N . GLN A 1 368 ? 21.554 -4.169 10.597 1.00 78.81 368 GLN A N 1
ATOM 2825 C CA . GLN A 1 368 ? 22.411 -5.353 10.568 1.00 78.81 368 GLN A CA 1
ATOM 2826 C C . GLN A 1 368 ? 22.953 -5.729 11.944 1.00 78.81 368 GLN A C 1
ATOM 2828 O O . GLN A 1 368 ? 23.297 -4.887 12.772 1.00 78.81 368 GLN A O 1
ATOM 2833 N N . VAL A 1 369 ? 23.144 -7.033 12.145 1.00 78.12 369 VAL A N 1
ATOM 2834 C CA . VAL A 1 369 ? 23.903 -7.577 13.272 1.00 78.12 369 VAL A CA 1
ATOM 2835 C C . VAL A 1 369 ? 25.136 -8.302 12.748 1.00 78.12 369 VAL A C 1
ATOM 2837 O O . VAL A 1 369 ? 25.050 -9.117 11.831 1.00 78.12 369 VAL A O 1
ATOM 2840 N N . GLY A 1 370 ? 26.287 -8.013 13.364 1.00 65.00 370 GLY A N 1
ATOM 2841 C CA . GLY A 1 370 ? 27.575 -8.589 12.983 1.00 65.00 370 GLY A CA 1
ATOM 2842 C C . GLY A 1 370 ? 28.125 -7.956 11.709 1.00 65.00 370 GLY A C 1
ATOM 2843 O O . GLY A 1 370 ? 28.161 -8.597 10.661 1.00 65.00 370 GLY A O 1
ATOM 2844 N N . THR A 1 371 ? 28.560 -6.697 11.795 1.00 59.94 371 THR A N 1
ATOM 2845 C CA . THR A 1 371 ? 29.211 -6.033 10.665 1.00 59.94 371 THR A CA 1
ATOM 2846 C C . THR A 1 371 ? 30.523 -6.745 10.342 1.00 59.94 371 THR A C 1
ATOM 2848 O O . THR A 1 371 ? 31.442 -6.836 11.159 1.00 59.94 371 THR A O 1
ATOM 2851 N N . CYS A 1 372 ? 30.618 -7.273 9.125 1.00 54.22 372 CYS A N 1
ATOM 2852 C CA . CYS A 1 372 ? 31.920 -7.546 8.539 1.00 54.22 372 CYS A CA 1
ATOM 2853 C C . CYS A 1 372 ? 32.550 -6.191 8.178 1.00 54.22 372 CYS A C 1
ATOM 2855 O O . CYS A 1 372 ? 31.839 -5.270 7.788 1.00 54.22 372 CYS A O 1
ATOM 2857 N N . GLY A 1 373 ? 33.870 -6.048 8.340 1.00 66.50 373 GLY A N 1
ATOM 2858 C CA . GLY A 1 373 ? 34.590 -4.851 7.885 1.00 66.50 373 GLY A CA 1
ATOM 2859 C C . GLY A 1 373 ? 34.487 -4.641 6.365 1.00 66.50 373 GLY A C 1
ATOM 2860 O O . GLY A 1 373 ? 33.731 -5.331 5.692 1.00 66.50 373 GLY A O 1
ATOM 2861 N N . ASP A 1 374 ? 35.292 -3.723 5.826 1.00 76.50 374 ASP A N 1
ATOM 2862 C CA . ASP A 1 374 ? 35.303 -3.335 4.403 1.00 76.50 374 ASP A CA 1
ATOM 2863 C C . ASP A 1 374 ? 35.043 -4.508 3.420 1.00 76.50 374 ASP A C 1
ATOM 2865 O O . ASP A 1 374 ? 35.726 -5.542 3.461 1.00 76.50 374 ASP A O 1
ATOM 2869 N N . SER A 1 375 ? 34.045 -4.336 2.545 1.00 83.06 375 SER A N 1
ATOM 2870 C CA . SER A 1 375 ? 33.654 -5.280 1.489 1.00 83.06 375 SER A CA 1
ATOM 2871 C C . SER A 1 375 ? 34.423 -5.079 0.177 1.00 83.06 375 SER A C 1
ATOM 2873 O O . SER A 1 375 ? 34.129 -5.728 -0.823 1.00 83.06 375 SER A O 1
ATOM 2875 N N . ARG A 1 376 ? 35.459 -4.228 0.152 1.00 87.06 376 ARG A N 1
ATOM 2876 C CA . ARG A 1 376 ? 36.417 -4.186 -0.962 1.00 87.06 376 ARG A CA 1
ATOM 2877 C C . ARG A 1 376 ? 37.148 -5.523 -1.102 1.00 87.06 376 ARG A C 1
ATOM 2879 O O . ARG A 1 376 ? 37.630 -6.098 -0.125 1.00 87.06 376 ARG A O 1
ATOM 2886 N N . ARG A 1 377 ? 37.361 -5.931 -2.358 1.00 83.31 377 ARG A N 1
ATOM 2887 C CA . ARG A 1 377 ? 38.149 -7.104 -2.804 1.00 83.31 377 ARG A CA 1
ATOM 2888 C C . ARG A 1 377 ? 37.477 -8.468 -2.640 1.00 83.31 377 ARG A C 1
ATOM 2890 O O . ARG A 1 377 ? 37.969 -9.403 -3.262 1.00 83.31 377 ARG A O 1
ATOM 2897 N N . MET A 1 378 ? 36.428 -8.602 -1.827 1.00 85.81 378 MET A N 1
ATOM 2898 C CA . MET A 1 378 ? 35.679 -9.849 -1.645 1.00 85.81 378 MET A CA 1
ATOM 2899 C C . MET A 1 378 ? 34.270 -9.569 -1.120 1.00 85.81 378 MET A C 1
ATOM 2901 O O . MET A 1 378 ? 34.116 -8.848 -0.132 1.00 85.81 378 MET A O 1
ATOM 2905 N N . ALA A 1 379 ? 33.284 -10.274 -1.678 1.00 91.31 379 ALA A N 1
ATOM 2906 C CA . ALA A 1 379 ? 31.927 -10.290 -1.154 1.00 91.31 379 ALA A CA 1
ATOM 2907 C C . ALA A 1 379 ? 31.868 -10.714 0.327 1.00 91.31 379 ALA A C 1
ATOM 2909 O O . ALA A 1 379 ? 32.566 -11.630 0.783 1.00 91.31 379 ALA A O 1
ATOM 2910 N N . ARG A 1 380 ? 30.988 -10.054 1.077 1.00 89.75 380 ARG A N 1
ATOM 2911 C CA . ARG A 1 380 ? 30.689 -10.281 2.493 1.00 89.75 380 ARG A CA 1
ATOM 2912 C C . ARG A 1 380 ? 29.218 -10.612 2.673 1.00 89.75 380 ARG A C 1
ATOM 2914 O O . ARG A 1 380 ? 28.397 -10.303 1.815 1.00 89.75 380 ARG A O 1
ATOM 2921 N N . TYR A 1 381 ? 28.888 -11.223 3.805 1.00 88.88 381 TYR A N 1
ATOM 2922 C CA . TYR A 1 381 ? 27.507 -11.455 4.203 1.00 88.88 381 TYR A CA 1
ATOM 2923 C C . TYR A 1 381 ? 27.252 -10.934 5.617 1.00 88.88 381 TYR A C 1
ATOM 2925 O O . TYR A 1 381 ? 28.169 -10.850 6.435 1.00 88.88 381 TYR A O 1
ATOM 2933 N N . GLY A 1 382 ? 25.994 -10.606 5.884 1.00 88.44 382 GLY A N 1
ATOM 2934 C CA . GLY A 1 382 ? 25.481 -10.182 7.181 1.00 88.44 382 GLY A CA 1
ATOM 2935 C C . GLY A 1 382 ? 24.018 -10.589 7.330 1.00 88.44 382 GLY A C 1
ATOM 2936 O O . GLY A 1 382 ? 23.417 -11.138 6.400 1.00 88.44 382 GLY A O 1
ATOM 2937 N N . LEU A 1 383 ? 23.442 -10.339 8.504 1.00 89.62 383 LEU A N 1
ATOM 2938 C CA . LEU A 1 383 ? 22.046 -10.663 8.799 1.00 89.62 383 LEU A CA 1
ATOM 2939 C C . LEU A 1 383 ? 21.318 -9.436 9.350 1.00 89.62 383 LEU A C 1
ATOM 2941 O O . LEU A 1 383 ? 21.825 -8.766 10.249 1.00 89.62 383 LEU A O 1
ATOM 2945 N N . HIS A 1 384 ? 20.100 -9.187 8.872 1.00 88.12 384 HIS A N 1
ATOM 2946 C CA . HIS A 1 384 ? 19.162 -8.276 9.531 1.00 88.12 384 HIS A CA 1
ATOM 2947 C C . HIS A 1 384 ? 18.413 -9.065 10.602 1.00 88.12 384 HIS A C 1
ATOM 2949 O O . HIS A 1 384 ? 17.537 -9.871 10.279 1.00 88.12 384 HIS A O 1
ATOM 2955 N N . ALA A 1 385 ? 18.774 -8.879 11.874 1.00 80.19 385 ALA A N 1
ATOM 2956 C CA . ALA A 1 385 ? 18.268 -9.730 12.953 1.00 80.19 385 ALA A CA 1
ATOM 2957 C C . ALA A 1 385 ? 16.751 -9.613 13.140 1.00 80.19 385 ALA A C 1
ATOM 2959 O O . ALA A 1 385 ? 16.089 -10.628 13.339 1.00 80.19 385 ALA A O 1
ATOM 2960 N N . HIS A 1 386 ? 16.195 -8.403 13.012 1.00 79.50 386 HIS A N 1
ATOM 2961 C CA . HIS A 1 386 ? 14.754 -8.169 13.174 1.00 79.50 386 HIS A CA 1
ATOM 2962 C C . HIS A 1 386 ? 13.908 -8.863 12.100 1.00 79.50 386 HIS A C 1
ATOM 2964 O O . HIS A 1 386 ? 12.791 -9.294 12.364 1.00 79.50 386 HIS A O 1
ATOM 2970 N N . LEU A 1 387 ? 14.456 -8.997 10.891 1.00 85.25 387 LEU A N 1
ATOM 2971 C CA . LEU A 1 387 ? 13.784 -9.617 9.746 1.00 85.25 387 LEU A CA 1
ATOM 2972 C C . LEU A 1 387 ? 14.206 -11.071 9.509 1.00 85.25 387 LEU A C 1
ATOM 2974 O O . LEU A 1 387 ? 13.675 -11.711 8.607 1.00 85.25 387 LEU A O 1
ATOM 2978 N N . ALA A 1 388 ? 15.173 -11.580 10.281 1.00 87.56 388 ALA A N 1
ATOM 2979 C CA . ALA A 1 388 ? 15.821 -12.871 10.056 1.00 87.56 388 ALA A CA 1
ATOM 2980 C C . ALA A 1 388 ? 16.252 -13.072 8.585 1.00 87.56 388 ALA A C 1
ATOM 2982 O O . ALA A 1 388 ? 16.030 -14.130 7.994 1.00 87.56 388 ALA A O 1
ATOM 2983 N N . ALA A 1 389 ? 16.849 -12.038 7.985 1.00 89.25 389 ALA A N 1
ATOM 2984 C CA . ALA A 1 389 ? 17.099 -11.982 6.546 1.00 89.25 389 ALA A CA 1
ATOM 2985 C C . ALA A 1 389 ? 18.588 -11.874 6.200 1.00 89.25 389 ALA A C 1
ATOM 2987 O O . ALA A 1 389 ? 19.325 -11.108 6.824 1.00 89.25 389 ALA A O 1
ATOM 2988 N N . LEU A 1 390 ? 19.006 -12.605 5.162 1.00 91.44 390 LEU A N 1
ATOM 2989 C CA . LEU A 1 390 ? 20.353 -12.543 4.604 1.00 91.44 390 LEU A CA 1
ATOM 2990 C C . LEU A 1 390 ? 20.589 -11.235 3.857 1.00 91.44 390 LEU A C 1
ATOM 2992 O O . LEU A 1 390 ? 19.763 -10.783 3.056 1.00 91.44 390 LEU A O 1
ATOM 2996 N N . ARG A 1 391 ? 21.796 -10.717 4.037 1.00 90.56 391 ARG A N 1
ATOM 2997 C CA . ARG A 1 391 ? 22.378 -9.691 3.198 1.00 90.56 391 ARG A CA 1
ATOM 2998 C C . ARG A 1 391 ? 23.724 -10.141 2.652 1.00 90.56 391 ARG A C 1
ATOM 3000 O O . ARG A 1 391 ? 24.512 -10.739 3.381 1.00 90.56 391 ARG A O 1
ATOM 3007 N N . VAL A 1 392 ? 23.996 -9.812 1.394 1.00 91.12 392 VAL A N 1
ATOM 3008 C CA . VAL A 1 392 ? 25.309 -9.994 0.761 1.00 91.12 392 VAL A CA 1
ATOM 3009 C C . VAL A 1 392 ? 25.742 -8.668 0.153 1.00 91.12 392 VAL A C 1
ATOM 3011 O O . VAL A 1 392 ? 24.925 -7.996 -0.463 1.00 91.12 392 VAL A O 1
ATOM 3014 N N . GLU A 1 393 ? 27.002 -8.280 0.305 1.00 90.81 393 GLU A N 1
ATOM 3015 C CA . GLU A 1 393 ? 27.529 -7.051 -0.292 1.00 90.81 393 GLU A CA 1
ATOM 3016 C C . GLU A 1 393 ? 28.948 -7.215 -0.830 1.00 90.81 393 GLU A C 1
ATOM 3018 O O . GLU A 1 393 ? 29.738 -7.984 -0.290 1.00 90.81 393 GLU A O 1
ATOM 3023 N N . ASP A 1 394 ? 29.272 -6.477 -1.889 1.00 91.62 394 ASP A N 1
ATOM 3024 C CA . ASP A 1 394 ? 30.609 -6.406 -2.481 1.00 91.62 394 ASP A CA 1
ATOM 3025 C C . ASP A 1 394 ? 30.875 -4.981 -2.987 1.00 91.62 394 ASP A C 1
ATOM 3027 O O . ASP A 1 394 ? 29.961 -4.291 -3.451 1.00 91.62 394 ASP A O 1
ATOM 3031 N N . THR A 1 395 ? 32.132 -4.550 -2.918 1.00 92.31 395 THR A N 1
ATOM 3032 C CA . THR A 1 395 ? 32.605 -3.276 -3.468 1.00 92.31 395 THR A CA 1
ATOM 3033 C C . THR A 1 395 ? 33.677 -3.542 -4.534 1.00 92.31 395 THR A C 1
ATOM 3035 O O . THR A 1 395 ? 34.880 -3.444 -4.251 1.00 92.31 395 THR A O 1
ATOM 3038 N N . PRO A 1 396 ? 33.277 -3.903 -5.772 1.00 91.19 396 PRO A N 1
ATOM 3039 C CA . PRO A 1 396 ? 34.208 -4.309 -6.828 1.00 91.19 396 PRO A CA 1
ATOM 3040 C C . PRO A 1 396 ? 35.061 -3.170 -7.400 1.00 91.19 396 PRO A C 1
ATOM 3042 O O . PRO A 1 396 ? 36.146 -3.427 -7.920 1.00 91.19 396 PRO A O 1
ATOM 3045 N N . ALA A 1 397 ? 34.597 -1.921 -7.325 1.00 90.81 397 ALA A N 1
ATOM 3046 C CA . ALA A 1 397 ? 35.323 -0.761 -7.836 1.00 90.81 397 ALA A CA 1
ATOM 3047 C C . ALA A 1 397 ? 35.283 0.381 -6.822 1.00 90.81 397 ALA A C 1
ATOM 3049 O O . ALA A 1 397 ? 34.244 0.647 -6.224 1.00 90.81 397 ALA A O 1
ATOM 3050 N N . TRP A 1 398 ? 36.411 1.060 -6.623 1.00 91.12 398 TRP A N 1
ATOM 3051 C CA . TRP A 1 398 ? 36.488 2.214 -5.735 1.00 91.12 398 TRP A CA 1
ATOM 3052 C C . TRP A 1 398 ? 37.563 3.200 -6.188 1.00 91.12 398 TRP A C 1
ATOM 3054 O O . TRP A 1 398 ? 38.603 2.819 -6.728 1.00 91.12 398 TRP A O 1
ATOM 3064 N N . LEU A 1 399 ? 37.318 4.475 -5.916 1.00 90.31 399 LEU A N 1
ATOM 3065 C CA . LEU A 1 399 ? 38.225 5.586 -6.144 1.00 90.31 399 LEU A CA 1
ATOM 3066 C C . LEU A 1 399 ? 38.182 6.507 -4.922 1.00 90.31 399 LEU A C 1
ATOM 3068 O O . LEU A 1 399 ? 37.121 6.990 -4.534 1.00 90.31 399 LEU A O 1
ATOM 3072 N N . ASN A 1 400 ? 39.350 6.772 -4.337 1.00 89.19 400 ASN A N 1
ATOM 3073 C CA . ASN A 1 400 ? 39.511 7.754 -3.266 1.00 89.19 400 ASN A CA 1
ATOM 3074 C C . ASN A 1 400 ? 40.152 9.015 -3.862 1.00 89.19 400 ASN A C 1
ATOM 3076 O O . ASN A 1 400 ? 41.371 9.020 -4.069 1.00 89.19 400 ASN A O 1
ATOM 3080 N N . PRO A 1 401 ? 39.366 10.050 -4.199 1.00 89.06 401 PRO A N 1
ATOM 3081 C CA . PRO A 1 401 ? 39.912 11.282 -4.746 1.00 89.06 401 PRO A CA 1
ATOM 3082 C C . PRO A 1 401 ? 40.667 12.072 -3.667 1.00 89.06 401 PRO A C 1
ATOM 3084 O O . PRO A 1 401 ? 40.444 11.896 -2.471 1.00 89.06 401 PRO A O 1
ATOM 3087 N N . SER A 1 402 ? 41.564 12.972 -4.083 1.00 89.75 402 SER A N 1
ATOM 3088 C CA . SER A 1 402 ? 42.266 13.870 -3.149 1.00 89.75 402 SER A CA 1
ATOM 3089 C C . SER A 1 402 ? 41.337 14.901 -2.498 1.00 89.75 402 SER A C 1
ATOM 3091 O O . SER A 1 402 ? 41.643 15.394 -1.417 1.00 89.75 402 SER A O 1
ATOM 3093 N N . PHE A 1 403 ? 40.222 15.222 -3.159 1.00 87.06 403 PHE A N 1
ATOM 3094 C CA . PHE A 1 403 ? 39.179 16.127 -2.685 1.00 87.06 403 PHE A CA 1
ATOM 3095 C C . PHE A 1 403 ? 37.807 15.544 -3.021 1.00 87.06 403 PHE A C 1
ATOM 3097 O O . PHE A 1 403 ? 37.627 14.989 -4.106 1.00 87.06 403 PHE A O 1
ATOM 3104 N N . GLY A 1 404 ? 36.842 15.725 -2.122 1.00 86.81 404 GLY A N 1
ATOM 3105 C CA . GLY A 1 404 ? 35.475 15.250 -2.299 1.00 86.81 404 GLY A CA 1
ATOM 3106 C C . GLY A 1 404 ? 35.195 13.850 -1.764 1.00 86.81 404 GLY A C 1
ATOM 3107 O O . GLY A 1 404 ? 36.092 13.177 -1.248 1.00 86.81 404 GLY A O 1
ATOM 3108 N N . PRO A 1 405 ? 33.924 13.420 -1.853 1.00 88.75 405 PRO A N 1
ATOM 3109 C CA . PRO A 1 405 ? 33.498 12.131 -1.334 1.00 88.75 405 PRO A CA 1
ATOM 3110 C C . PRO A 1 405 ? 34.162 10.982 -2.103 1.00 88.75 405 PRO A C 1
ATOM 3112 O O . PRO A 1 405 ? 34.402 11.069 -3.309 1.00 88.75 405 PRO A O 1
ATOM 3115 N N . ALA A 1 406 ? 34.438 9.883 -1.398 1.00 87.69 406 ALA A N 1
ATOM 3116 C CA . ALA A 1 406 ? 34.886 8.648 -2.031 1.00 87.69 406 ALA A CA 1
ATOM 3117 C C . ALA A 1 406 ? 33.830 8.135 -3.024 1.00 87.69 406 ALA A C 1
ATOM 3119 O O . ALA A 1 406 ? 32.627 8.281 -2.804 1.00 87.69 406 ALA A O 1
ATOM 3120 N N . VAL A 1 407 ? 34.300 7.531 -4.115 1.00 88.62 407 VAL A N 1
ATOM 3121 C CA . VAL A 1 407 ? 33.455 6.938 -5.155 1.00 88.62 407 VAL A CA 1
ATOM 3122 C C . VAL A 1 407 ? 33.669 5.430 -5.124 1.00 88.62 407 VAL A C 1
ATOM 3124 O O . VAL A 1 407 ? 34.582 4.908 -5.756 1.00 88.62 407 VAL A O 1
ATOM 3127 N N . ASP A 1 408 ? 32.854 4.722 -4.356 1.00 89.12 408 ASP A N 1
ATOM 3128 C CA . ASP A 1 408 ? 32.769 3.262 -4.318 1.00 89.12 408 ASP A CA 1
ATOM 3129 C C . ASP A 1 408 ? 31.558 2.786 -5.127 1.00 89.12 408 ASP A C 1
ATOM 3131 O O . ASP A 1 408 ? 30.486 3.347 -4.983 1.00 89.12 408 ASP A O 1
ATOM 3135 N N . LEU A 1 409 ? 31.688 1.765 -5.976 1.00 89.12 409 LEU A N 1
ATOM 3136 C CA . LEU A 1 409 ? 30.533 1.028 -6.491 1.00 89.12 409 LEU A CA 1
ATOM 3137 C C . LEU A 1 409 ? 30.280 -0.123 -5.529 1.00 89.12 409 LEU A C 1
ATOM 3139 O O . LEU A 1 409 ? 30.975 -1.135 -5.596 1.00 89.12 409 LEU A O 1
ATOM 3143 N N . ARG A 1 410 ? 29.294 0.039 -4.651 1.00 89.44 410 ARG A N 1
ATOM 3144 C CA . ARG A 1 410 ? 28.864 -1.001 -3.716 1.00 89.44 410 ARG A CA 1
ATOM 3145 C C . ARG A 1 410 ? 27.579 -1.635 -4.217 1.00 89.44 410 ARG A C 1
ATOM 3147 O O . ARG A 1 410 ? 26.597 -0.931 -4.450 1.00 89.44 410 ARG A O 1
ATOM 3154 N N . ILE A 1 411 ? 27.594 -2.954 -4.365 1.00 90.25 411 ILE A N 1
ATOM 3155 C CA . ILE A 1 411 ? 26.474 -3.774 -4.829 1.00 90.25 411 ILE A CA 1
ATOM 3156 C C . ILE A 1 411 ? 25.990 -4.615 -3.650 1.00 90.25 411 ILE A C 1
ATOM 3158 O O . ILE A 1 411 ? 26.796 -5.244 -2.966 1.00 90.25 411 ILE A O 1
ATOM 3162 N N . VAL A 1 412 ? 24.680 -4.629 -3.407 1.00 89.88 412 VAL A N 1
ATOM 3163 C CA . VAL A 1 412 ? 24.086 -5.269 -2.230 1.00 89.88 412 VAL A CA 1
ATOM 3164 C C . VAL A 1 412 ? 22.881 -6.111 -2.616 1.00 89.88 412 VAL A C 1
ATOM 3166 O O . VAL A 1 412 ? 21.968 -5.626 -3.270 1.00 89.88 412 VAL A O 1
ATOM 3169 N N . TYR A 1 413 ? 22.848 -7.360 -2.172 1.00 91.00 413 TYR A N 1
ATOM 3170 C CA . TYR A 1 413 ? 21.661 -8.203 -2.170 1.00 91.00 413 TYR A CA 1
ATOM 3171 C C . TYR A 1 413 ? 21.001 -8.170 -0.798 1.00 91.00 413 TYR A C 1
ATOM 3173 O O . TYR A 1 413 ? 21.644 -8.474 0.208 1.00 91.00 413 TYR A O 1
ATOM 3181 N N . ASN A 1 414 ? 19.700 -7.901 -0.768 1.00 89.62 414 ASN A N 1
ATOM 3182 C CA . ASN A 1 414 ? 18.901 -7.921 0.450 1.00 89.62 414 ASN A CA 1
ATOM 3183 C C . ASN A 1 414 ? 17.763 -8.927 0.308 1.00 89.62 414 ASN A C 1
ATOM 3185 O O . ASN A 1 414 ? 16.795 -8.678 -0.404 1.00 89.62 414 ASN A O 1
ATOM 3189 N N . GLN A 1 415 ? 17.827 -10.056 1.018 1.00 91.25 415 GLN A N 1
ATOM 3190 C CA . GLN A 1 415 ? 16.771 -11.072 0.954 1.00 91.25 415 GLN A CA 1
ATOM 3191 C C . GLN A 1 415 ? 15.388 -10.489 1.276 1.00 91.25 415 GLN A C 1
ATOM 3193 O O . GLN A 1 415 ? 14.420 -10.854 0.613 1.00 91.25 415 GLN A O 1
ATOM 3198 N N . ALA A 1 416 ? 15.331 -9.574 2.248 1.00 88.75 416 ALA A N 1
ATOM 3199 C CA . ALA A 1 416 ? 14.108 -8.925 2.707 1.00 88.75 416 ALA A CA 1
ATOM 3200 C C . ALA A 1 416 ? 13.647 -7.735 1.848 1.00 88.75 416 ALA A C 1
ATOM 3202 O O . ALA A 1 416 ? 12.657 -7.092 2.208 1.00 88.75 416 ALA A O 1
ATOM 3203 N N . ASP A 1 417 ? 14.331 -7.430 0.737 1.00 87.12 417 ASP A N 1
ATOM 3204 C CA . ASP A 1 417 ? 13.898 -6.365 -0.164 1.00 87.12 417 ASP A CA 1
ATOM 3205 C C . ASP A 1 417 ? 12.609 -6.774 -0.879 1.00 87.12 417 ASP A C 1
ATOM 3207 O O . ASP A 1 417 ? 12.555 -7.627 -1.774 1.00 87.12 417 ASP A O 1
ATOM 3211 N N . TRP A 1 418 ? 11.547 -6.125 -0.432 1.00 86.56 418 TRP A N 1
ATOM 3212 C CA . TRP A 1 418 ? 10.206 -6.241 -0.954 1.00 86.56 418 TRP A CA 1
ATOM 3213 C C . TRP A 1 418 ? 9.745 -4.922 -1.565 1.00 86.56 418 TRP A C 1
ATOM 3215 O O . TRP A 1 418 ? 8.572 -4.826 -1.887 1.00 86.56 418 TRP A O 1
ATOM 3225 N N . SER A 1 419 ? 10.572 -3.883 -1.695 1.00 81.75 419 SER A N 1
ATOM 3226 C CA . SER A 1 419 ? 10.105 -2.569 -2.167 1.00 81.75 419 SER A CA 1
ATOM 3227 C C . SER A 1 419 ? 10.303 -2.391 -3.672 1.00 81.75 419 SER A C 1
ATOM 3229 O O . SER A 1 419 ? 9.534 -1.676 -4.312 1.00 81.75 419 SER A O 1
ATOM 3231 N N . GLN A 1 420 ? 11.247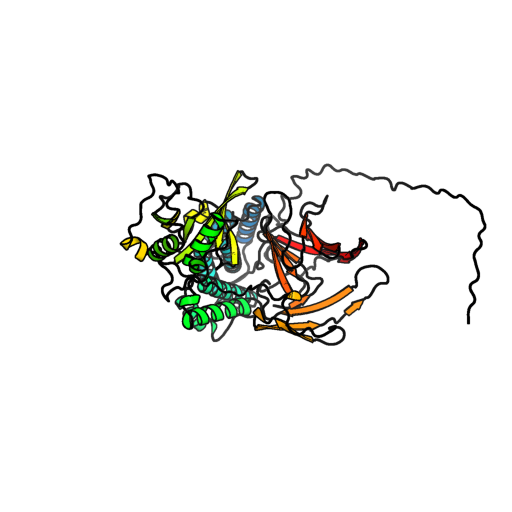 -3.120 -4.271 1.00 84.50 420 GLN A N 1
ATOM 3232 C CA . GLN A 1 420 ? 11.489 -3.073 -5.712 1.00 84.50 420 GLN A CA 1
ATOM 3233 C C . GLN A 1 420 ? 10.273 -3.527 -6.553 1.00 84.50 420 GLN A C 1
ATOM 3235 O O . GLN A 1 420 ? 9.484 -4.389 -6.115 1.00 84.50 420 GLN A O 1
ATOM 3240 N N . PRO A 1 421 ? 10.125 -2.985 -7.781 1.00 87.75 421 PRO A N 1
ATOM 3241 C CA . PRO A 1 421 ? 9.251 -3.569 -8.795 1.00 87.75 421 PRO A CA 1
ATOM 3242 C C . PRO A 1 421 ? 9.746 -4.961 -9.211 1.00 87.75 421 PRO A C 1
ATOM 3244 O O . PRO A 1 421 ? 10.919 -5.290 -9.025 1.00 87.75 421 PRO A O 1
ATOM 3247 N N . GLN A 1 422 ? 8.879 -5.785 -9.803 1.00 90.00 422 GLN A N 1
ATOM 3248 C CA . GLN A 1 422 ? 9.298 -7.100 -10.315 1.00 90.00 422 GLN A CA 1
ATOM 3249 C C . GLN A 1 422 ? 10.247 -6.989 -11.500 1.00 90.00 422 GLN A C 1
ATOM 3251 O O . GLN A 1 422 ? 11.181 -7.779 -11.629 1.00 90.00 422 GLN A O 1
ATOM 3256 N N . THR A 1 423 ? 9.996 -6.015 -12.370 1.00 85.12 423 THR A N 1
ATOM 3257 C CA . THR A 1 423 ? 10.770 -5.783 -13.592 1.00 85.12 423 THR A CA 1
ATOM 3258 C C . THR A 1 423 ? 11.240 -4.332 -13.626 1.00 85.12 423 THR A C 1
ATOM 3260 O O . THR A 1 423 ? 10.625 -3.507 -14.298 1.00 85.12 423 THR A O 1
ATOM 3263 N N . PRO A 1 424 ? 12.290 -3.967 -12.873 1.00 81.06 424 PRO A N 1
ATOM 3264 C CA . PRO A 1 424 ? 12.834 -2.612 -12.904 1.00 81.06 424 PRO A CA 1
ATOM 3265 C C . PRO A 1 424 ? 13.257 -2.202 -14.326 1.00 81.06 424 PRO A C 1
ATOM 3267 O O . PRO A 1 424 ? 13.988 -2.927 -14.997 1.00 81.06 424 PRO A O 1
ATOM 3270 N N . LYS A 1 425 ? 12.810 -1.020 -14.776 1.00 78.75 425 LYS A N 1
ATOM 3271 C CA . LYS A 1 425 ? 13.194 -0.390 -16.063 1.00 78.75 425 LYS A CA 1
ATOM 3272 C C . LYS A 1 425 ? 14.338 0.623 -15.924 1.00 78.75 425 LYS A C 1
ATOM 3274 O O . LYS A 1 425 ? 14.632 1.370 -16.845 1.00 78.75 425 LYS A O 1
ATOM 3279 N N . TYR A 1 426 ? 14.975 0.646 -14.760 1.00 78.12 426 TYR A N 1
ATOM 3280 C CA . TYR A 1 426 ? 16.172 1.426 -14.464 1.00 78.12 426 TYR A CA 1
ATOM 3281 C C . TYR A 1 426 ? 17.364 0.481 -14.281 1.00 78.12 426 TYR A C 1
ATOM 3283 O O . TYR A 1 426 ? 17.173 -0.717 -14.058 1.00 78.12 426 TYR A O 1
ATOM 3291 N N . THR A 1 427 ? 18.588 1.008 -14.358 1.00 79.94 427 THR A N 1
ATOM 3292 C CA . THR A 1 427 ? 19.823 0.245 -14.114 1.00 79.94 427 THR A CA 1
ATOM 3293 C C . THR A 1 427 ? 19.717 -0.553 -12.817 1.00 79.94 427 THR A C 1
ATOM 3295 O O . THR A 1 427 ? 19.424 0.015 -11.770 1.00 79.94 427 THR A O 1
ATOM 3298 N N . ASN A 1 428 ? 19.931 -1.867 -12.874 1.00 83.31 428 ASN A N 1
ATOM 3299 C CA . ASN A 1 428 ? 19.842 -2.766 -11.724 1.00 83.31 428 ASN A CA 1
ATOM 3300 C C . ASN A 1 428 ? 20.694 -4.028 -11.951 1.00 83.31 428 ASN A C 1
ATOM 3302 O O . ASN A 1 428 ? 21.162 -4.272 -13.061 1.00 83.31 428 ASN A O 1
ATOM 3306 N N . PHE A 1 429 ? 20.863 -4.835 -10.901 1.00 87.62 429 PHE A N 1
ATOM 3307 C CA . PHE A 1 429 ? 21.611 -6.102 -10.929 1.00 87.62 429 PHE A CA 1
ATOM 3308 C C . PHE A 1 429 ? 20.699 -7.333 -10.751 1.00 87.62 429 PHE A C 1
ATOM 3310 O O . PHE A 1 429 ? 21.159 -8.417 -10.398 1.00 87.62 429 PHE A O 1
ATOM 3317 N N . GLY A 1 430 ? 19.397 -7.176 -10.998 1.00 86.06 430 GLY A N 1
ATOM 3318 C CA . GLY A 1 430 ? 18.367 -8.184 -10.767 1.00 86.06 430 GLY A CA 1
ATOM 3319 C C . GLY A 1 430 ? 17.550 -7.936 -9.498 1.00 86.06 430 GLY A C 1
ATOM 3320 O O . GLY A 1 430 ? 17.840 -7.050 -8.696 1.00 86.06 430 GLY A O 1
ATOM 3321 N N . GLY A 1 431 ? 16.494 -8.734 -9.321 1.00 86.88 431 GLY A N 1
ATOM 3322 C CA . GLY A 1 431 ? 15.579 -8.580 -8.191 1.00 86.88 431 GLY A CA 1
ATOM 3323 C C . GLY A 1 431 ? 16.294 -8.721 -6.847 1.00 86.88 431 GLY A C 1
ATOM 3324 O O . GLY A 1 431 ? 17.060 -9.668 -6.656 1.00 86.88 431 GLY A O 1
ATOM 3325 N N . ARG A 1 432 ? 15.996 -7.799 -5.920 1.00 88.25 432 ARG A N 1
ATOM 3326 C CA . ARG A 1 432 ? 16.588 -7.684 -4.571 1.00 88.25 432 ARG A CA 1
ATOM 3327 C C . ARG A 1 432 ? 18.058 -7.275 -4.526 1.00 88.25 432 ARG A C 1
ATOM 3329 O O . ARG A 1 432 ? 18.635 -7.209 -3.440 1.00 88.25 432 ARG A O 1
ATOM 3336 N N . TRP A 1 433 ? 18.659 -6.995 -5.678 1.00 88.69 433 TRP A N 1
ATOM 3337 C CA . TRP A 1 433 ? 19.961 -6.355 -5.743 1.00 88.69 433 TRP A CA 1
ATOM 3338 C C . TRP A 1 433 ? 19.789 -4.843 -5.865 1.00 88.69 433 TRP A C 1
ATOM 3340 O O . TRP A 1 433 ? 18.980 -4.355 -6.653 1.00 88.69 433 TRP A O 1
ATOM 3350 N N . THR A 1 434 ? 20.563 -4.097 -5.092 1.00 87.00 434 THR A N 1
ATOM 3351 C CA . THR A 1 434 ? 20.685 -2.642 -5.152 1.00 87.00 434 THR A CA 1
ATOM 3352 C C . THR A 1 434 ? 22.153 -2.268 -5.306 1.00 87.00 434 THR A C 1
ATOM 3354 O O . THR A 1 434 ? 23.054 -3.098 -5.169 1.00 87.00 434 THR A O 1
ATOM 3357 N N . PHE A 1 435 ? 22.410 -1.008 -5.631 1.00 87.12 435 PHE A N 1
ATOM 3358 C CA . PHE A 1 435 ? 23.755 -0.455 -5.637 1.00 87.12 435 PHE A CA 1
ATOM 3359 C C . PHE A 1 435 ? 23.701 1.009 -5.222 1.00 87.12 435 PHE A C 1
ATOM 3361 O O . PHE A 1 435 ? 22.693 1.684 -5.429 1.00 87.12 435 PHE A O 1
ATOM 3368 N N . ASN A 1 436 ? 24.785 1.500 -4.638 1.00 84.25 436 ASN A N 1
ATOM 3369 C CA . ASN A 1 436 ? 24.819 2.796 -3.961 1.00 84.25 436 ASN A CA 1
ATOM 3370 C C . ASN A 1 436 ? 24.711 4.040 -4.879 1.00 84.25 436 ASN A C 1
ATOM 3372 O O . ASN A 1 436 ? 24.550 5.159 -4.396 1.00 84.25 436 ASN A O 1
ATOM 3376 N N . PHE A 1 437 ? 24.797 3.872 -6.199 1.00 83.69 437 PHE A N 1
ATOM 3377 C CA . PHE A 1 437 ? 24.502 4.937 -7.170 1.00 83.69 437 PHE A CA 1
ATOM 3378 C C . PHE A 1 437 ? 23.090 4.836 -7.760 1.00 83.69 437 PHE A C 1
ATOM 3380 O O . PHE A 1 437 ? 22.640 5.758 -8.432 1.00 83.69 437 PHE A O 1
ATOM 3387 N N . GLY A 1 438 ? 22.382 3.735 -7.497 1.00 80.50 438 GLY A N 1
ATOM 3388 C CA . GLY A 1 438 ? 20.992 3.515 -7.897 1.00 80.50 438 GLY A CA 1
ATOM 3389 C C . GLY A 1 438 ? 19.980 4.046 -6.883 1.00 80.50 438 GLY A C 1
ATOM 3390 O O . GLY A 1 438 ? 18.792 3.757 -7.014 1.00 80.50 438 GLY A O 1
ATOM 3391 N N . SER A 1 439 ? 20.445 4.783 -5.869 1.00 82.50 439 SER A N 1
ATOM 3392 C CA . SER A 1 439 ? 19.597 5.410 -4.859 1.00 82.50 439 SER A CA 1
ATOM 3393 C C . SER A 1 439 ? 18.526 6.274 -5.512 1.00 82.50 439 SER A C 1
ATOM 3395 O O . SER A 1 439 ? 18.814 7.104 -6.382 1.00 82.50 439 SER A O 1
ATOM 3397 N N . ALA A 1 440 ? 17.291 6.099 -5.059 1.00 84.50 440 ALA A N 1
ATOM 3398 C CA . ALA A 1 440 ? 16.155 6.823 -5.590 1.00 84.50 440 ALA A CA 1
ATOM 3399 C C . ALA A 1 440 ? 15.182 7.205 -4.480 1.00 84.50 440 ALA A C 1
ATOM 3401 O O . ALA A 1 440 ? 14.979 6.475 -3.503 1.00 84.50 440 ALA A O 1
ATOM 3402 N N . LEU A 1 441 ? 14.543 8.351 -4.679 1.00 86.12 441 LEU A N 1
ATOM 3403 C CA . LEU A 1 441 ? 13.303 8.673 -3.999 1.00 86.12 441 LEU A CA 1
ATOM 3404 C C . LEU A 1 441 ? 12.159 8.157 -4.863 1.00 86.12 441 LEU A C 1
ATOM 3406 O O . LEU A 1 441 ? 12.186 8.283 -6.087 1.00 86.12 441 LEU A O 1
ATOM 3410 N N . THR A 1 442 ? 11.146 7.589 -4.233 1.00 81.94 442 THR A N 1
ATOM 3411 C CA . THR A 1 442 ? 9.924 7.141 -4.895 1.00 81.94 442 THR A CA 1
ATOM 3412 C C . THR A 1 442 ? 8.724 7.574 -4.078 1.00 81.94 442 THR A C 1
ATOM 3414 O O . THR A 1 442 ? 8.813 7.658 -2.857 1.00 81.94 442 THR A O 1
ATOM 3417 N N . GLY A 1 443 ? 7.590 7.838 -4.710 1.00 77.44 443 GLY A N 1
ATOM 3418 C CA . GLY A 1 443 ? 6.345 8.013 -3.974 1.00 77.44 443 GLY A CA 1
ATOM 3419 C C . GLY A 1 443 ? 5.432 9.052 -4.584 1.00 77.44 443 GLY A C 1
ATOM 3420 O O . GLY A 1 443 ? 5.393 9.249 -5.796 1.00 77.44 443 GLY A O 1
ATOM 3421 N N . THR A 1 444 ? 4.676 9.696 -3.710 1.00 71.50 444 THR A N 1
ATOM 3422 C CA . THR A 1 444 ? 3.658 10.687 -4.057 1.00 71.50 444 THR A CA 1
ATOM 3423 C C . THR A 1 444 ? 4.068 12.050 -3.516 1.00 71.50 444 THR A C 1
ATOM 3425 O O . THR A 1 444 ? 5.059 12.180 -2.793 1.00 71.50 444 THR A O 1
ATOM 3428 N N . ARG A 1 445 ? 3.305 13.097 -3.833 1.00 65.31 445 ARG A N 1
ATOM 3429 C CA . ARG A 1 445 ? 3.598 14.442 -3.328 1.00 65.31 445 ARG A CA 1
ATOM 3430 C C . ARG A 1 445 ? 3.499 14.524 -1.801 1.00 65.31 445 ARG A C 1
ATOM 3432 O O . ARG A 1 445 ? 4.175 15.355 -1.204 1.00 65.31 445 ARG A O 1
ATOM 3439 N N . GLU A 1 446 ? 2.677 13.682 -1.184 1.00 66.19 446 GLU A N 1
ATOM 3440 C CA . GLU A 1 446 ? 2.361 13.670 0.247 1.00 66.19 446 GLU A CA 1
ATOM 3441 C C . GLU A 1 446 ? 3.308 12.774 1.056 1.00 66.19 446 GLU A C 1
ATOM 3443 O O . GLU A 1 446 ? 3.503 12.988 2.253 1.00 66.19 446 GLU A O 1
ATOM 3448 N N . MET A 1 447 ? 3.883 11.753 0.419 1.00 71.88 447 MET A N 1
ATOM 3449 C CA . MET A 1 447 ? 4.800 10.814 1.057 1.00 71.88 447 MET A CA 1
ATOM 3450 C C . MET A 1 447 ? 5.878 10.398 0.071 1.00 71.88 447 MET A C 1
ATOM 3452 O O . MET A 1 447 ? 5.583 9.777 -0.953 1.00 71.88 447 MET A O 1
ATOM 3456 N N . ILE A 1 448 ? 7.117 10.729 0.422 1.00 75.12 448 ILE A N 1
ATOM 3457 C CA . ILE A 1 448 ? 8.301 10.354 -0.338 1.00 75.12 448 ILE A CA 1
ATOM 3458 C C . ILE A 1 448 ? 9.034 9.268 0.444 1.00 75.12 448 ILE A C 1
ATOM 3460 O O . ILE A 1 448 ? 9.371 9.435 1.616 1.00 75.12 448 ILE A O 1
ATOM 3464 N N . ALA A 1 449 ? 9.263 8.139 -0.206 1.00 75.81 449 ALA A N 1
ATOM 3465 C CA . ALA A 1 449 ? 10.060 7.036 0.285 1.00 75.81 449 ALA A CA 1
ATOM 3466 C C . ALA A 1 449 ? 11.469 7.112 -0.314 1.00 75.81 449 ALA A C 1
ATOM 3468 O O . ALA A 1 449 ? 11.636 7.131 -1.530 1.00 75.81 449 ALA A O 1
ATOM 3469 N N . TYR A 1 450 ? 12.486 7.130 0.537 1.00 73.94 450 TYR A N 1
ATOM 3470 C CA . TYR A 1 450 ? 13.883 6.993 0.161 1.00 73.94 450 TYR A CA 1
ATOM 3471 C C . TYR A 1 450 ? 14.321 5.539 0.301 1.00 73.94 450 TYR A C 1
ATOM 3473 O O . TYR A 1 450 ? 14.241 4.974 1.394 1.00 73.94 450 TYR A O 1
ATOM 3481 N N . ALA A 1 451 ? 14.791 4.945 -0.793 1.00 71.19 451 ALA A N 1
ATOM 3482 C CA . ALA A 1 451 ? 15.440 3.641 -0.768 1.00 71.19 451 ALA A CA 1
ATOM 3483 C C . ALA A 1 451 ? 16.943 3.835 -0.519 1.00 71.19 451 ALA A C 1
ATOM 3485 O O . ALA A 1 451 ? 17.620 4.478 -1.319 1.00 71.19 451 ALA A O 1
ATOM 3486 N N . TYR A 1 452 ? 17.448 3.316 0.604 1.00 63.00 452 TYR A N 1
ATOM 3487 C CA . TYR A 1 452 ? 18.808 3.590 1.074 1.00 63.00 452 TYR A CA 1
ATOM 3488 C C . TYR A 1 452 ? 19.893 2.896 0.240 1.00 63.00 452 TYR A C 1
ATOM 3490 O O . TYR A 1 452 ? 19.732 1.771 -0.240 1.00 63.00 452 TYR A O 1
ATOM 3498 N N . ASN A 1 453 ? 21.066 3.530 0.196 1.00 65.00 453 ASN A N 1
ATOM 3499 C CA . ASN A 1 453 ? 22.315 2.953 -0.294 1.00 65.00 453 ASN A CA 1
ATOM 3500 C C . ASN A 1 453 ? 22.797 1.856 0.658 1.00 65.00 453 ASN A C 1
ATOM 3502 O O . ASN A 1 453 ? 23.448 2.141 1.660 1.00 65.00 453 ASN A O 1
ATOM 3506 N N . GLY A 1 454 ? 22.443 0.613 0.345 1.00 57.25 454 GLY A N 1
ATOM 3507 C CA . GLY A 1 454 ? 22.606 -0.548 1.219 1.00 57.25 454 GLY A CA 1
ATOM 3508 C C . GLY A 1 454 ? 21.308 -1.335 1.365 1.00 57.25 454 GLY A C 1
ATOM 3509 O O . GLY A 1 454 ? 21.333 -2.542 1.522 1.00 57.25 454 GLY A O 1
ATOM 3510 N N . GLY A 1 455 ? 20.160 -0.694 1.187 1.00 67.38 455 GLY A N 1
ATOM 3511 C CA . GLY A 1 455 ? 18.848 -1.277 1.433 1.00 67.38 455 GLY A CA 1
ATOM 3512 C C . GLY A 1 455 ? 18.110 -0.573 2.567 1.00 67.38 455 GLY A C 1
ATOM 3513 O O . GLY A 1 455 ? 18.656 0.298 3.233 1.00 67.38 455 GLY A O 1
ATOM 3514 N N . GLY A 1 456 ? 16.848 -0.925 2.759 1.00 73.75 456 GLY A N 1
ATOM 3515 C CA . GLY A 1 456 ? 15.898 -0.275 3.642 1.00 73.75 456 GLY A CA 1
ATOM 3516 C C . GLY A 1 456 ? 15.109 0.803 2.912 1.00 73.75 456 GLY A C 1
ATOM 3517 O O . GLY A 1 456 ? 15.521 1.332 1.877 1.00 73.75 456 GLY A O 1
ATOM 3518 N N . THR A 1 457 ? 13.939 1.125 3.454 1.00 80.00 457 THR A N 1
ATOM 3519 C CA . THR A 1 457 ? 13.104 2.224 2.960 1.00 80.00 457 THR A CA 1
ATOM 3520 C C . THR A 1 457 ? 12.775 3.160 4.108 1.00 80.00 457 THR A C 1
ATOM 3522 O O . THR A 1 457 ? 12.256 2.736 5.137 1.00 80.00 457 THR A O 1
ATOM 3525 N N . ARG A 1 458 ? 13.031 4.456 3.928 1.00 79.44 458 ARG A N 1
ATOM 3526 C CA . ARG A 1 458 ? 12.626 5.489 4.884 1.00 79.44 458 ARG A CA 1
ATOM 3527 C C . ARG A 1 458 ? 11.567 6.377 4.283 1.00 79.44 458 ARG A C 1
ATOM 3529 O O . ARG A 1 458 ? 11.663 6.753 3.125 1.00 79.44 458 ARG A O 1
ATOM 3536 N N . ARG A 1 459 ? 10.537 6.699 5.058 1.00 79.50 459 ARG A N 1
ATOM 3537 C CA . ARG A 1 459 ? 9.392 7.474 4.574 1.00 79.50 459 ARG A CA 1
ATOM 3538 C C . ARG A 1 459 ? 9.381 8.847 5.220 1.00 79.50 459 ARG A C 1
ATOM 3540 O O . ARG A 1 459 ? 9.341 8.952 6.443 1.00 79.50 459 ARG A O 1
ATOM 3547 N N . PHE A 1 460 ? 9.355 9.867 4.376 1.00 78.44 460 PHE A N 1
ATOM 3548 C CA . PHE A 1 460 ? 9.299 11.276 4.725 1.00 78.44 460 PHE A CA 1
ATOM 3549 C C . PHE A 1 460 ? 7.888 11.804 4.416 1.00 78.44 460 PHE A C 1
ATOM 3551 O O . PHE A 1 460 ? 7.580 12.102 3.256 1.00 78.44 460 PHE A O 1
ATOM 3558 N N . PRO A 1 461 ? 6.977 11.851 5.407 1.00 71.81 461 PRO A N 1
ATOM 3559 C CA . PRO A 1 461 ? 5.665 12.456 5.216 1.00 71.81 461 PRO A CA 1
ATOM 3560 C C . PRO A 1 461 ? 5.804 13.977 5.086 1.00 71.81 461 PRO A C 1
ATOM 3562 O O . PRO A 1 461 ? 6.466 14.626 5.896 1.00 71.81 461 PRO A O 1
ATOM 3565 N N . ARG A 1 462 ? 5.138 14.581 4.102 1.00 66.06 462 ARG A N 1
ATOM 3566 C CA . ARG A 1 462 ? 5.091 16.043 3.988 1.00 66.06 462 ARG A CA 1
ATOM 3567 C C . ARG A 1 462 ? 4.085 16.610 4.993 1.00 66.06 462 ARG A C 1
ATOM 3569 O O . ARG A 1 462 ? 2.891 16.341 4.897 1.00 66.06 462 ARG A O 1
ATOM 3576 N N . ALA A 1 463 ? 4.562 17.393 5.961 1.00 53.59 463 ALA A N 1
ATOM 3577 C CA . ALA A 1 463 ? 3.694 18.161 6.852 1.00 53.59 463 ALA A CA 1
ATOM 3578 C C . ALA A 1 463 ? 3.074 19.360 6.104 1.00 53.59 463 ALA A C 1
ATOM 3580 O O . ALA A 1 463 ? 3.703 19.950 5.228 1.00 53.59 463 ALA A O 1
ATOM 3581 N N . VAL A 1 464 ? 1.841 19.739 6.462 1.00 45.72 464 VAL A N 1
ATOM 3582 C CA . VAL A 1 464 ? 1.108 20.870 5.846 1.00 45.72 464 VAL A CA 1
ATOM 3583 C C . VAL A 1 464 ? 1.790 22.216 6.129 1.00 45.72 464 VAL A C 1
ATOM 3585 O O . VAL A 1 464 ? 1.773 23.124 5.301 1.00 45.72 464 VAL A O 1
ATOM 3588 N N . THR A 1 465 ? 2.438 22.352 7.285 1.00 40.31 465 THR A N 1
ATOM 3589 C CA . THR A 1 465 ? 3.409 23.421 7.527 1.00 40.31 465 THR A CA 1
ATOM 3590 C C . THR A 1 465 ? 4.705 23.009 6.849 1.00 40.31 465 THR A C 1
ATOM 3592 O O . THR A 1 465 ? 5.239 21.973 7.227 1.00 40.31 465 THR A O 1
ATOM 3595 N N . ALA A 1 466 ? 5.198 23.794 5.889 1.00 43.06 466 ALA A N 1
ATOM 3596 C CA . ALA A 1 466 ? 6.343 23.543 4.995 1.00 43.06 466 ALA A CA 1
ATOM 3597 C C . ALA A 1 466 ? 7.719 23.239 5.654 1.00 43.06 466 ALA A C 1
ATOM 3599 O O . ALA A 1 466 ? 8.767 23.430 5.045 1.00 43.06 466 ALA A O 1
ATOM 3600 N N . LEU A 1 467 ? 7.740 22.785 6.905 1.00 46.75 467 LEU A N 1
ATOM 3601 C CA . LEU A 1 467 ? 8.880 22.190 7.575 1.00 46.75 467 LEU A CA 1
ATOM 3602 C C . LEU A 1 467 ? 8.890 20.694 7.261 1.00 46.75 467 LEU A C 1
ATOM 3604 O O . LEU A 1 467 ? 8.010 19.934 7.663 1.00 46.75 467 LEU A O 1
ATOM 3608 N N . PHE A 1 468 ? 9.895 20.298 6.500 1.00 55.72 468 PHE A N 1
ATOM 3609 C CA . PHE A 1 468 ? 10.122 18.927 6.095 1.00 55.72 468 PHE A CA 1
ATOM 3610 C C . PHE A 1 468 ? 10.279 17.960 7.279 1.00 55.72 468 PHE A C 1
ATOM 3612 O O . PHE A 1 468 ? 10.841 18.318 8.317 1.00 55.72 468 PHE A O 1
ATOM 3619 N N . SER A 1 469 ? 9.812 16.718 7.113 1.00 65.62 469 SER A N 1
ATOM 3620 C CA . SER A 1 469 ? 9.945 15.673 8.130 1.00 65.62 469 SER A CA 1
ATOM 3621 C C . SER A 1 469 ? 11.406 15.277 8.331 1.00 65.62 469 SER A C 1
ATOM 3623 O O . SER A 1 469 ? 12.115 15.003 7.361 1.00 65.62 469 SER A O 1
ATOM 3625 N N . ILE A 1 470 ? 11.822 15.198 9.592 1.00 75.56 470 ILE A N 1
ATOM 3626 C CA . ILE A 1 470 ? 13.094 14.603 9.999 1.00 75.56 470 ILE A CA 1
ATOM 3627 C C . ILE A 1 470 ? 12.847 13.117 10.261 1.00 75.56 470 ILE A C 1
ATOM 3629 O O . ILE A 1 470 ? 11.915 12.767 10.990 1.00 75.56 470 ILE A O 1
ATOM 3633 N N . ASP A 1 471 ? 13.676 12.246 9.692 1.00 78.94 471 ASP A N 1
ATOM 3634 C CA . ASP A 1 471 ? 13.686 10.835 10.063 1.00 78.94 471 ASP A CA 1
ATOM 3635 C C . ASP A 1 471 ? 14.254 10.688 11.477 1.00 78.94 471 ASP A C 1
ATOM 3637 O O . ASP A 1 471 ? 15.398 11.048 11.748 1.00 78.94 471 ASP A O 1
ATOM 3641 N N . ALA A 1 472 ? 13.454 10.159 12.399 1.00 74.62 472 ALA A N 1
ATOM 3642 C CA . ALA A 1 472 ? 13.833 10.091 13.807 1.00 74.62 472 ALA A CA 1
ATOM 3643 C C . ALA A 1 472 ? 15.001 9.126 14.084 1.00 74.62 472 ALA A C 1
ATOM 3645 O O . ALA A 1 472 ? 15.644 9.258 15.125 1.00 74.62 472 ALA A O 1
ATOM 3646 N N . ARG A 1 473 ? 15.273 8.158 13.190 1.00 76.25 473 ARG A N 1
ATOM 3647 C CA . ARG A 1 473 ? 16.362 7.187 13.374 1.00 76.25 473 ARG A CA 1
ATOM 3648 C C . ARG A 1 473 ? 17.718 7.765 12.981 1.00 76.25 473 ARG A C 1
ATOM 3650 O O . ARG A 1 473 ? 18.630 7.704 13.801 1.00 76.25 473 ARG A O 1
ATOM 3657 N N . SER A 1 474 ? 17.869 8.355 11.793 1.00 78.44 474 SER A N 1
ATOM 3658 C CA . SER A 1 474 ? 19.170 8.939 11.410 1.00 78.44 474 SER A CA 1
ATOM 3659 C C . SER A 1 474 ? 19.323 10.426 11.695 1.00 78.44 474 SER A C 1
ATOM 3661 O O . SER A 1 474 ? 20.449 10.911 11.801 1.00 78.44 474 SER A O 1
ATOM 3663 N N . GLY A 1 475 ? 18.217 11.161 11.803 1.00 83.44 475 GLY A N 1
ATOM 3664 C CA . GLY A 1 475 ? 18.221 12.621 11.758 1.00 83.44 475 GLY A CA 1
ATOM 3665 C C . GLY A 1 475 ? 18.280 13.204 10.341 1.00 83.44 475 GLY A C 1
ATOM 3666 O O . GLY A 1 475 ? 18.572 14.391 10.208 1.00 83.44 475 GLY A O 1
ATOM 3667 N N . ASP A 1 476 ? 18.019 12.407 9.299 1.00 86.69 476 ASP A N 1
ATOM 3668 C CA . ASP A 1 476 ? 18.004 12.876 7.909 1.00 86.69 476 ASP A CA 1
ATOM 3669 C C . ASP A 1 476 ? 16.787 13.760 7.646 1.00 86.69 476 ASP A C 1
ATOM 3671 O O . ASP A 1 476 ? 15.702 13.535 8.187 1.00 86.69 476 ASP A O 1
ATOM 3675 N N . ARG A 1 477 ? 16.954 14.756 6.776 1.00 87.88 477 ARG A N 1
ATOM 3676 C CA . ARG A 1 477 ? 15.905 15.712 6.418 1.00 87.88 477 ARG A CA 1
ATOM 3677 C C . ARG A 1 477 ? 15.825 15.860 4.907 1.00 87.88 477 ARG A C 1
ATOM 3679 O O . ARG A 1 477 ? 16.809 16.225 4.274 1.00 87.88 477 ARG A O 1
ATOM 3686 N N . LEU A 1 478 ? 14.656 15.594 4.340 1.00 87.38 478 LEU A N 1
ATOM 3687 C CA . LEU A 1 478 ? 14.400 15.736 2.906 1.00 87.38 478 LEU A CA 1
ATOM 3688 C C . LEU A 1 478 ? 13.850 17.131 2.608 1.00 87.38 478 LEU A C 1
ATOM 3690 O O . LEU A 1 478 ? 12.883 17.499 3.243 1.00 87.38 478 LEU A O 1
ATOM 3694 N N . GLU A 1 479 ? 14.400 17.895 1.671 1.00 86.38 479 GLU A N 1
ATOM 3695 C CA . GLU A 1 479 ? 13.969 19.265 1.349 1.00 86.38 479 GLU A CA 1
ATOM 3696 C C . GLU A 1 479 ? 13.760 19.463 -0.157 1.00 86.38 479 GLU A C 1
ATOM 3698 O O . GLU A 1 479 ? 14.421 18.819 -0.968 1.00 86.38 479 GLU A O 1
ATOM 3703 N N . ASP A 1 480 ? 12.911 20.420 -0.534 1.00 83.75 480 ASP A N 1
ATOM 3704 C CA . ASP A 1 480 ? 12.835 20.917 -1.910 1.00 83.75 480 ASP A CA 1
ATOM 3705 C C . ASP A 1 480 ? 14.098 21.721 -2.259 1.00 83.75 480 ASP A C 1
ATOM 3707 O O . ASP A 1 480 ? 14.636 22.457 -1.424 1.00 83.75 480 ASP A O 1
ATOM 3711 N N . VAL A 1 481 ? 14.562 21.624 -3.506 1.00 83.69 481 VAL A N 1
ATOM 3712 C CA . VAL A 1 481 ? 15.747 22.363 -3.963 1.00 83.69 481 VAL A CA 1
ATOM 3713 C C . VAL A 1 481 ? 15.361 23.781 -4.420 1.00 83.69 481 VAL A C 1
ATOM 3715 O O . VAL A 1 481 ? 14.588 23.936 -5.368 1.00 83.69 481 VAL A O 1
ATOM 3718 N N . PRO A 1 482 ? 15.922 24.852 -3.821 1.00 78.12 482 PRO A N 1
ATOM 3719 C CA . PRO A 1 482 ? 15.641 26.220 -4.254 1.00 78.12 482 PRO A CA 1
ATOM 3720 C C . PRO A 1 482 ? 16.000 26.449 -5.729 1.00 78.12 482 PRO A C 1
ATOM 3722 O O . PRO A 1 482 ? 17.115 26.148 -6.154 1.00 78.12 482 PRO A O 1
ATOM 3725 N N . GLY A 1 483 ? 15.063 27.004 -6.501 1.00 77.62 483 GLY A N 1
ATOM 3726 C CA . GLY A 1 483 ? 15.251 27.308 -7.927 1.00 77.62 483 GLY A CA 1
ATOM 3727 C C . GLY A 1 483 ? 15.136 26.109 -8.875 1.00 77.62 483 GLY A C 1
ATOM 3728 O O . GLY A 1 483 ? 15.176 26.307 -10.084 1.00 77.62 483 GLY A O 1
ATOM 3729 N N . TYR A 1 484 ? 14.953 24.892 -8.354 1.00 76.31 484 TYR A N 1
ATOM 3730 C CA . TYR A 1 484 ? 14.714 23.687 -9.146 1.00 76.31 484 TYR A CA 1
ATOM 3731 C C . TYR A 1 484 ? 13.383 23.078 -8.702 1.00 76.31 484 TYR A C 1
ATOM 3733 O O . TYR A 1 484 ? 13.372 22.263 -7.776 1.00 76.31 484 TYR A O 1
ATOM 3741 N N . PRO A 1 485 ? 12.253 23.512 -9.295 1.00 69.56 485 PRO A N 1
ATOM 3742 C CA . PRO A 1 485 ? 10.958 22.934 -8.970 1.00 69.56 485 PRO A CA 1
ATOM 3743 C C . PRO A 1 485 ? 11.024 21.413 -9.154 1.00 69.56 485 PRO A C 1
ATOM 3745 O O . PRO A 1 485 ? 11.557 20.919 -10.141 1.00 69.56 485 PRO A O 1
ATOM 3748 N N . ASP A 1 486 ? 10.526 20.691 -8.154 1.00 76.19 486 ASP A N 1
ATOM 3749 C CA . ASP A 1 486 ? 10.453 19.229 -8.074 1.00 76.19 486 ASP A CA 1
ATOM 3750 C C . ASP A 1 486 ? 11.742 18.462 -7.738 1.00 76.19 486 ASP A C 1
ATOM 3752 O O . ASP A 1 486 ? 11.621 17.328 -7.279 1.00 76.19 486 ASP A O 1
ATOM 3756 N N . ASP A 1 487 ? 12.943 19.033 -7.850 1.00 86.31 487 ASP A N 1
ATOM 3757 C CA . ASP A 1 487 ? 14.160 18.381 -7.337 1.00 86.31 487 ASP A CA 1
ATOM 3758 C C . ASP A 1 487 ? 14.138 18.309 -5.800 1.00 86.31 487 ASP A C 1
ATOM 3760 O O . ASP A 1 487 ? 13.601 19.184 -5.113 1.00 86.31 487 ASP A O 1
ATOM 3764 N N . GLN A 1 488 ? 14.767 17.270 -5.248 1.00 87.94 488 GLN A N 1
ATOM 3765 C CA . GLN A 1 488 ? 14.831 17.034 -3.805 1.00 87.94 488 GLN A CA 1
ATOM 3766 C C . GLN A 1 488 ? 16.283 16.964 -3.327 1.00 87.94 488 GLN A C 1
ATOM 3768 O O . GLN A 1 488 ? 17.165 16.487 -4.041 1.00 87.94 488 GLN A O 1
ATOM 3773 N N . ILE A 1 489 ? 16.543 17.404 -2.100 1.00 90.69 489 ILE A N 1
ATOM 3774 C CA . ILE A 1 489 ? 17.830 17.247 -1.424 1.00 90.69 489 ILE A CA 1
ATOM 3775 C C . ILE A 1 489 ? 17.628 16.563 -0.077 1.00 90.69 489 ILE A C 1
ATOM 3777 O O . ILE A 1 489 ? 16.884 17.035 0.776 1.00 90.69 489 ILE A O 1
ATOM 3781 N N . LEU A 1 490 ? 18.303 15.439 0.123 1.00 90.38 490 LEU A N 1
ATOM 3782 C CA . LEU A 1 490 ? 18.374 14.760 1.406 1.00 90.38 490 LEU A CA 1
ATOM 3783 C C . LEU A 1 490 ? 19.606 15.273 2.151 1.00 90.38 490 LEU A C 1
ATOM 3785 O O . LEU A 1 490 ? 20.731 15.116 1.682 1.00 90.38 490 LEU A O 1
ATOM 3789 N N . ARG A 1 491 ? 19.402 15.910 3.302 1.00 91.69 491 ARG A N 1
ATOM 3790 C CA . ARG A 1 491 ? 20.475 16.338 4.201 1.00 91.69 491 ARG A CA 1
ATOM 3791 C C . ARG A 1 491 ? 20.679 15.304 5.286 1.00 91.69 491 ARG A C 1
ATOM 3793 O O . ARG A 1 491 ? 19.728 14.945 5.982 1.00 91.69 491 ARG A O 1
ATOM 3800 N N . HIS A 1 492 ? 21.922 14.888 5.455 1.00 90.50 492 HIS A N 1
ATOM 3801 C CA . HIS A 1 492 ? 22.315 13.942 6.484 1.00 90.50 492 HIS A CA 1
ATOM 3802 C C . HIS A 1 492 ? 22.756 14.672 7.752 1.00 90.50 492 HIS A C 1
ATOM 3804 O O . HIS A 1 492 ? 23.158 15.841 7.735 1.00 90.50 492 HIS A O 1
ATOM 3810 N N . ARG A 1 493 ? 22.700 13.964 8.881 1.00 89.56 493 ARG A N 1
ATOM 3811 C CA . ARG A 1 493 ? 23.067 14.505 10.198 1.00 89.56 493 ARG A CA 1
ATOM 3812 C C . ARG A 1 493 ? 24.526 14.971 10.290 1.00 89.56 493 ARG A C 1
ATOM 3814 O O . ARG A 1 493 ? 24.831 15.849 11.094 1.00 89.56 493 ARG A O 1
ATOM 3821 N N . ASP A 1 494 ? 25.419 14.386 9.499 1.00 89.56 494 ASP A N 1
ATOM 3822 C CA . ASP A 1 494 ? 26.848 14.718 9.466 1.00 89.56 494 ASP A CA 1
ATOM 3823 C C . ASP A 1 494 ? 27.174 15.980 8.641 1.00 89.56 494 ASP A C 1
ATOM 3825 O O . ASP A 1 494 ? 28.328 16.404 8.600 1.00 89.56 494 ASP A O 1
ATOM 3829 N N . GLY A 1 495 ? 26.167 16.599 8.013 1.00 91.81 495 GLY A N 1
ATOM 3830 C CA . GLY A 1 495 ? 26.312 17.781 7.163 1.00 91.81 495 GLY A CA 1
ATOM 3831 C C . GLY A 1 495 ? 26.510 17.473 5.678 1.00 91.81 495 GLY A C 1
ATOM 3832 O O . GLY A 1 495 ? 26.508 18.408 4.877 1.00 91.81 495 GLY A O 1
ATOM 3833 N N . SER A 1 496 ? 26.646 16.201 5.294 1.00 92.88 496 SER A N 1
ATOM 3834 C CA . SER A 1 496 ? 26.638 15.780 3.892 1.00 92.88 496 SER A CA 1
ATOM 3835 C C . SER A 1 496 ? 25.226 15.856 3.293 1.00 92.88 496 SER A C 1
ATOM 3837 O O . SER A 1 496 ? 24.223 16.010 4.004 1.00 92.88 496 SER A O 1
ATOM 3839 N N . SER A 1 497 ? 25.123 15.782 1.965 1.00 93.12 497 SER A N 1
ATOM 3840 C CA . SER A 1 497 ? 23.819 15.789 1.291 1.00 93.12 497 SER A CA 1
ATOM 3841 C C . SER A 1 497 ? 23.816 15.054 -0.040 1.00 93.12 497 SER A C 1
ATOM 3843 O O . SER A 1 497 ? 24.794 15.125 -0.782 1.00 93.12 497 SER A O 1
ATOM 3845 N N . ASP A 1 498 ? 22.674 14.460 -0.367 1.00 92.06 498 ASP A N 1
ATOM 3846 C CA . ASP A 1 498 ? 22.393 13.781 -1.628 1.00 92.06 498 ASP A CA 1
ATOM 3847 C C . ASP A 1 498 ? 21.284 14.549 -2.378 1.00 92.06 498 ASP A C 1
ATOM 3849 O O . ASP A 1 498 ? 20.194 14.770 -1.846 1.00 92.06 498 ASP A O 1
ATOM 3853 N N . ARG A 1 499 ? 21.548 14.989 -3.614 1.00 91.75 499 ARG A N 1
ATOM 3854 C CA . ARG A 1 499 ? 20.565 15.663 -4.480 1.00 91.75 499 ARG A CA 1
ATOM 3855 C C . ARG A 1 499 ? 19.965 14.672 -5.468 1.00 91.75 499 ARG A C 1
ATOM 3857 O O . ARG A 1 499 ? 20.687 13.972 -6.182 1.00 91.75 499 ARG A O 1
ATOM 3864 N N . PHE A 1 500 ? 18.645 14.703 -5.573 1.00 89.69 500 PHE A N 1
ATOM 3865 C CA . PHE A 1 500 ? 17.846 13.860 -6.444 1.00 89.69 500 PHE A CA 1
ATOM 3866 C C . PHE A 1 500 ? 17.105 14.703 -7.476 1.00 89.69 500 PHE A C 1
ATOM 3868 O O . PHE A 1 500 ? 16.490 15.717 -7.140 1.00 89.69 500 PHE A O 1
ATOM 3875 N N . ARG A 1 501 ? 17.152 14.257 -8.731 1.00 87.44 501 ARG A N 1
ATOM 3876 C CA . ARG A 1 501 ? 16.484 14.909 -9.854 1.00 87.44 501 ARG A CA 1
ATOM 3877 C C . ARG A 1 501 ? 15.233 14.159 -10.265 1.00 87.44 501 ARG A C 1
ATOM 3879 O O . ARG A 1 501 ? 15.280 12.938 -10.435 1.00 87.44 501 ARG A O 1
ATOM 3886 N N . LEU A 1 502 ? 14.148 14.899 -10.476 1.00 83.38 502 LEU A N 1
ATOM 3887 C CA . LEU A 1 502 ? 12.958 14.358 -11.125 1.00 83.38 502 LEU A CA 1
ATOM 3888 C C . LEU A 1 502 ? 13.238 14.174 -12.621 1.00 83.38 502 LEU A C 1
ATOM 3890 O O . LEU A 1 502 ? 13.632 15.128 -13.286 1.00 83.38 502 LEU A O 1
ATOM 3894 N N . LEU A 1 503 ? 13.039 12.965 -13.149 1.00 71.00 503 LEU A N 1
ATOM 3895 C CA . LEU A 1 503 ? 13.124 12.726 -14.596 1.00 71.00 503 LEU A CA 1
ATOM 3896 C C . LEU A 1 503 ? 11.741 12.762 -15.249 1.00 71.00 503 LEU A C 1
ATOM 3898 O O . LEU A 1 503 ? 11.523 13.544 -16.165 1.00 71.00 503 LEU A O 1
ATOM 3902 N N . GLU A 1 504 ? 10.801 11.959 -14.746 1.00 68.38 504 GLU A N 1
ATOM 3903 C CA . GLU A 1 504 ? 9.435 11.873 -15.270 1.00 68.38 504 GLU A CA 1
ATOM 3904 C C . GLU A 1 504 ? 8.429 11.823 -14.106 1.00 68.38 504 GLU A C 1
ATOM 3906 O O . GLU A 1 504 ? 8.565 10.973 -13.216 1.00 68.38 504 GLU A O 1
ATOM 3911 N N . PRO A 1 505 ? 7.422 12.716 -14.065 1.00 74.38 505 PRO A N 1
ATOM 3912 C CA . PRO A 1 505 ? 6.334 12.615 -13.100 1.00 74.38 505 PRO A CA 1
ATOM 3913 C C . PRO A 1 505 ? 5.392 11.461 -13.469 1.00 74.38 505 PRO A C 1
ATOM 3915 O O . PRO A 1 505 ? 5.127 11.213 -14.642 1.00 74.38 505 PRO A O 1
ATOM 3918 N N . GLY A 1 506 ? 4.836 10.782 -12.466 1.00 83.81 506 GLY A N 1
ATOM 3919 C CA . GLY A 1 506 ? 3.920 9.657 -12.662 1.00 83.81 506 GLY A CA 1
ATOM 3920 C C . GLY A 1 506 ? 2.891 9.534 -11.544 1.00 83.81 506 GLY A C 1
ATOM 3921 O O . GLY A 1 506 ? 2.833 10.363 -10.638 1.00 83.81 506 GLY A O 1
ATOM 3922 N N . PHE A 1 507 ? 2.092 8.467 -11.588 1.00 84.75 507 PHE A N 1
ATOM 3923 C CA . PHE A 1 507 ? 1.250 8.060 -10.458 1.00 84.75 507 PHE A CA 1
ATOM 3924 C C . PHE A 1 507 ? 2.115 7.674 -9.257 1.00 84.75 507 PHE A C 1
ATOM 3926 O O . PHE A 1 507 ? 1.761 7.950 -8.114 1.00 84.75 507 PHE A O 1
ATOM 3933 N N . VAL A 1 508 ? 3.276 7.080 -9.544 1.00 80.56 508 VAL A N 1
ATOM 3934 C CA . VAL A 1 508 ? 4.399 6.975 -8.618 1.00 80.56 508 VAL A CA 1
ATOM 3935 C C . VAL A 1 508 ? 5.562 7.733 -9.232 1.00 80.56 508 VAL A C 1
ATOM 3937 O O . VAL A 1 508 ? 6.089 7.348 -10.273 1.00 80.56 508 VAL A O 1
ATOM 3940 N N . THR A 1 509 ? 5.965 8.814 -8.580 1.00 80.75 509 THR A N 1
ATOM 3941 C CA . THR A 1 509 ? 7.078 9.642 -9.030 1.00 80.75 509 THR A CA 1
ATOM 3942 C C . THR A 1 509 ? 8.398 9.036 -8.571 1.00 80.75 509 THR A C 1
ATOM 3944 O O . THR A 1 509 ? 8.482 8.498 -7.464 1.00 80.75 509 THR A O 1
ATOM 3947 N N . ARG A 1 510 ? 9.436 9.124 -9.412 1.00 81.69 510 ARG A N 1
ATOM 3948 C CA . ARG A 1 510 ? 10.796 8.675 -9.095 1.00 81.69 510 ARG A CA 1
ATOM 3949 C C . ARG A 1 510 ? 11.796 9.809 -9.294 1.00 81.69 510 ARG A C 1
ATOM 3951 O O . ARG A 1 510 ? 11.839 10.420 -10.359 1.00 81.69 510 ARG A O 1
ATOM 3958 N N . TRP A 1 511 ? 12.634 10.036 -8.288 1.00 85.19 511 TRP A N 1
ATOM 3959 C CA . TRP A 1 511 ? 13.778 10.936 -8.374 1.00 85.19 511 TRP A CA 1
ATOM 3960 C C . TRP A 1 511 ? 15.066 10.139 -8.245 1.00 85.19 511 TRP A C 1
ATOM 3962 O O . TRP A 1 511 ? 15.196 9.311 -7.343 1.00 85.19 511 TRP A O 1
ATOM 3972 N N . TYR A 1 512 ? 16.028 10.416 -9.115 1.00 85.62 512 TYR A N 1
ATOM 3973 C CA . TYR A 1 512 ? 17.292 9.686 -9.171 1.00 85.62 512 TYR A CA 1
ATOM 3974 C C . TYR A 1 512 ? 18.426 10.525 -8.602 1.00 85.62 512 TYR A C 1
ATOM 3976 O O . TYR A 1 512 ? 18.475 11.736 -8.823 1.00 85.62 512 TYR A O 1
ATOM 3984 N N . LEU A 1 513 ? 19.339 9.882 -7.876 1.00 88.56 513 LEU A N 1
ATOM 3985 C CA . LEU A 1 513 ? 20.529 10.531 -7.341 1.00 88.56 513 LEU A CA 1
ATOM 3986 C C . LEU A 1 513 ? 21.382 11.114 -8.480 1.00 88.56 513 LEU A C 1
ATOM 3988 O O . LEU A 1 513 ? 21.783 10.397 -9.395 1.00 88.56 513 LEU A O 1
ATOM 3992 N N . VAL A 1 514 ? 21.676 12.413 -8.408 1.00 90.06 514 VAL A N 1
ATOM 3993 C CA . VAL A 1 514 ? 22.511 13.124 -9.396 1.00 90.06 514 VAL A CA 1
ATOM 3994 C C . VAL A 1 514 ? 23.758 13.750 -8.785 1.00 90.06 514 VAL A C 1
ATOM 3996 O O . VAL A 1 514 ? 24.706 14.051 -9.505 1.00 90.06 514 VAL A O 1
ATOM 3999 N N . GLU A 1 515 ? 23.794 13.961 -7.472 1.00 91.88 515 GLU A N 1
ATOM 4000 C CA . GLU A 1 515 ? 24.943 14.572 -6.805 1.00 91.88 515 GLU A CA 1
ATOM 4001 C C . GLU A 1 515 ? 25.017 14.132 -5.343 1.00 91.88 515 GLU A C 1
ATOM 4003 O O . GLU A 1 515 ? 23.997 14.088 -4.660 1.00 91.88 515 GLU A O 1
ATOM 4008 N N . ARG A 1 516 ? 26.232 13.869 -4.859 1.00 92.25 516 ARG A N 1
ATOM 4009 C CA . ARG A 1 516 ? 26.557 13.734 -3.437 1.00 92.25 516 ARG A CA 1
ATOM 4010 C C . ARG A 1 516 ? 27.542 14.820 -3.039 1.00 92.25 516 ARG A C 1
ATOM 4012 O O . ARG A 1 516 ? 28.525 15.034 -3.745 1.00 92.25 516 ARG A O 1
ATOM 4019 N N . ARG A 1 517 ? 27.322 15.456 -1.891 1.00 93.94 517 ARG A N 1
ATOM 4020 C CA . ARG A 1 517 ? 28.225 16.448 -1.297 1.00 93.94 517 ARG A CA 1
ATOM 4021 C C . ARG A 1 517 ? 28.698 16.022 0.077 1.00 93.94 517 ARG A C 1
ATOM 4023 O O . ARG A 1 517 ? 27.890 15.580 0.886 1.00 93.94 517 ARG A O 1
ATOM 4030 N N . ASP A 1 518 ? 29.986 16.202 0.338 1.00 93.50 518 ASP A N 1
ATOM 4031 C CA . ASP A 1 518 ? 30.548 16.061 1.681 1.00 93.50 518 ASP A CA 1
ATOM 4032 C C . ASP A 1 518 ? 30.212 17.287 2.568 1.00 93.50 518 ASP A C 1
ATOM 4034 O O . ASP A 1 518 ? 29.722 18.303 2.059 1.00 93.50 518 ASP A O 1
ATOM 4038 N N . PRO A 1 519 ? 30.471 17.235 3.890 1.00 94.62 519 PRO A N 1
ATOM 4039 C CA . PRO A 1 519 ? 30.197 18.361 4.787 1.00 94.62 519 PRO A CA 1
ATOM 4040 C C . PRO A 1 519 ? 31.022 19.626 4.492 1.00 94.62 519 PRO A C 1
ATOM 4042 O O . PRO A 1 519 ? 30.704 20.701 4.997 1.00 94.62 519 PRO A O 1
ATOM 4045 N N . GLN A 1 520 ? 32.093 19.518 3.698 1.00 94.00 520 GLN A N 1
ATOM 4046 C CA . GLN A 1 520 ? 32.914 20.647 3.254 1.00 94.00 520 GLN A CA 1
ATOM 4047 C C . GLN A 1 520 ? 32.385 21.274 1.951 1.00 94.00 520 GLN A C 1
ATOM 4049 O O . GLN A 1 520 ? 32.890 22.311 1.521 1.00 94.00 520 GLN A O 1
ATOM 4054 N N . GLY A 1 521 ? 31.351 20.686 1.343 1.00 91.94 521 GLY A N 1
ATOM 4055 C CA . GLY A 1 521 ? 30.688 21.175 0.138 1.00 91.94 521 GLY A CA 1
ATOM 4056 C C . GLY A 1 521 ? 31.284 20.663 -1.175 1.00 91.94 521 GLY A C 1
ATOM 4057 O O . GLY A 1 521 ? 30.788 21.050 -2.239 1.00 91.94 521 GLY A O 1
ATOM 4058 N N . ASN A 1 522 ? 32.296 19.792 -1.133 1.00 94.06 522 ASN A N 1
ATOM 4059 C CA . ASN A 1 522 ? 32.840 19.161 -2.334 1.00 94.06 522 ASN A CA 1
ATOM 4060 C C . ASN A 1 522 ? 31.837 18.136 -2.875 1.00 94.06 522 ASN A C 1
ATOM 4062 O O . ASN A 1 522 ? 31.194 17.431 -2.097 1.00 94.06 522 ASN A O 1
ATOM 4066 N N . ALA A 1 523 ? 31.725 18.020 -4.199 1.00 92.50 523 ALA A N 1
ATOM 4067 C CA . ALA A 1 523 ? 30.684 17.225 -4.842 1.00 92.50 523 ALA A CA 1
ATOM 4068 C C . ALA A 1 523 ? 31.244 16.088 -5.710 1.00 92.50 523 ALA A C 1
ATOM 4070 O O . ALA A 1 523 ? 32.230 16.272 -6.422 1.00 92.50 523 ALA A O 1
ATOM 4071 N N . ALA A 1 524 ? 30.555 14.948 -5.704 1.00 90.94 524 ALA A N 1
ATOM 4072 C CA . ALA A 1 524 ? 30.607 13.947 -6.763 1.00 90.94 524 ALA A CA 1
ATOM 4073 C C . ALA A 1 524 ? 29.282 13.982 -7.532 1.00 90.94 524 ALA A C 1
ATOM 4075 O O . ALA A 1 524 ? 28.211 13.838 -6.942 1.00 90.94 524 ALA A O 1
ATOM 4076 N N . THR A 1 525 ? 29.352 14.175 -8.848 1.00 90.38 525 THR A N 1
ATOM 4077 C CA . THR A 1 525 ? 28.175 14.285 -9.720 1.00 90.38 525 THR A CA 1
ATOM 4078 C C . THR A 1 525 ? 28.015 13.014 -10.543 1.00 90.38 525 THR A C 1
ATOM 4080 O O . THR A 1 525 ? 28.967 12.524 -11.151 1.00 90.38 525 THR A O 1
ATOM 4083 N N . LEU A 1 526 ? 26.792 12.498 -10.588 1.00 86.56 526 LEU A N 1
ATOM 4084 C CA . LEU A 1 526 ? 26.400 11.324 -11.354 1.00 86.56 526 LEU A CA 1
ATOM 4085 C C . LEU A 1 526 ? 25.703 11.790 -12.628 1.00 86.56 526 LEU A C 1
ATOM 4087 O O . LEU A 1 526 ? 24.668 12.452 -12.582 1.00 86.56 526 LEU A O 1
ATOM 4091 N N . SER A 1 527 ? 26.286 11.453 -13.775 1.00 80.44 527 SER A N 1
ATOM 4092 C CA . SER A 1 527 ? 25.660 11.697 -15.073 1.00 80.44 527 SER A CA 1
ATOM 4093 C C . SER A 1 527 ? 24.963 10.425 -15.528 1.00 80.44 527 SER A C 1
ATOM 4095 O O . SER A 1 527 ? 25.618 9.420 -15.799 1.00 80.44 527 SER A O 1
ATOM 4097 N N . THR A 1 528 ? 23.637 10.460 -15.605 1.00 69.31 528 THR A N 1
ATOM 4098 C CA . THR A 1 528 ? 22.848 9.385 -16.204 1.00 69.31 528 THR A CA 1
ATOM 4099 C C . THR A 1 528 ? 22.659 9.671 -17.688 1.00 69.31 528 THR A C 1
ATOM 4101 O O . THR A 1 528 ? 22.408 10.801 -18.101 1.00 69.31 528 THR A O 1
ATOM 4104 N N . THR A 1 529 ? 22.806 8.643 -18.516 1.00 62.19 529 THR A N 1
ATOM 4105 C CA . THR A 1 529 ? 22.384 8.685 -19.918 1.00 62.19 529 THR A CA 1
ATOM 4106 C C . THR A 1 529 ? 21.050 7.953 -20.000 1.00 62.19 529 THR A C 1
ATOM 4108 O O . THR A 1 529 ? 20.964 6.846 -19.463 1.00 62.19 529 THR A O 1
ATOM 4111 N N . PRO A 1 530 ? 20.009 8.515 -20.641 1.00 53.72 530 PRO A N 1
ATOM 4112 C CA . PRO A 1 530 ? 18.827 7.738 -20.978 1.00 53.72 530 PRO A CA 1
ATOM 4113 C C . PRO A 1 530 ? 19.287 6.579 -21.862 1.00 53.72 530 PRO A C 1
ATOM 4115 O O . PRO A 1 530 ? 19.734 6.789 -22.990 1.00 53.72 530 PRO A O 1
ATOM 4118 N N . THR A 1 531 ? 19.276 5.355 -21.342 1.00 44.16 531 THR A N 1
ATOM 4119 C CA . THR A 1 531 ? 19.549 4.192 -22.179 1.00 44.16 531 THR A CA 1
ATOM 4120 C C . THR A 1 531 ? 18.372 4.023 -23.125 1.00 44.16 531 THR A C 1
ATOM 4122 O O . THR A 1 531 ? 17.242 3.813 -22.685 1.00 44.16 531 THR A O 1
ATOM 4125 N N . ALA A 1 532 ? 18.639 4.098 -24.429 1.00 31.12 532 ALA A N 1
ATOM 4126 C CA . ALA A 1 532 ? 17.786 3.472 -25.425 1.00 31.12 532 ALA A CA 1
ATOM 4127 C C . ALA A 1 532 ? 17.808 1.964 -25.137 1.00 31.12 532 ALA A C 1
ATOM 4129 O O . ALA A 1 532 ? 18.742 1.271 -25.533 1.00 31.12 532 ALA A O 1
ATOM 4130 N N . VAL A 1 533 ? 16.852 1.494 -24.331 1.00 32.16 533 VAL A N 1
ATOM 4131 C CA . VAL A 1 533 ? 16.607 0.059 -24.119 1.00 32.16 533 VAL A CA 1
ATOM 4132 C C . VAL A 1 533 ? 15.973 -0.531 -25.363 1.00 32.16 533 VAL A C 1
ATOM 4134 O O . VAL A 1 533 ? 15.117 0.171 -25.955 1.00 32.16 533 VAL A O 1
#

pLDDT: mean 83.96, std 18.95, range [22.92, 98.69]

Sequence (533 aa):
MAIVFWIAIALMSGCGRTALRDATSSEDAGTSNDAAAYADVGLPDDPTDDELLRTSFFHEPLALVGGASTLSDNRALARAIRTDLARRDRYTTDALDEFVRAHPATPWRASLLVNLGILYREIGRYRRALDVWEEAYALTRAAPGADARSLRDRAASELALLNAQLGRKSRLDDLAVALRDRPPLGPAAERYARAQIGRATMEAHPERAFRCGPLAVASVWDALHPREATPAGLRDATSSPQGTSLAQLVALSAAAREPMRAMQRAPGTAWAIPSVVHWRVDHFAALVGVEREASGRRVYVLRDPTFGREMRTTERWLEDEASGYVLVPARTAVPPSWRDVPSAEAETVWGRGETSDTDPDAWSDDDQVGTCGDSRRMARYGLHAHLAALRVEDTPAWLNPSFGPAVDLRIVYNQADWSQPQTPKYTNFGGRWTFNFGSALTGTREMIAYAYNGGGTRRFPRAVTALFSIDARSGDRLEDVPGYPDDQILRHRDGSSDRFRLLEPGFVTRWYLVERRDPQGNAATLSTTPTAV

Foldseek 3Di:
DDDDDDDDDDDDDDDDDDDDDDPDDDDPPPPPPPVPVPLDLVADLQDAPVSQQLDDFFQFGFDFFPDGFDSVLSNQVSVQFSVQVNVLDLQDNPSVVVSCVVCVPGRRLLVSLLRVLVSCVQQVVLVSSLVSLVVSLVSLVPTDDDVSLQSNLSSLLSNLLSCLQQLVLVSLVVSCVSCVVPHRDFLSNLSNVVSVVSSVCLVPPVFQFFLQLLVLLQVQVCLVCVPDDRDCLSVVGTAHSQHDFQLNSQVSCVVSVQHKFKKQADPPFDDFAFKWFQWPSQAIWTFHDWDADPVRFIWTWIATLSVPGIGIHGPVSCRVTTPRIMIGGPPTDDDPRMGGQDSVRRRVRGGGGGRDPADLQLQAPVQWDDDDPDQEPHKDWTARVSSRWIKIKHFDDWDDDPDWDTDTWMKMATRSPNSHRSDDPDDADHRRIDTQQFWKWKFGPQWIWTAHHRGGIDIWGCDPPRQTDQDPPFRKGKHDDPPQPPKIKIAGPQQKIWTWDFDGHHSMTMTGTAWIGDNVGGIDGDDDDPDPD

Secondary structure (DSSP, 8-state):
---------------------------------TTTTTS--S--SS--HHHHHT---SSSPP--SSS---HHHHHHHHHHHHHHHHTT-TT--HHHHHHHHH-TT-TTHHHHHHHHHHHHHHTT-HHHHHHHHHHHHHHHSS--SHHHHHHHHHHHHHHHHHHHHTT-HHHHHHHHHHTTTS---HHHHHHHHHHHHHHHHHHH-HHHHB-HHHHHHHHHHHHH-TTSPPPHHHHT---BTTBEEHHHHHHHHHHTT--EEEEEPPTTSPPPSSEEEEETTTEEEEEEEEEE-TTS-EEEEEEEGGGTEEEEEEHHHHHHHEEEEEEEETT----TTSEE--HHHHTT-EE--B--S--TT--SGGGEES--S--BTS-EEEEETTTTEEEEEEEEEEE--SSS--EEEEEEEETT--SS-SS-SSS-SSTTEEETTS-EEEE-SSEEEEEPTTS-EEEEE--SSS-PPBPTTT--EEEEPTTSTT-EEEEPTTS-EEEEEEEE--SSEEEEEEEEE-TT--EEE--------